Protein AF-A0A7S2NB63-F1 (afdb_monomer_lite)

Radius of gyration: 25.8 Å; chains: 1; bounding box: 69×73×72 Å

Sequence (631 aa):
PWSDVDGCAPAFGKSPQIVGVNLPQDAVVRPRALAFNPKGDRELWIADTGRNALTRAILDENRAVEDVLVTKDRAEYHYLDNISSIAFTPTGEFATCQESVNFYQGNMLANFFMGPTLYDTAARGWVSSKLEPCERGETCYLVHTDMLHESPLCMGIVHDNGASWYSESIGKTYRNAFWAFGGGHSQLVRFDFREEHGPGSMDHSIAEVRRYTGLKLSRVEGVPSSMAIDADARLMYLCDTGANRIVLIELDSGSYSRDAKLSTNEFDAYRVYSSPSEEFEYEVWDGLIHTTFASIPAPSGIAISSTTVYAASYSMGTIFAYLRSTGELISTLEVAPMNTLFGLTLETSASASTEGELFYVGGNGVHRVSLPTGTLACEAQASPSSTCSDGLANGEETGIDCGGRYCSRCKDGQACAISTDCLSNSCDNGVCVDAVPYIHQATILEGYLSSQFYYNSFLHHAIHQDSMSTASYLNPYPIMEETFCNEVGKNTSSLTPLAEQAPDCAVIDFDALLMGGCFCHPCLDKLNPCLNGGTCVNYMLKGFTCSCPDGYHGDHCQYAPDEPTPSYKSMGNFTKWPYYVYPYEMASDKCMADPLPTTCEMDESLVGKQCTCKYKWVEAGEASGVELVCV

Foldseek 3Di:
DDDDPDFAAAFQGPDWDKFFADDPPPLAFAWFAKEAQLPAQQWIWTQHQVVLWIKTFRADPVRHTFEIAIAAALLSLAQSHQWQEKEADNQRKIKTFHQAQRCSLVLADRPQQFGIFIFHCPDQHWAALLLHRDDPLGQTHGHTQAGKRLAHRWQEKYFQNVDWDADPVVGDIDRRKMWIQRQQQQWIKIKAQHDGNGALDLPSQAIAMETEAFDGAADDPSFGFYKDAPNVQQWMWTRSQRLQFTKIWRNPDWDFDFQQQDDDPQGGGSLHTSDLHPNYGHTYTYGTDMFTLAGHHRWAEWEDDPFWIWIAHQQQCKIWIAGPVPSATADMDNREHGNFWHYKYWDDRPPDPWTAWIWTGGHRGIMIIGTDTRGHNDHDPDDDPVQLPVQDQDDQRQFRSFFGHRGHADEFQTFDDALNSHRCSDQDPRTHHHNDGDDRDDGVVNQVCPDPLNCLAPSVCCNVVPPCQPQPDDPPDDLQDQCCLQQAQFHPPDPDPSNPDQHDLNHGDVVSCVSSQNQQRPSCVVVNQAPDPWHWDGSHSRRIATDEDPQQDHRRSPDGNPGPSPPDDDGGYDHSDPDDDPPDPPPPPDPPPDDQDPDADDDPVCPPHDWDWDWDWDDDDPDTDIHTHTD

Secondary structure (DSSP, 8-state):
-----TTEE-TT-SS--EEE--PPTTS-SSEEEEEE-TTSTTEEEEEETTTTEEEEEEE-TT--EEEEEEEB-TTHHHHTTTEEEEEE-TTSEEEEEE-----GGGTS-----B--EEEESSSS--B-TTSSBP-TTSPPB---SEE--B-SSEEEEEE-TT--EEETTTTEEE--EEEEEETTTTEEEEEE--S---TT-----SEEEEEESS------TTS---EEEETTTTEEEEEEGGGTEEEEEETT--EEEEETTS--SS-------S---SSEEEEEEE---EEEEEE-SSEEEEEE-SSEEEEEETTTTEEEEEETTT--EEEEEE-S-TT-EEEEEE---TT-SS--PEEEEETTEEEEEPPPSSSEE------S-TTTTSSS--TT-SBTTB-TTTSPPBPTTSB-SSGGGBTTS-EETTEE-PPPPPPP---HHHHHHTSHHHHTSHHHHHHHT---SSSS---SS-TT-TTHHHHTT--TTSSS-GGGPPP-TTS--HHHHHHTT-TT-GGGGGG----TTPEEEEETTTEEEEEPPTT-BSTTS-B-TTSPP--PPSSS----S--PPPSS---TTSS---PPPSSPPPPGGGTTS---EEEEEEEETTEEEEEEEE-

pLDDT: mean 79.15, std 17.7, range [28.2, 98.56]

Structure (mmCIF, N/CA/C/O backbone):
data_AF-A0A7S2NB63-F1
#
_entry.id   AF-A0A7S2NB63-F1
#
loop_
_atom_site.group_PDB
_atom_site.id
_atom_site.type_symbol
_atom_site.label_atom_id
_atom_site.label_alt_id
_atom_site.label_comp_id
_atom_site.label_asym_id
_atom_site.label_entity_id
_atom_site.label_seq_id
_atom_site.pdbx_PDB_ins_code
_atom_site.Cartn_x
_atom_site.Cartn_y
_atom_site.Cartn_z
_atom_site.occupancy
_atom_site.B_iso_or_equiv
_atom_site.auth_seq_id
_atom_site.auth_comp_id
_atom_site.auth_asym_id
_atom_site.auth_atom_id
_atom_site.pdbx_PDB_model_num
ATOM 1 N N . PRO A 1 1 ? -37.014 15.081 16.251 1.00 32.78 1 PRO A N 1
ATOM 2 C CA . PRO A 1 1 ? -36.791 16.520 16.520 1.00 32.78 1 PRO A CA 1
ATOM 3 C C . PRO A 1 1 ? -35.469 16.684 17.272 1.00 32.78 1 PRO A C 1
ATOM 5 O O . PRO A 1 1 ? -35.404 16.438 18.469 1.00 32.78 1 PRO A O 1
ATOM 8 N N . TRP A 1 2 ? -34.415 16.984 16.518 1.00 35.53 2 TRP A N 1
ATOM 9 C CA . TRP A 1 2 ? -33.058 17.211 17.005 1.00 35.53 2 TRP A CA 1
ATOM 10 C C . TRP A 1 2 ? -33.053 18.540 17.760 1.00 35.53 2 TRP A C 1
ATOM 12 O O . TRP A 1 2 ? -33.124 19.592 17.129 1.00 35.53 2 TRP A O 1
ATOM 22 N N . SER A 1 3 ? -33.102 18.515 19.090 1.00 38.31 3 SER A N 1
ATOM 23 C CA . SER A 1 3 ? -32.895 19.731 19.874 1.00 38.31 3 SER A CA 1
ATOM 24 C C . SER A 1 3 ? -31.415 20.080 19.810 1.00 38.31 3 SER A C 1
ATOM 26 O O . SER A 1 3 ? -30.592 19.270 20.233 1.00 38.31 3 SER A O 1
ATOM 28 N N . ASP A 1 4 ? -31.114 21.251 19.250 1.00 43.72 4 ASP A N 1
ATOM 29 C CA . ASP A 1 4 ? -29.788 21.858 19.200 1.00 43.72 4 ASP A CA 1
ATOM 30 C C . ASP A 1 4 ? -29.135 21.804 20.590 1.00 43.72 4 ASP A C 1
ATOM 32 O O . ASP A 1 4 ? -29.508 22.538 21.507 1.00 43.72 4 ASP A O 1
ATOM 36 N N . VAL A 1 5 ? -28.170 20.901 20.756 1.00 49.09 5 VAL A N 1
ATOM 37 C CA . VAL A 1 5 ? -27.133 21.070 21.770 1.00 49.09 5 VAL A CA 1
ATOM 38 C C . VAL A 1 5 ? -26.199 22.121 21.175 1.00 49.09 5 VAL A C 1
ATOM 40 O O . VAL A 1 5 ? -25.585 21.867 20.137 1.00 49.09 5 VAL A O 1
ATOM 43 N N . ASP A 1 6 ? -26.175 23.323 21.756 1.00 46.88 6 ASP A N 1
ATOM 44 C CA . ASP A 1 6 ? -25.376 24.454 21.264 1.00 46.88 6 ASP A CA 1
ATOM 45 C C . ASP A 1 6 ? -23.929 24.007 20.958 1.00 46.88 6 ASP A C 1
ATOM 47 O O . ASP A 1 6 ? -23.183 23.638 21.863 1.00 46.88 6 ASP A O 1
ATOM 51 N N . GLY A 1 7 ? -23.534 24.041 19.675 1.00 55.34 7 GLY A N 1
ATOM 52 C CA . GLY A 1 7 ? -22.154 23.801 19.218 1.00 55.34 7 GLY A CA 1
ATOM 53 C C . GLY A 1 7 ? -21.834 22.445 18.561 1.00 55.34 7 GLY A C 1
ATOM 54 O O . GLY A 1 7 ? -20.681 22.237 18.180 1.00 55.34 7 GLY A O 1
ATOM 55 N N . CYS A 1 8 ? -22.812 21.551 18.379 1.00 60.19 8 CYS A N 1
ATOM 56 C CA . CYS A 1 8 ? -22.602 20.196 17.842 1.00 60.19 8 CYS A CA 1
ATOM 57 C C . CYS A 1 8 ? -23.366 19.903 16.529 1.00 60.19 8 CYS A C 1
ATOM 59 O O . CYS A 1 8 ? -24.486 20.382 16.342 1.00 60.19 8 CYS A O 1
ATOM 61 N N . ALA A 1 9 ? -22.811 19.059 15.646 1.00 65.25 9 ALA A N 1
ATOM 62 C CA . ALA A 1 9 ? -23.457 18.580 14.411 1.00 65.25 9 ALA A CA 1
ATOM 63 C C . ALA A 1 9 ? -23.272 17.056 14.203 1.00 65.25 9 ALA A C 1
ATOM 65 O O . ALA A 1 9 ? -22.312 16.489 14.718 1.00 65.25 9 ALA A O 1
ATOM 66 N N . PRO A 1 10 ? -24.159 16.362 13.453 1.00 73.06 10 PRO A N 1
ATOM 67 C CA . PRO A 1 10 ? -23.931 14.962 13.074 1.00 73.06 10 PRO A CA 1
ATOM 68 C C . PRO A 1 10 ? -22.660 14.820 12.231 1.00 73.06 10 PRO A C 1
ATOM 70 O O . PRO A 1 10 ? -22.431 15.675 11.385 1.00 73.06 10 PRO A O 1
ATOM 73 N N . ALA A 1 11 ? -21.901 13.729 12.372 1.00 81.75 11 ALA A N 1
ATOM 74 C CA . ALA A 1 11 ? -20.618 13.537 11.674 1.00 81.75 11 ALA A CA 1
ATOM 75 C C . ALA A 1 11 ? -20.686 13.724 10.141 1.00 81.75 11 ALA A C 1
ATOM 77 O O . ALA A 1 11 ? -19.794 14.318 9.549 1.00 81.75 11 ALA A O 1
ATOM 78 N N . PHE A 1 12 ? -21.777 13.293 9.499 1.00 85.50 12 PHE A N 1
ATOM 79 C CA . PHE A 1 12 ? -22.004 13.470 8.053 1.00 85.50 12 PHE A CA 1
ATOM 80 C C . PHE A 1 12 ? -22.951 14.640 7.715 1.00 85.50 12 PHE A C 1
ATOM 82 O O . PHE A 1 12 ? -23.428 14.781 6.591 1.00 85.50 12 PHE A O 1
ATOM 89 N N . GLY A 1 13 ? -23.280 15.478 8.698 1.00 79.12 13 GLY A N 1
ATOM 90 C CA . GLY A 1 13 ? -24.281 16.534 8.579 1.00 79.12 13 GLY A CA 1
ATOM 91 C C . GLY A 1 13 ? -25.724 16.031 8.589 1.00 79.12 13 GLY A C 1
ATOM 92 O O . GLY A 1 13 ? -26.014 14.840 8.644 1.00 79.12 13 GLY A O 1
ATOM 93 N N . LYS A 1 14 ? -26.676 16.973 8.568 1.00 75.31 14 LYS A N 1
ATOM 94 C CA . LYS A 1 14 ? -28.119 16.664 8.649 1.00 75.31 14 LYS A CA 1
ATOM 95 C C . LYS A 1 14 ? -28.670 16.011 7.372 1.00 75.31 14 LYS A C 1
ATOM 97 O O . LYS A 1 14 ? -29.742 15.412 7.400 1.00 75.31 14 LYS A O 1
ATOM 102 N N . SER A 1 15 ? -27.996 16.184 6.238 1.00 80.38 15 SER A N 1
ATOM 103 C CA . SER A 1 15 ? -28.426 15.679 4.928 1.00 80.38 15 SER A CA 1
ATOM 104 C C . SER A 1 15 ? -27.200 15.433 4.043 1.00 80.38 15 SER A C 1
ATOM 106 O O . SER A 1 15 ? -26.960 16.222 3.123 1.00 80.38 15 SER A O 1
ATOM 108 N N . PRO A 1 16 ? -26.401 14.390 4.339 1.00 86.38 16 PRO A N 1
ATOM 109 C CA . PRO A 1 16 ? -25.189 14.093 3.583 1.00 86.38 16 PRO A CA 1
ATOM 110 C C . PRO A 1 16 ? -25.497 13.954 2.096 1.00 86.38 16 PRO A C 1
ATOM 112 O O . PRO A 1 16 ? -26.463 13.294 1.713 1.00 86.38 16 PRO A O 1
ATOM 115 N N . GLN A 1 17 ? -24.685 14.601 1.263 1.00 86.81 17 GLN A N 1
ATOM 116 C CA . GLN A 1 17 ? -24.767 14.484 -0.188 1.00 86.81 17 GLN A CA 1
ATOM 117 C C . GLN A 1 17 ? -23.601 13.635 -0.673 1.00 86.81 17 GLN A C 1
ATOM 119 O O . GLN A 1 17 ? -22.444 13.995 -0.466 1.00 86.81 17 GLN A O 1
ATOM 124 N N . ILE A 1 18 ? -23.922 12.515 -1.315 1.00 93.56 18 ILE A N 1
ATOM 125 C CA . ILE A 1 18 ? -22.941 11.679 -2.000 1.00 93.56 18 ILE A CA 1
ATOM 126 C C . ILE A 1 18 ? -22.803 12.204 -3.426 1.00 93.56 18 ILE A C 1
ATOM 128 O O . ILE A 1 18 ? -23.783 12.258 -4.171 1.00 93.56 18 ILE A O 1
ATOM 132 N N . VAL A 1 19 ? -21.588 12.588 -3.802 1.00 94.56 19 VAL A N 1
ATOM 133 C CA . VAL A 1 19 ? -21.285 13.150 -5.120 1.00 94.56 19 VAL A CA 1
ATOM 134 C C . VAL A 1 19 ? -20.198 12.310 -5.779 1.00 94.56 19 VAL A C 1
ATOM 136 O O . VAL A 1 19 ? -19.135 12.103 -5.202 1.00 94.56 19 VAL A O 1
ATOM 139 N N . GLY A 1 20 ? -20.452 11.830 -6.995 1.00 95.25 20 GLY A N 1
ATOM 140 C CA . GLY A 1 20 ? -19.421 11.188 -7.811 1.00 95.25 20 GLY A CA 1
ATOM 141 C C . GLY A 1 20 ? -18.386 12.208 -8.289 1.00 95.25 20 GLY A C 1
ATOM 142 O O . GLY A 1 20 ? -18.738 13.316 -8.701 1.00 95.25 20 GLY A O 1
ATOM 143 N N . VAL A 1 21 ? -17.108 11.840 -8.251 1.00 94.88 21 VAL A N 1
ATOM 144 C CA . VAL A 1 21 ? -16.036 12.616 -8.878 1.00 94.88 21 VAL A CA 1
ATOM 145 C C . VAL A 1 21 ? -15.997 12.233 -10.354 1.00 94.88 21 VAL A C 1
ATOM 147 O O . VAL A 1 21 ? -15.662 11.104 -10.708 1.00 94.88 21 VAL A O 1
ATOM 150 N N . ASN A 1 22 ? -16.374 13.174 -11.220 1.00 93.06 22 ASN A N 1
ATOM 151 C CA . ASN A 1 22 ? -16.430 12.958 -12.665 1.00 93.06 22 ASN A CA 1
ATOM 152 C C . ASN A 1 22 ? -15.020 12.924 -13.258 1.00 93.06 22 ASN A C 1
ATOM 154 O O . ASN A 1 22 ? -14.508 13.934 -13.737 1.00 93.06 22 ASN A O 1
ATOM 158 N N . LEU A 1 23 ? -14.399 11.751 -13.214 1.00 89.12 23 LEU A N 1
ATOM 159 C CA . LEU A 1 23 ? -13.150 11.484 -13.910 1.00 89.12 23 LEU A CA 1
ATOM 160 C C . LEU A 1 23 ? -13.429 11.203 -15.400 1.00 89.12 23 LEU A C 1
ATOM 162 O O . LEU A 1 23 ? -14.488 10.657 -15.731 1.00 89.12 23 LEU A O 1
ATOM 166 N N . PRO A 1 24 ? -12.502 11.551 -16.311 1.00 85.50 24 PRO A N 1
ATOM 167 C CA . PRO A 1 24 ? -12.578 11.131 -17.703 1.00 85.50 24 PRO A CA 1
ATOM 168 C C . PRO A 1 24 ? -12.762 9.618 -17.822 1.00 85.50 24 PRO A C 1
ATOM 170 O O . PRO A 1 24 ? -12.302 8.852 -16.969 1.00 85.50 24 PRO A O 1
ATOM 173 N N . GLN A 1 25 ? -13.404 9.188 -18.910 1.00 79.38 25 GLN A N 1
ATOM 174 C CA . GLN A 1 25 ? -13.485 7.769 -19.234 1.00 79.38 25 GLN A CA 1
ATOM 175 C C . GLN A 1 25 ? -12.074 7.173 -19.217 1.00 79.38 25 GLN A C 1
ATOM 177 O O . GLN A 1 25 ? -11.126 7.805 -19.679 1.00 79.38 25 GLN A O 1
ATOM 182 N N . ASP A 1 26 ? -11.943 5.983 -18.637 1.00 76.69 26 ASP A N 1
ATOM 183 C CA . ASP A 1 26 ? -10.676 5.264 -18.545 1.00 76.69 26 ASP A CA 1
ATOM 184 C C . ASP A 1 26 ? -9.590 5.938 -17.691 1.00 76.69 26 ASP A C 1
ATOM 186 O O . ASP A 1 26 ? -8.472 5.437 -17.643 1.00 76.69 26 ASP A O 1
ATOM 190 N N . ALA A 1 27 ? -9.895 6.989 -16.924 1.00 84.12 27 ALA A N 1
ATOM 191 C CA . ALA A 1 27 ? -8.963 7.490 -15.911 1.00 84.12 27 ALA A CA 1
ATOM 192 C C . ALA A 1 27 ? -8.698 6.439 -14.816 1.00 84.12 27 ALA A C 1
ATOM 194 O O . ALA A 1 27 ? -7.574 6.297 -14.363 1.00 84.12 27 ALA A O 1
ATOM 195 N N . VAL A 1 28 ? -9.705 5.641 -14.447 1.00 90.00 28 VAL A N 1
ATOM 196 C CA . VAL A 1 28 ? -9.601 4.527 -13.484 1.00 90.00 28 VAL A CA 1
ATOM 197 C C . VAL A 1 28 ? -10.369 3.299 -14.004 1.00 90.00 28 VAL A C 1
ATOM 199 O O . VAL A 1 28 ? -11.339 3.473 -14.742 1.00 90.00 28 VAL A O 1
ATOM 202 N N . VAL A 1 29 ? -9.934 2.070 -13.682 1.00 90.94 29 VAL A N 1
ATOM 203 C CA . VAL A 1 29 ? -10.672 0.810 -13.957 1.00 90.94 29 VAL A CA 1
ATOM 204 C C . VAL A 1 29 ? -11.092 0.126 -12.667 1.00 90.94 29 VAL A C 1
ATOM 206 O O . VAL A 1 29 ? -12.273 -0.141 -12.475 1.00 90.94 29 VAL A O 1
ATOM 209 N N . ARG A 1 30 ? -10.120 -0.202 -11.805 1.00 93.06 30 ARG A N 1
ATOM 210 C CA . ARG A 1 30 ? -10.316 -0.905 -10.530 1.00 93.06 30 ARG A CA 1
ATOM 211 C C . ARG A 1 30 ? -9.542 -0.167 -9.431 1.00 93.06 30 ARG A C 1
ATOM 213 O O . ARG A 1 30 ? -8.543 -0.691 -8.916 1.00 93.06 30 ARG A O 1
ATOM 220 N N . PRO A 1 31 ? -9.957 1.076 -9.116 1.00 96.19 31 PRO A N 1
ATOM 221 C CA . PRO A 1 31 ? -9.366 1.832 -8.023 1.00 96.19 31 PRO A CA 1
ATOM 222 C C . PRO A 1 31 ? -9.518 1.062 -6.704 1.00 96.19 31 PRO A C 1
ATOM 224 O O . PRO A 1 31 ? -10.517 0.378 -6.496 1.00 96.19 31 PRO A O 1
ATOM 227 N N . ARG A 1 32 ? -8.530 1.166 -5.810 1.00 94.94 32 ARG A N 1
ATOM 228 C CA . ARG A 1 32 ? -8.578 0.555 -4.464 1.00 94.94 32 ARG A CA 1
ATOM 229 C C . ARG A 1 32 ? -8.297 1.542 -3.347 1.00 94.94 32 ARG A C 1
ATOM 231 O O . ARG A 1 32 ? -8.944 1.483 -2.306 1.00 94.94 32 ARG A O 1
ATOM 238 N N . ALA A 1 33 ? -7.360 2.455 -3.561 1.00 97.44 33 ALA A N 1
ATOM 239 C CA . ALA A 1 33 ? -6.958 3.433 -2.564 1.00 97.44 33 ALA A CA 1
ATOM 240 C C . ALA A 1 33 ? -6.773 4.808 -3.187 1.00 97.44 33 ALA A C 1
ATOM 242 O O . ALA A 1 33 ? -6.623 4.947 -4.401 1.00 97.44 33 ALA A O 1
ATOM 243 N N . LEU A 1 34 ? -6.791 5.823 -2.333 1.00 97.69 34 LEU A N 1
ATOM 244 C CA . LEU A 1 34 ? -6.574 7.199 -2.722 1.00 97.69 34 LEU A CA 1
ATOM 245 C C . LEU A 1 34 ? -5.945 7.984 -1.571 1.00 97.69 34 LEU A C 1
ATOM 247 O O . LEU A 1 34 ? -6.173 7.665 -0.405 1.00 97.69 34 LEU A O 1
ATOM 251 N N . ALA A 1 35 ? -5.177 9.013 -1.902 1.00 95.81 35 ALA A N 1
ATOM 252 C CA . ALA A 1 35 ? -4.593 9.938 -0.941 1.00 95.81 35 ALA A CA 1
ATOM 253 C C . ALA A 1 35 ? -4.397 11.311 -1.587 1.00 95.81 35 ALA A C 1
ATOM 255 O O . ALA A 1 35 ? -4.139 11.408 -2.786 1.00 95.81 35 ALA A O 1
ATOM 256 N N . PHE A 1 36 ? -4.497 12.375 -0.795 1.00 93.19 36 PHE A N 1
ATOM 257 C CA . PHE A 1 36 ? -4.115 13.710 -1.247 1.00 93.19 36 PHE A CA 1
ATOM 258 C C . PHE A 1 36 ? -2.610 13.928 -1.089 1.00 93.19 36 PHE A C 1
ATOM 260 O O . PHE A 1 36 ? -2.028 13.563 -0.067 1.00 93.19 36 PHE A O 1
ATOM 267 N N . ASN A 1 37 ? -1.994 14.569 -2.083 1.00 91.06 37 ASN A N 1
ATOM 268 C CA . ASN A 1 37 ? -0.635 15.079 -1.963 1.00 91.06 37 ASN A CA 1
ATOM 269 C C . ASN A 1 37 ? -0.652 16.318 -1.046 1.00 91.06 37 ASN A C 1
ATOM 271 O O . ASN A 1 37 ? -1.270 17.321 -1.410 1.00 91.06 37 ASN A O 1
ATOM 275 N N . PRO A 1 38 ? 0.041 16.311 0.107 1.00 87.00 38 PRO A N 1
ATOM 276 C CA . PRO A 1 38 ? -0.015 17.411 1.070 1.00 87.00 38 PRO A CA 1
ATOM 277 C C . PRO A 1 38 ? 0.633 18.713 0.571 1.00 87.00 38 PRO A C 1
ATOM 279 O O . PRO A 1 38 ? 0.409 19.767 1.165 1.00 87.00 38 PRO A O 1
ATOM 282 N N . LYS A 1 39 ? 1.431 18.671 -0.507 1.00 82.31 39 LYS A N 1
ATOM 283 C CA . LYS A 1 39 ? 1.999 19.871 -1.145 1.00 82.31 39 LYS A CA 1
ATOM 284 C C . LYS A 1 39 ? 1.116 20.473 -2.238 1.00 82.31 39 LYS A C 1
ATOM 286 O O . LYS A 1 39 ? 1.283 21.652 -2.550 1.00 82.31 39 LYS A O 1
ATOM 291 N N . GLY A 1 40 ? 0.241 19.678 -2.848 1.00 70.31 40 GLY A N 1
ATOM 292 C CA . GLY A 1 40 ? -0.623 20.124 -3.938 1.00 70.31 40 GLY A CA 1
ATOM 293 C C . GLY A 1 40 ? -1.936 20.691 -3.404 1.00 70.31 40 GLY A C 1
ATOM 294 O O . GLY A 1 40 ? -2.555 20.102 -2.520 1.00 70.31 40 GLY A O 1
ATOM 295 N N . ASP A 1 41 ? -2.401 21.820 -3.945 1.00 75.25 41 ASP A N 1
ATOM 296 C CA . ASP A 1 41 ? -3.752 22.302 -3.633 1.00 75.25 41 ASP A CA 1
ATOM 297 C C . ASP A 1 41 ? -4.775 21.381 -4.309 1.00 75.25 41 ASP A C 1
ATOM 299 O O . ASP A 1 41 ? -4.953 21.428 -5.525 1.00 75.25 41 ASP A O 1
ATOM 303 N N . ARG A 1 42 ? -5.406 20.510 -3.509 1.00 85.69 42 ARG A N 1
ATOM 304 C CA . ARG A 1 42 ? -6.423 19.536 -3.948 1.00 85.69 42 ARG A CA 1
ATOM 305 C C . ARG A 1 42 ? -5.927 18.578 -5.042 1.00 85.69 42 ARG A C 1
ATOM 307 O O . ARG A 1 42 ? -6.647 18.245 -5.983 1.00 85.69 42 ARG A O 1
ATOM 314 N N . GLU A 1 43 ? -4.687 18.118 -4.904 1.00 90.56 43 GLU A N 1
ATOM 315 C CA . GLU A 1 43 ? -4.091 17.100 -5.771 1.00 90.56 43 GLU A CA 1
ATOM 316 C C . GLU A 1 43 ? -4.373 15.699 -5.215 1.00 90.56 43 GLU A C 1
ATOM 318 O O . GLU A 1 43 ? -3.749 15.259 -4.247 1.00 90.56 43 GLU A O 1
ATOM 323 N N . LEU A 1 44 ? -5.326 14.997 -5.826 1.00 94.12 44 LEU A N 1
ATOM 324 C CA . LEU A 1 44 ? -5.745 13.657 -5.439 1.00 94.12 44 LEU A CA 1
ATOM 325 C C . LEU A 1 44 ? -4.999 12.593 -6.244 1.00 94.12 44 LEU A C 1
ATOM 327 O O . LEU A 1 44 ? -4.974 12.643 -7.468 1.00 94.12 44 LEU A O 1
ATOM 331 N N . TRP A 1 45 ? -4.462 11.583 -5.572 1.00 95.81 45 TRP A N 1
ATOM 332 C CA . TRP A 1 45 ? -3.859 10.409 -6.194 1.00 95.81 45 TRP A CA 1
ATOM 333 C C . TRP A 1 45 ? -4.703 9.173 -5.925 1.00 95.81 45 TRP A C 1
ATOM 335 O O . TRP A 1 45 ? -5.171 8.972 -4.809 1.00 95.81 45 TRP A O 1
ATOM 345 N N . ILE A 1 46 ? -4.887 8.345 -6.949 1.00 97.31 46 ILE A N 1
ATOM 346 C CA . ILE A 1 46 ? -5.727 7.148 -6.921 1.00 97.31 46 ILE A CA 1
ATOM 347 C C . ILE A 1 46 ? -4.888 5.960 -7.389 1.00 97.31 46 ILE A C 1
ATOM 349 O O . ILE A 1 46 ? -4.322 5.991 -8.482 1.00 97.31 46 ILE A O 1
ATOM 353 N N . ALA A 1 47 ? -4.827 4.910 -6.577 1.00 96.81 47 ALA A N 1
ATOM 354 C CA . ALA A 1 47 ? -4.170 3.652 -6.903 1.00 96.81 47 ALA A CA 1
ATOM 355 C C . ALA A 1 47 ? -5.139 2.701 -7.616 1.00 96.81 47 ALA A C 1
ATOM 357 O O . ALA A 1 47 ? -6.217 2.405 -7.088 1.00 96.81 47 ALA A O 1
ATOM 358 N N . ASP A 1 48 ? -4.758 2.228 -8.808 1.00 92.62 48 ASP A N 1
ATOM 359 C CA . ASP A 1 48 ? -5.601 1.424 -9.698 1.00 92.62 48 ASP A CA 1
ATOM 360 C C . ASP A 1 48 ? -4.947 0.081 -10.061 1.00 92.62 48 ASP A C 1
ATOM 362 O O . ASP A 1 48 ? -3.963 -0.000 -10.802 1.00 92.62 48 ASP A O 1
ATOM 366 N N . THR A 1 49 ? -5.570 -0.998 -9.592 1.00 90.62 49 THR A N 1
ATOM 367 C CA . THR A 1 49 ? -5.130 -2.387 -9.822 1.00 90.62 49 THR A CA 1
ATOM 368 C C . THR A 1 49 ? -5.553 -2.955 -11.168 1.00 90.62 49 THR A C 1
ATOM 370 O O . THR A 1 49 ? -5.097 -4.015 -11.585 1.00 90.62 49 THR A O 1
ATOM 373 N N . GLY A 1 50 ? -6.465 -2.296 -11.883 1.00 85.44 50 GLY A N 1
ATOM 374 C CA . GLY A 1 50 ? -6.815 -2.686 -13.248 1.00 85.44 50 GLY A CA 1
ATOM 375 C C . GLY A 1 50 ? -5.685 -2.414 -14.232 1.00 85.44 50 GLY A C 1
ATOM 376 O O . GLY A 1 50 ? -5.598 -3.072 -15.267 1.00 85.44 50 GLY A O 1
ATOM 377 N N . ARG A 1 51 ? -4.812 -1.457 -13.904 1.00 82.44 51 ARG A N 1
ATOM 378 C CA . ARG A 1 51 ? -3.754 -0.980 -14.797 1.00 82.44 51 ARG A CA 1
ATOM 379 C C . ARG A 1 51 ? -2.346 -1.103 -14.237 1.00 82.44 51 ARG A C 1
ATOM 381 O O . ARG A 1 51 ? -1.425 -0.837 -15.005 1.00 82.44 51 ARG A O 1
ATOM 388 N N . ASN A 1 52 ? -2.189 -1.469 -12.962 1.00 90.19 52 ASN A N 1
ATOM 389 C CA . ASN A 1 52 ? -0.928 -1.317 -12.232 1.00 90.19 52 ASN A CA 1
ATOM 390 C C . ASN A 1 52 ? -0.409 0.123 -12.398 1.00 90.19 52 ASN A C 1
ATOM 392 O O . ASN A 1 52 ? 0.674 0.374 -12.920 1.00 90.19 52 ASN A O 1
ATOM 396 N N . ALA A 1 53 ? -1.280 1.087 -12.085 1.00 91.25 53 ALA A N 1
ATOM 397 C CA . ALA A 1 53 ? -1.082 2.497 -12.395 1.00 91.25 53 ALA A CA 1
ATOM 398 C C . ALA A 1 53 ? -1.567 3.398 -11.258 1.00 91.25 53 ALA A C 1
ATOM 400 O O . ALA A 1 53 ? -2.389 3.013 -10.421 1.00 91.25 53 ALA A O 1
ATOM 401 N N . LEU A 1 54 ? -1.093 4.637 -11.289 1.00 93.31 54 LEU A N 1
ATOM 402 C CA . LEU A 1 54 ? -1.556 5.721 -10.437 1.00 93.31 54 LEU A CA 1
ATOM 403 C C . LEU A 1 54 ? -2.285 6.757 -11.290 1.00 93.31 54 LEU A C 1
ATOM 405 O O . LEU A 1 54 ? -1.878 7.052 -12.411 1.00 93.31 54 LEU A O 1
ATOM 409 N N . THR A 1 55 ? -3.353 7.335 -10.757 1.00 92.31 55 THR A N 1
ATOM 410 C CA . THR A 1 55 ? -4.067 8.449 -11.388 1.00 92.31 55 THR A CA 1
ATOM 411 C C . THR A 1 55 ? -4.007 9.661 -10.486 1.00 92.31 55 THR A C 1
ATOM 413 O O . THR A 1 55 ? -4.586 9.653 -9.404 1.00 92.31 55 THR A O 1
ATOM 416 N N . ARG A 1 56 ? -3.330 10.713 -10.939 1.00 91.75 56 ARG A N 1
ATOM 417 C CA . ARG A 1 56 ? -3.350 12.032 -10.312 1.00 91.75 56 ARG A CA 1
ATOM 418 C C . ARG A 1 56 ? -4.500 12.846 -10.897 1.00 91.75 56 ARG A C 1
ATOM 420 O O . ARG A 1 56 ? -4.602 12.955 -12.113 1.00 91.75 56 ARG A O 1
ATOM 427 N N . ALA A 1 57 ? -5.323 13.454 -10.060 1.00 90.88 57 ALA A N 1
ATOM 428 C CA . ALA A 1 57 ? -6.368 14.393 -10.435 1.00 90.88 57 ALA A CA 1
ATOM 429 C C . ALA A 1 57 ? -6.171 15.712 -9.674 1.00 90.88 57 ALA A C 1
ATOM 431 O O . ALA A 1 57 ? -6.016 15.704 -8.455 1.00 90.88 57 ALA A O 1
ATOM 432 N N . ILE A 1 58 ? -6.178 16.839 -10.383 1.00 89.44 58 ILE A N 1
ATOM 433 C CA . ILE A 1 58 ? -6.191 18.177 -9.779 1.00 89.44 58 ILE A CA 1
ATOM 434 C C . ILE A 1 58 ? -7.634 18.654 -9.730 1.00 89.44 58 ILE A C 1
ATOM 436 O O . ILE A 1 58 ? -8.337 18.599 -10.744 1.00 89.44 58 ILE A O 1
ATOM 440 N N . LEU A 1 59 ? -8.074 19.097 -8.555 1.00 89.44 59 LEU A N 1
ATOM 441 C CA . LEU A 1 59 ? -9.445 19.532 -8.329 1.00 89.44 59 LEU A CA 1
ATOM 442 C C . LEU A 1 59 ? -9.533 21.056 -8.140 1.00 89.44 59 LEU A C 1
ATOM 444 O O . LEU A 1 59 ? -8.696 21.661 -7.465 1.00 89.44 59 LEU A O 1
ATOM 448 N N . ASP A 1 60 ? -10.581 21.676 -8.686 1.00 87.56 60 ASP A N 1
ATOM 449 C CA . ASP A 1 60 ? -10.895 23.093 -8.461 1.00 87.56 60 ASP A CA 1
ATOM 450 C C . ASP A 1 60 ? -11.507 23.332 -7.066 1.00 87.56 60 ASP A C 1
ATOM 452 O O . ASP A 1 60 ? -11.754 22.409 -6.286 1.00 87.56 60 ASP A O 1
ATOM 456 N N . GLU A 1 61 ? -11.813 24.589 -6.741 1.00 83.31 61 GLU A N 1
ATOM 457 C CA . GLU A 1 61 ? -12.482 24.964 -5.485 1.00 83.31 61 GLU A CA 1
ATOM 458 C C . GLU A 1 61 ? -13.870 24.313 -5.302 1.00 83.31 61 GLU A C 1
ATOM 460 O O . GLU A 1 61 ? -14.353 24.177 -4.177 1.00 83.31 61 GLU A O 1
ATOM 465 N N . ASN A 1 62 ? -14.519 23.869 -6.381 1.00 83.81 62 ASN A N 1
ATOM 466 C CA . ASN A 1 62 ? -15.794 23.144 -6.367 1.00 83.81 62 ASN A CA 1
ATOM 467 C C . ASN A 1 62 ? -15.608 21.615 -6.375 1.00 83.81 62 ASN A C 1
ATOM 469 O O . ASN A 1 62 ? -16.594 20.864 -6.366 1.00 83.81 62 ASN A O 1
ATOM 473 N N . ARG A 1 63 ? -14.350 21.160 -6.361 1.00 86.94 63 ARG A N 1
ATOM 474 C CA . ARG A 1 63 ? -13.885 19.780 -6.490 1.00 86.94 63 ARG A CA 1
ATOM 475 C C . ARG A 1 63 ? -14.334 19.122 -7.794 1.00 86.94 63 ARG A C 1
ATOM 477 O O . ARG A 1 63 ? -14.595 17.919 -7.856 1.00 86.94 63 ARG A O 1
ATOM 484 N N . ALA A 1 64 ? -14.472 19.932 -8.835 1.00 88.81 64 ALA A N 1
ATOM 485 C CA . ALA A 1 64 ? -14.502 19.478 -10.209 1.00 88.81 64 ALA A CA 1
ATOM 486 C C . ALA A 1 64 ? -13.071 19.177 -10.667 1.00 88.81 64 ALA A C 1
ATOM 488 O O . ALA A 1 64 ? -12.116 19.815 -10.236 1.00 88.81 64 ALA A O 1
ATOM 489 N N . VAL A 1 65 ? -12.930 18.184 -11.537 1.00 90.25 65 VAL A N 1
ATOM 490 C CA . VAL A 1 65 ? -11.635 17.759 -12.068 1.00 90.25 65 VAL A CA 1
ATOM 491 C C . VAL A 1 65 ? -11.159 18.774 -13.115 1.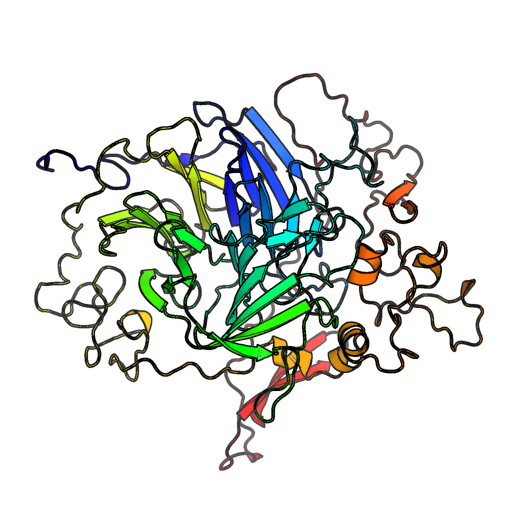00 90.25 65 VAL A C 1
ATOM 493 O O . VAL A 1 65 ? -11.829 18.957 -14.131 1.00 90.25 65 VAL A O 1
ATOM 496 N N . GLU A 1 66 ? -10.022 19.429 -12.867 1.00 89.69 66 GLU A N 1
ATOM 497 C CA . GLU A 1 66 ? -9.375 20.381 -13.791 1.00 89.69 66 GLU A CA 1
ATOM 498 C C . GLU A 1 66 ? -8.276 19.735 -14.636 1.00 89.69 66 GLU A C 1
ATOM 500 O O . GLU A 1 66 ? -8.053 20.123 -15.783 1.00 89.69 66 GLU A O 1
ATOM 505 N N . ASP A 1 67 ? -7.560 18.776 -14.051 1.00 85.50 67 ASP A N 1
ATOM 506 C CA . ASP A 1 67 ? -6.484 18.042 -14.704 1.00 85.50 67 ASP A CA 1
ATOM 507 C C . ASP A 1 67 ? -6.476 16.588 -14.244 1.00 85.50 67 ASP A C 1
ATOM 509 O O . ASP A 1 67 ? -6.794 16.292 -13.092 1.00 85.50 67 ASP A O 1
ATOM 513 N N . VAL A 1 68 ? -6.073 15.685 -15.136 1.00 85.19 68 VAL A N 1
ATOM 514 C CA . VAL A 1 68 ? -5.880 14.268 -14.831 1.00 85.19 68 VAL A CA 1
ATOM 515 C C . VAL A 1 68 ? -4.555 13.796 -15.412 1.00 85.19 68 VAL A C 1
ATOM 517 O O . VAL A 1 68 ? -4.053 14.277 -16.421 1.00 85.19 68 VAL A O 1
ATOM 520 N N . LEU A 1 69 ? -3.935 12.830 -14.759 1.00 83.31 69 LEU A N 1
ATOM 521 C CA . LEU A 1 69 ? -2.744 12.178 -15.251 1.00 83.31 69 LEU A CA 1
ATOM 522 C C . LEU A 1 69 ? -2.724 10.740 -14.762 1.00 83.31 69 LEU A C 1
ATOM 524 O O . LEU A 1 69 ? -2.448 10.479 -13.597 1.00 83.31 69 LEU A O 1
ATOM 528 N N . VAL A 1 70 ? -3.001 9.812 -15.673 1.00 85.94 70 VAL A N 1
ATOM 529 C CA . VAL A 1 70 ? -2.724 8.390 -15.460 1.00 85.94 70 VAL A CA 1
ATOM 530 C C . VAL A 1 70 ? -1.248 8.163 -15.733 1.00 85.94 70 VAL A C 1
ATOM 532 O O . VAL A 1 70 ? -0.748 8.608 -16.761 1.00 85.94 70 VAL A O 1
ATOM 535 N N . THR A 1 71 ? -0.555 7.486 -14.833 1.00 84.44 71 THR A N 1
ATOM 536 C CA . THR A 1 71 ? 0.873 7.218 -14.949 1.00 84.44 71 THR A CA 1
ATOM 537 C C . THR A 1 71 ? 1.243 5.850 -14.401 1.00 84.44 71 THR A C 1
ATOM 539 O O . THR A 1 71 ? 0.495 5.242 -13.634 1.00 84.44 71 THR A O 1
ATOM 542 N N . LYS A 1 72 ? 2.421 5.380 -14.798 1.00 87.69 72 LYS A N 1
ATOM 543 C CA . LYS A 1 72 ? 2.992 4.103 -14.407 1.00 87.69 72 LYS A CA 1
ATOM 544 C C . LYS A 1 72 ? 4.480 4.231 -14.130 1.00 87.69 72 LYS A C 1
ATOM 546 O O . LYS A 1 72 ? 5.124 5.175 -14.590 1.00 87.69 72 LYS A O 1
ATOM 551 N N . ASP A 1 73 ? 5.007 3.221 -13.457 1.00 90.00 73 ASP A N 1
ATOM 552 C CA . ASP A 1 73 ? 6.420 2.881 -13.506 1.00 90.00 73 ASP A CA 1
ATOM 553 C C . ASP A 1 73 ? 6.743 2.190 -14.843 1.00 90.00 73 ASP A C 1
ATOM 555 O O . ASP A 1 73 ? 5.847 1.709 -15.534 1.00 90.00 73 ASP A O 1
ATOM 559 N N . ARG A 1 74 ? 8.016 2.165 -15.238 1.00 86.19 74 ARG A N 1
ATOM 560 C CA . ARG A 1 74 ? 8.480 1.434 -16.431 1.00 86.19 74 ARG A CA 1
ATOM 561 C C . ARG A 1 74 ? 8.530 -0.076 -16.208 1.00 86.19 74 ARG A C 1
ATOM 563 O O . ARG A 1 74 ? 8.627 -0.829 -17.172 1.00 86.19 74 ARG A O 1
ATOM 570 N N . ALA A 1 75 ? 8.526 -0.487 -14.946 1.00 86.50 75 ALA A N 1
ATOM 571 C CA . ALA A 1 75 ? 8.423 -1.864 -14.501 1.00 86.50 75 ALA A CA 1
ATOM 572 C C . ALA A 1 75 ? 7.200 -2.015 -13.581 1.00 86.50 75 ALA A C 1
ATOM 574 O O . ALA A 1 75 ? 7.292 -2.467 -12.438 1.00 86.50 75 ALA A O 1
ATOM 575 N N . GLU A 1 76 ? 6.023 -1.601 -14.066 1.00 89.25 76 GLU A N 1
ATOM 576 C CA . GLU A 1 76 ? 4.800 -1.566 -13.256 1.00 89.25 76 GLU A CA 1
ATOM 577 C C . GLU A 1 76 ? 4.374 -2.936 -12.712 1.00 89.25 76 GLU A C 1
ATOM 579 O O . GLU A 1 76 ? 3.680 -3.013 -11.707 1.00 89.25 76 GLU A O 1
ATOM 584 N N . TYR A 1 77 ? 4.793 -4.017 -13.362 1.00 87.75 77 TYR A N 1
ATOM 585 C CA . TYR A 1 77 ? 4.537 -5.407 -12.976 1.00 87.75 77 TYR A CA 1
ATOM 586 C C . TYR A 1 77 ? 5.294 -5.858 -11.722 1.00 87.75 77 TYR A C 1
ATOM 588 O O . TYR A 1 77 ? 5.039 -6.960 -11.244 1.00 87.75 77 TYR A O 1
ATOM 596 N N . HIS A 1 78 ? 6.200 -5.027 -11.212 1.00 90.19 78 HIS A N 1
ATOM 597 C CA . HIS A 1 78 ? 6.887 -5.229 -9.941 1.00 90.19 78 HIS A CA 1
ATOM 598 C C . HIS A 1 78 ? 6.584 -4.065 -8.983 1.00 90.19 78 HIS A C 1
ATOM 600 O O . HIS A 1 78 ? 6.002 -4.256 -7.918 1.00 90.19 78 HIS A O 1
ATOM 606 N N . TYR A 1 79 ? 6.842 -2.827 -9.416 1.00 92.62 79 TYR A N 1
ATOM 607 C CA . TYR A 1 79 ? 6.755 -1.640 -8.555 1.00 92.62 79 TYR A CA 1
ATOM 608 C C . TYR A 1 79 ? 5.331 -1.110 -8.333 1.00 92.62 79 TYR A C 1
ATOM 610 O O . TYR A 1 79 ? 5.060 -0.446 -7.338 1.00 92.62 79 TYR A O 1
ATOM 618 N N . LEU A 1 80 ? 4.388 -1.395 -9.233 1.00 93.69 80 LEU A N 1
ATOM 619 C CA . LEU A 1 80 ? 2.990 -0.954 -9.126 1.00 93.69 80 LEU A CA 1
ATOM 620 C C . LEU A 1 80 ? 2.011 -2.130 -9.242 1.00 93.69 80 LEU A C 1
ATOM 622 O O . LEU A 1 80 ? 0.836 -1.936 -9.564 1.00 93.69 80 LEU A O 1
ATOM 626 N N . ASP A 1 81 ? 2.476 -3.355 -8.997 1.00 93.38 81 ASP A N 1
ATOM 627 C CA . ASP A 1 81 ? 1.651 -4.540 -9.187 1.00 93.38 81 ASP A CA 1
ATOM 628 C C . ASP A 1 81 ? 0.578 -4.636 -8.104 1.00 93.38 81 ASP A C 1
ATOM 630 O O . ASP A 1 81 ? 0.879 -4.613 -6.913 1.00 93.38 81 ASP A O 1
ATOM 634 N N . ASN A 1 82 ? -0.688 -4.721 -8.515 1.00 93.62 82 ASN A N 1
ATOM 635 C CA . ASN A 1 82 ? -1.833 -4.881 -7.616 1.00 93.62 82 ASN A CA 1
ATOM 636 C C . ASN A 1 82 ? -1.797 -3.958 -6.372 1.00 93.62 82 ASN A C 1
ATOM 638 O O . ASN A 1 82 ? -1.959 -4.405 -5.232 1.00 93.62 82 ASN A O 1
ATOM 642 N N . ILE A 1 83 ? -1.566 -2.659 -6.593 1.00 95.94 83 ILE A N 1
ATOM 643 C CA . ILE A 1 83 ? -1.465 -1.644 -5.532 1.00 95.94 83 ILE A CA 1
ATOM 644 C C . ILE A 1 83 ? -2.694 -1.684 -4.613 1.00 95.94 83 ILE A C 1
ATOM 646 O O . ILE A 1 83 ? -3.822 -1.418 -5.036 1.00 95.94 83 ILE A O 1
ATOM 650 N N . SER A 1 84 ? -2.475 -1.972 -3.337 1.00 96.38 84 SER A N 1
ATOM 651 C CA . SER A 1 84 ? -3.511 -1.977 -2.308 1.00 96.38 84 SER A CA 1
ATOM 652 C C . SER A 1 84 ? -3.665 -0.608 -1.651 1.00 96.38 84 SER A C 1
ATOM 654 O O . SER A 1 84 ? -4.785 -0.200 -1.359 1.00 96.38 84 SER A O 1
ATOM 656 N N . SER A 1 85 ? -2.568 0.123 -1.432 1.00 97.12 85 SER A N 1
ATOM 657 C CA . SER A 1 85 ? -2.577 1.373 -0.664 1.00 97.12 85 SER A CA 1
ATOM 658 C C . SER A 1 85 ? -1.464 2.337 -1.083 1.00 97.12 85 SER A C 1
ATOM 660 O O . SER A 1 85 ? -0.458 1.931 -1.663 1.00 97.12 85 SER A O 1
ATOM 662 N N . ILE A 1 86 ? -1.648 3.620 -0.765 1.00 97.69 86 ILE A N 1
ATOM 663 C CA . ILE A 1 86 ? -0.715 4.724 -1.033 1.00 97.69 86 ILE A CA 1
ATOM 664 C C . ILE A 1 86 ? -0.679 5.672 0.173 1.00 97.69 86 ILE A C 1
ATOM 666 O O . ILE A 1 86 ? -1.720 5.920 0.781 1.00 97.69 86 ILE A O 1
ATOM 670 N N . ALA A 1 87 ? 0.495 6.207 0.516 1.00 96.81 87 ALA A N 1
ATOM 671 C CA . ALA A 1 87 ? 0.651 7.186 1.591 1.00 96.81 87 ALA A CA 1
ATOM 672 C C . ALA A 1 87 ? 1.731 8.223 1.272 1.00 96.81 87 ALA A C 1
ATOM 674 O O . ALA A 1 87 ? 2.835 7.864 0.871 1.00 96.81 87 ALA A O 1
ATOM 675 N N . PHE A 1 88 ? 1.423 9.499 1.505 1.00 94.44 88 PHE A N 1
ATOM 676 C CA . PHE A 1 88 ? 2.346 10.614 1.293 1.00 94.44 88 PHE A CA 1
ATOM 677 C C . PHE A 1 88 ? 3.127 10.973 2.557 1.00 94.44 88 PHE A C 1
ATOM 679 O O . PHE A 1 88 ? 2.587 10.967 3.664 1.00 94.44 88 PHE A O 1
ATOM 686 N N . THR A 1 89 ? 4.377 11.382 2.363 1.00 91.38 89 THR A N 1
ATOM 687 C CA . THR A 1 89 ? 5.139 12.170 3.329 1.00 91.38 89 THR A CA 1
ATOM 688 C C . THR A 1 89 ? 4.663 13.632 3.292 1.00 91.38 89 THR A C 1
ATOM 690 O O . THR A 1 89 ? 4.153 14.101 2.268 1.00 91.38 89 THR A O 1
ATOM 693 N N . PRO A 1 90 ? 4.895 14.430 4.351 1.00 86.38 90 PRO A N 1
ATOM 694 C CA . PRO A 1 90 ? 4.631 15.872 4.337 1.00 86.38 90 PRO A CA 1
ATOM 695 C C . PRO A 1 90 ? 5.408 16.637 3.253 1.00 86.38 90 PRO A C 1
ATOM 697 O O . PRO A 1 90 ? 5.055 17.764 2.901 1.00 86.38 90 PRO A O 1
ATOM 700 N N . THR A 1 91 ? 6.490 16.052 2.733 1.00 84.44 91 THR A N 1
ATOM 701 C CA . THR A 1 91 ? 7.330 16.624 1.679 1.00 84.44 91 THR A CA 1
ATOM 702 C C . THR A 1 91 ? 6.856 16.275 0.268 1.00 84.44 91 THR A C 1
ATOM 704 O O . THR A 1 91 ? 7.442 16.793 -0.683 1.00 84.44 91 THR A O 1
ATOM 707 N N . GLY A 1 92 ? 5.772 15.513 0.108 1.00 87.06 92 GLY A N 1
ATOM 708 C CA . GLY A 1 92 ? 5.193 15.169 -1.196 1.00 87.06 92 GLY A CA 1
ATOM 709 C C . GLY A 1 92 ? 5.838 13.954 -1.873 1.00 87.06 92 GLY A C 1
ATOM 710 O O . GLY A 1 92 ? 5.410 13.577 -2.964 1.00 87.06 92 GLY A O 1
ATOM 711 N N . GLU A 1 93 ? 6.831 13.326 -1.242 1.00 90.19 93 GLU A N 1
ATOM 712 C CA . GLU A 1 93 ? 7.202 11.942 -1.558 1.00 90.19 93 GLU A CA 1
ATOM 713 C C . GLU A 1 93 ? 6.062 11.023 -1.113 1.00 90.19 93 GLU A C 1
ATOM 715 O O . GLU A 1 93 ? 5.240 11.394 -0.270 1.00 90.19 93 GLU A O 1
ATOM 720 N N . PHE A 1 94 ? 5.980 9.823 -1.664 1.00 94.50 94 PHE A N 1
ATOM 721 C CA . PHE A 1 94 ? 4.977 8.858 -1.242 1.00 94.50 94 PHE A CA 1
ATOM 722 C C . PHE A 1 94 ? 5.458 7.437 -1.445 1.00 94.50 94 PHE A C 1
ATOM 724 O O . PHE A 1 94 ? 6.302 7.177 -2.295 1.00 94.50 94 PHE A O 1
ATOM 731 N N . ALA A 1 95 ? 4.878 6.518 -0.686 1.00 97.00 95 ALA A N 1
ATOM 732 C CA . ALA A 1 95 ? 5.084 5.099 -0.882 1.00 97.00 95 ALA A CA 1
ATOM 733 C C . ALA A 1 95 ? 3.781 4.410 -1.289 1.00 97.00 95 ALA A C 1
ATOM 735 O O . ALA A 1 95 ? 2.693 4.757 -0.811 1.00 97.00 95 ALA A O 1
ATOM 736 N N . THR A 1 96 ? 3.894 3.423 -2.171 1.00 97.50 96 THR A N 1
ATOM 737 C CA . THR A 1 96 ? 2.817 2.486 -2.499 1.00 97.50 96 THR A CA 1
ATOM 738 C C . THR A 1 96 ? 3.057 1.149 -1.821 1.00 97.50 96 THR A C 1
ATOM 740 O O . THR A 1 96 ? 4.169 0.827 -1.422 1.00 97.50 96 THR A O 1
ATOM 743 N N . CYS A 1 97 ? 1.985 0.382 -1.679 1.00 95.94 97 CYS A N 1
ATOM 744 C CA . CYS A 1 97 ? 1.958 -0.930 -1.053 1.00 95.94 97 CYS A CA 1
ATOM 745 C C . CYS A 1 97 ? 1.210 -1.880 -1.987 1.00 95.94 97 CYS A C 1
ATOM 747 O O . CYS A 1 97 ? 0.118 -1.558 -2.457 1.00 95.94 97 CYS A O 1
ATOM 749 N N . GLN A 1 98 ? 1.831 -3.009 -2.304 1.00 95.94 98 GLN A N 1
ATOM 750 C CA . GLN A 1 98 ? 1.448 -3.914 -3.381 1.00 95.94 98 GLN A CA 1
ATOM 751 C C . GLN A 1 98 ? 0.963 -5.238 -2.796 1.00 95.94 98 GLN A C 1
ATOM 753 O O . GLN A 1 98 ? 1.712 -5.945 -2.114 1.00 95.94 98 GLN A O 1
ATOM 758 N N . GLU A 1 99 ? -0.279 -5.621 -3.097 1.00 95.69 99 GLU A N 1
ATOM 759 C CA . GLU A 1 99 ? -0.790 -6.948 -2.752 1.00 95.69 99 GLU A CA 1
ATOM 760 C C . GLU A 1 99 ? -0.315 -7.964 -3.799 1.00 95.69 99 GLU A C 1
ATOM 762 O O . GLU A 1 99 ? -1.092 -8.507 -4.583 1.00 95.69 99 GLU A O 1
ATOM 767 N N . SER A 1 100 ? 0.996 -8.190 -3.839 1.00 93.06 100 SER A N 1
ATOM 768 C CA . SER A 1 100 ? 1.635 -9.077 -4.806 1.00 93.06 100 SER A CA 1
ATOM 769 C C . SER A 1 100 ? 2.607 -10.038 -4.127 1.00 93.06 100 SER A C 1
ATOM 771 O O . SER A 1 100 ? 3.129 -9.783 -3.038 1.00 93.06 100 SER A O 1
ATOM 773 N N . VAL A 1 101 ? 2.820 -11.171 -4.789 1.00 88.19 101 VAL A N 1
ATOM 774 C CA . VAL A 1 101 ? 3.835 -12.184 -4.459 1.00 88.19 101 VAL A CA 1
ATOM 775 C C . VAL A 1 101 ? 5.003 -12.163 -5.452 1.00 88.19 101 VAL A C 1
ATOM 777 O O . VAL A 1 101 ? 5.841 -13.059 -5.417 1.00 88.19 101 VAL A O 1
ATOM 780 N N . ASN A 1 102 ? 5.045 -11.159 -6.335 1.00 86.69 102 ASN A N 1
ATOM 781 C CA . ASN A 1 102 ? 6.048 -10.980 -7.385 1.00 86.69 102 ASN A CA 1
ATOM 782 C C . ASN A 1 102 ? 6.173 -12.173 -8.343 1.00 86.69 102 ASN A C 1
ATOM 784 O O . ASN A 1 102 ? 7.156 -12.908 -8.364 1.00 86.69 102 ASN A O 1
ATOM 788 N N . PHE A 1 103 ? 5.130 -12.398 -9.131 1.00 82.56 103 PHE A N 1
ATOM 789 C CA . PHE A 1 103 ? 5.108 -13.427 -10.178 1.00 82.56 103 PHE A CA 1
ATOM 790 C C . PHE A 1 103 ? 5.127 -12.798 -11.583 1.00 82.56 103 PHE A C 1
ATOM 792 O O . PHE A 1 103 ? 4.884 -13.471 -12.587 1.00 82.56 103 PHE A O 1
ATOM 799 N N . TYR A 1 104 ? 5.407 -11.487 -11.648 1.00 81.19 104 TYR A N 1
ATOM 800 C CA . TYR A 1 104 ? 5.604 -10.694 -12.862 1.00 81.19 104 TYR A CA 1
ATOM 801 C C . TYR A 1 104 ? 4.499 -10.906 -13.891 1.00 81.19 104 TYR A C 1
ATOM 803 O O . TYR A 1 104 ? 4.761 -11.291 -15.028 1.00 81.19 104 TYR A O 1
ATOM 811 N N . GLN A 1 105 ? 3.242 -10.724 -13.478 1.00 82.62 105 GLN A N 1
ATOM 812 C CA . GLN A 1 105 ? 2.065 -10.939 -14.330 1.00 82.62 105 GLN A CA 1
ATOM 813 C C . GLN A 1 105 ? 1.973 -12.359 -14.931 1.00 82.62 105 GLN A C 1
ATOM 815 O O . GLN A 1 105 ? 1.467 -12.546 -16.037 1.00 82.62 105 GLN A O 1
ATOM 820 N N . GLY A 1 106 ? 2.451 -13.377 -14.210 1.00 81.25 106 GLY A N 1
ATOM 821 C CA . GLY A 1 106 ? 2.408 -14.778 -14.651 1.00 81.25 106 GLY A CA 1
ATOM 822 C C . GLY A 1 106 ? 3.618 -15.218 -15.467 1.00 81.25 106 GLY A C 1
ATOM 823 O O . GLY A 1 106 ? 3.611 -16.323 -16.009 1.00 81.25 106 GLY A O 1
ATOM 824 N N . ASN A 1 107 ? 4.647 -14.377 -15.572 1.00 76.38 107 ASN A N 1
ATOM 825 C CA . ASN A 1 107 ? 5.845 -14.688 -16.345 1.00 76.38 107 ASN A CA 1
ATOM 826 C C . ASN A 1 107 ? 6.879 -15.493 -15.563 1.00 76.38 107 ASN A C 1
ATOM 828 O O . ASN A 1 107 ? 7.716 -16.145 -16.183 1.00 76.38 107 ASN A O 1
ATOM 832 N N . MET A 1 108 ? 6.783 -15.509 -14.232 1.00 74.69 108 MET A N 1
ATOM 833 C CA . MET A 1 108 ? 7.620 -16.340 -13.373 1.00 74.69 108 MET A CA 1
ATOM 834 C C . MET A 1 108 ? 6.830 -16.935 -12.213 1.00 74.69 108 MET A C 1
ATOM 836 O O . MET A 1 108 ? 5.716 -16.513 -11.901 1.00 74.69 108 MET A O 1
ATOM 840 N N . LEU A 1 109 ? 7.437 -17.923 -11.558 1.00 74.12 109 LEU A N 1
ATOM 841 C CA . LEU A 1 109 ? 6.997 -18.350 -10.237 1.00 74.12 109 LEU A CA 1
ATOM 842 C C . LEU A 1 109 ? 7.185 -17.202 -9.238 1.00 74.12 109 LEU A C 1
ATOM 844 O O . LEU A 1 109 ? 8.107 -16.401 -9.366 1.00 74.12 109 LEU A O 1
ATOM 848 N N . ALA A 1 110 ? 6.302 -17.140 -8.244 1.00 80.81 110 ALA A N 1
ATOM 849 C CA . ALA A 1 110 ? 6.377 -16.145 -7.183 1.00 80.81 110 ALA A CA 1
ATOM 850 C C . ALA A 1 110 ? 7.707 -16.255 -6.419 1.00 80.81 110 ALA A C 1
ATOM 852 O O . ALA A 1 110 ? 8.024 -17.331 -5.907 1.00 80.81 110 ALA A O 1
ATOM 853 N N . ASN A 1 111 ? 8.450 -15.149 -6.313 1.00 76.50 111 ASN A N 1
ATOM 854 C CA . ASN A 1 111 ? 9.674 -15.078 -5.502 1.00 76.50 111 ASN A CA 1
ATOM 855 C C . ASN A 1 111 ? 9.458 -14.377 -4.142 1.00 76.50 111 ASN A C 1
ATOM 857 O O . ASN A 1 111 ? 10.344 -14.414 -3.290 1.00 76.50 111 ASN A O 1
ATOM 861 N N . PHE A 1 112 ? 8.271 -13.787 -3.921 1.00 84.06 112 PHE A N 1
ATOM 862 C CA . PHE A 1 112 ? 7.868 -13.063 -2.707 1.00 84.06 112 PHE A CA 1
ATOM 863 C C . PHE A 1 112 ? 8.739 -11.849 -2.347 1.00 84.06 112 PHE A C 1
ATOM 865 O O . PHE A 1 112 ? 8.612 -11.311 -1.246 1.00 84.06 112 PHE A O 1
ATOM 872 N N . PHE A 1 113 ? 9.575 -11.389 -3.273 1.00 85.56 113 PHE A N 1
ATOM 873 C CA . PHE A 1 113 ? 10.415 -10.212 -3.123 1.00 85.56 113 PHE A CA 1
ATOM 874 C C . PHE A 1 113 ? 9.574 -8.967 -3.426 1.00 85.56 113 PHE A C 1
ATOM 876 O O . PHE A 1 113 ? 9.504 -8.499 -4.553 1.00 85.56 113 PHE A O 1
ATOM 883 N N . MET A 1 114 ? 8.826 -8.492 -2.430 1.00 90.56 114 MET A N 1
ATOM 884 C CA . MET A 1 114 ? 7.919 -7.346 -2.552 1.00 90.56 114 MET A CA 1
ATOM 885 C C . MET A 1 114 ? 7.880 -6.560 -1.251 1.00 90.56 114 MET A C 1
ATOM 887 O O . MET A 1 114 ? 7.976 -7.117 -0.158 1.00 90.56 114 MET A O 1
ATOM 891 N N . GLY A 1 115 ? 7.585 -5.278 -1.357 1.00 93.81 115 GLY A N 1
ATOM 892 C CA . GLY A 1 115 ? 7.214 -4.433 -0.236 1.00 93.81 115 GLY A CA 1
ATOM 893 C C . GLY A 1 115 ? 7.046 -2.999 -0.717 1.00 93.81 115 GLY A C 1
ATOM 894 O O . GLY A 1 115 ? 6.828 -2.802 -1.912 1.00 93.81 115 GLY A O 1
ATOM 895 N N . PRO A 1 116 ? 7.060 -2.003 0.179 1.00 96.94 116 PRO A N 1
ATOM 896 C CA . PRO A 1 116 ? 6.722 -0.648 -0.195 1.00 96.94 116 PRO A CA 1
ATOM 897 C C . PRO A 1 116 ? 7.669 -0.085 -1.248 1.00 96.94 116 PRO A C 1
ATOM 899 O O . PRO A 1 116 ? 8.884 -0.244 -1.146 1.00 96.94 116 PRO A O 1
ATOM 902 N N . THR A 1 117 ? 7.112 0.637 -2.213 1.00 95.50 117 THR A N 1
ATOM 903 C CA . THR A 1 117 ? 7.888 1.328 -3.249 1.00 95.50 117 THR A CA 1
ATOM 904 C C . THR A 1 117 ? 7.793 2.828 -3.037 1.00 95.50 117 THR A C 1
ATOM 906 O O . THR A 1 117 ? 6.687 3.367 -3.000 1.00 95.50 117 THR A O 1
ATOM 909 N N . LEU A 1 118 ? 8.936 3.494 -2.892 1.00 94.44 118 LEU A N 1
ATOM 910 C CA . LEU A 1 118 ? 9.050 4.931 -2.678 1.00 94.44 118 LEU A CA 1
ATOM 911 C C . LEU A 1 118 ? 9.098 5.674 -4.017 1.00 94.44 118 LEU A C 1
ATOM 913 O O . LEU A 1 118 ? 9.775 5.264 -4.959 1.00 94.44 118 LEU A O 1
ATOM 917 N N . TYR A 1 119 ? 8.403 6.802 -4.076 1.00 92.38 119 TYR A N 1
ATOM 918 C CA . TYR A 1 119 ? 8.349 7.718 -5.204 1.00 92.38 119 TYR A CA 1
ATOM 919 C C . TYR A 1 119 ? 8.535 9.154 -4.719 1.00 92.38 119 TYR A C 1
ATOM 921 O O . TYR A 1 119 ? 8.079 9.529 -3.638 1.00 92.38 119 TYR A O 1
ATOM 929 N N . ASP A 1 120 ? 9.126 9.992 -5.567 1.00 85.94 120 ASP A N 1
ATOM 930 C CA . ASP A 1 120 ? 9.262 11.425 -5.315 1.00 85.94 120 ASP A CA 1
ATOM 931 C C . ASP A 1 120 ? 8.582 12.237 -6.427 1.00 85.94 120 ASP A C 1
ATOM 933 O O . ASP A 1 120 ? 8.927 12.134 -7.607 1.00 85.94 120 ASP A O 1
ATOM 937 N N . THR A 1 121 ? 7.618 13.078 -6.043 1.00 75.44 121 THR A N 1
ATOM 938 C CA . THR A 1 121 ? 6.909 13.977 -6.966 1.00 75.44 121 THR A CA 1
ATOM 939 C C . THR A 1 121 ? 7.702 15.245 -7.314 1.00 75.44 121 THR A C 1
ATOM 941 O O . THR A 1 121 ? 7.372 15.921 -8.292 1.00 75.44 121 THR A O 1
ATOM 944 N N . ALA A 1 122 ? 8.749 15.581 -6.551 1.00 63.19 122 ALA A N 1
ATOM 945 C CA . ALA A 1 122 ? 9.461 16.856 -6.601 1.00 63.19 122 ALA A CA 1
ATOM 946 C C . ALA A 1 122 ? 10.841 16.803 -7.290 1.00 63.19 122 ALA A C 1
ATOM 948 O O . ALA A 1 122 ? 11.228 17.800 -7.905 1.00 63.19 122 ALA A O 1
ATOM 949 N N . ALA A 1 123 ? 11.599 15.699 -7.213 1.00 52.22 123 ALA A N 1
ATOM 950 C CA . ALA A 1 123 ? 13.016 15.719 -7.616 1.00 52.22 123 ALA A CA 1
ATOM 951 C C . ALA A 1 123 ? 13.318 15.571 -9.117 1.00 52.22 123 ALA A C 1
ATOM 953 O O . ALA A 1 123 ? 14.361 16.062 -9.554 1.00 52.22 123 ALA A O 1
ATOM 954 N N . ARG A 1 124 ? 12.494 14.881 -9.924 1.00 52.69 124 ARG A N 1
ATOM 955 C CA . ARG A 1 124 ? 12.882 14.532 -11.317 1.00 52.69 124 ARG A CA 1
ATOM 956 C C . ARG A 1 124 ? 11.816 14.750 -12.389 1.00 52.69 124 ARG A C 1
ATOM 958 O O . ARG A 1 124 ? 12.114 14.602 -13.572 1.00 52.69 124 ARG A O 1
ATOM 965 N N . GLY A 1 125 ? 10.614 15.178 -12.003 1.00 65.31 125 GLY A N 1
ATOM 966 C CA . GLY A 1 125 ? 9.488 15.242 -12.929 1.00 65.31 125 GLY A CA 1
ATOM 967 C C . GLY A 1 125 ? 9.202 13.875 -13.557 1.00 65.31 125 GLY A C 1
ATOM 968 O O . GLY A 1 125 ? 9.653 12.836 -13.082 1.00 65.31 125 GLY A O 1
ATOM 969 N N . TRP A 1 126 ? 8.439 13.881 -14.637 1.00 80.94 126 TRP A N 1
ATOM 970 C CA . TRP A 1 126 ? 8.146 12.671 -15.392 1.00 80.94 126 TRP A CA 1
ATOM 971 C C . TRP A 1 126 ? 9.283 12.353 -16.352 1.00 80.94 126 TRP A C 1
ATOM 973 O O . TRP A 1 126 ? 9.877 13.272 -16.919 1.00 80.94 126 TRP A O 1
ATOM 983 N N . VAL A 1 127 ? 9.533 11.070 -16.594 1.00 82.06 127 VAL A N 1
ATOM 984 C CA . VAL A 1 127 ? 10.605 10.617 -17.491 1.00 82.06 127 VAL A CA 1
ATOM 985 C C . VAL A 1 127 ? 10.074 9.817 -18.673 1.00 82.06 127 VAL A C 1
ATOM 987 O O . VAL A 1 127 ? 9.003 9.219 -18.590 1.00 82.06 127 VAL A O 1
ATOM 990 N N . SER A 1 128 ? 10.813 9.813 -19.776 1.00 84.38 128 SER A N 1
ATOM 991 C CA . SER A 1 128 ? 10.521 8.975 -20.941 1.00 84.38 128 SER A CA 1
ATOM 992 C C . SER A 1 128 ? 10.990 7.529 -20.727 1.00 84.38 128 SER A C 1
ATOM 994 O O . SER A 1 128 ? 11.614 7.190 -19.713 1.00 84.38 128 SER A O 1
ATOM 996 N N . SER A 1 129 ? 10.750 6.657 -21.710 1.00 85.19 129 SER A N 1
ATOM 997 C CA . SER A 1 129 ? 11.273 5.280 -21.715 1.00 85.19 129 SER A CA 1
ATOM 998 C C . SER A 1 129 ? 12.801 5.214 -21.558 1.00 85.19 129 SER A C 1
ATOM 1000 O O . SER A 1 129 ? 13.321 4.245 -21.003 1.00 85.19 129 SER A O 1
ATOM 1002 N N . LYS A 1 130 ? 13.516 6.287 -21.925 1.00 84.44 130 LYS A N 1
ATOM 1003 C CA . LYS A 1 130 ? 14.975 6.442 -21.827 1.00 84.44 130 LYS A CA 1
ATOM 1004 C C . LYS A 1 130 ? 15.478 7.006 -20.489 1.00 84.44 130 LYS A C 1
ATOM 1006 O O . LYS A 1 130 ? 16.675 7.253 -20.377 1.00 84.44 130 LYS A O 1
ATOM 1011 N N . LEU A 1 131 ? 14.605 7.228 -19.496 1.00 82.31 131 LEU A N 1
ATOM 1012 C CA . LEU A 1 131 ? 14.927 7.935 -18.235 1.00 82.31 131 LEU A CA 1
ATOM 1013 C C . LEU A 1 131 ? 15.484 9.349 -18.469 1.00 82.31 131 LEU A C 1
ATOM 1015 O O . LEU A 1 131 ? 16.301 9.865 -17.709 1.00 82.31 131 LEU A O 1
ATOM 1019 N N . GLU A 1 132 ? 15.041 9.979 -19.550 1.00 83.69 132 GLU A N 1
ATOM 1020 C CA . GLU A 1 132 ? 15.299 11.385 -19.849 1.00 83.69 132 GLU A CA 1
ATOM 1021 C C . GLU A 1 132 ? 14.075 12.210 -19.429 1.00 83.69 132 GLU A C 1
ATOM 1023 O O . GLU A 1 132 ? 12.988 11.638 -19.299 1.00 83.69 132 GLU A O 1
ATOM 1028 N N . PRO A 1 133 ? 14.213 13.527 -19.183 1.00 84.31 133 PRO A N 1
ATOM 1029 C CA . PRO A 1 133 ? 13.060 14.377 -18.903 1.00 84.31 133 PRO A CA 1
ATOM 1030 C C . PRO A 1 133 ? 11.981 14.188 -19.973 1.00 84.31 133 PRO A C 1
ATOM 1032 O O . PRO A 1 133 ? 12.270 14.321 -21.158 1.00 84.31 133 PRO A O 1
ATOM 1035 N N . CYS A 1 134 ? 10.756 13.862 -19.559 1.00 78.94 134 CYS A N 1
ATOM 1036 C CA . CYS A 1 134 ? 9.691 13.529 -20.496 1.00 78.94 134 CYS A CA 1
ATOM 1037 C C . CYS A 1 134 ? 9.269 14.756 -21.310 1.00 78.94 134 CYS A C 1
ATOM 1039 O O . CYS A 1 134 ? 8.890 15.796 -20.755 1.00 78.94 134 CYS A O 1
ATOM 1041 N N . GLU A 1 135 ? 9.250 14.614 -22.629 1.00 75.75 135 GLU A N 1
ATOM 1042 C CA . GLU A 1 135 ? 8.842 15.660 -23.551 1.00 75.75 135 GLU A CA 1
ATOM 1043 C C . GLU A 1 135 ? 7.361 15.538 -23.965 1.00 75.75 135 GLU A C 1
ATOM 1045 O O . GLU A 1 135 ? 6.561 14.694 -23.532 1.00 75.75 135 GLU A O 1
ATOM 1050 N N . ARG A 1 136 ? 6.911 16.487 -24.786 1.00 67.56 136 ARG A N 1
ATOM 1051 C CA . ARG A 1 136 ? 5.546 16.496 -25.307 1.00 67.56 136 ARG A CA 1
ATOM 1052 C C . ARG A 1 136 ? 5.416 15.488 -26.451 1.00 67.56 136 ARG A C 1
ATOM 1054 O O . ARG A 1 136 ? 6.086 15.634 -27.460 1.00 67.56 136 ARG A O 1
ATOM 1061 N N . GLY A 1 137 ? 4.465 14.563 -26.334 1.00 67.69 137 GLY A N 1
ATOM 1062 C CA . GLY A 1 137 ? 4.234 13.505 -27.328 1.00 67.69 137 GLY A CA 1
ATOM 1063 C C . GLY A 1 137 ? 4.795 12.148 -26.903 1.00 67.69 137 GLY A C 1
ATOM 1064 O O . GLY A 1 137 ? 4.395 11.141 -27.477 1.00 67.69 137 GLY A O 1
ATOM 1065 N N . GLU A 1 138 ? 5.630 12.131 -25.862 1.00 73.88 138 GLU A N 1
ATOM 1066 C CA . GLU A 1 138 ? 6.164 10.916 -25.249 1.00 73.88 138 GLU A CA 1
ATOM 1067 C C . GLU A 1 138 ? 5.214 10.316 -24.202 1.00 73.88 138 GLU A C 1
ATOM 1069 O O . GLU A 1 138 ? 4.396 11.023 -23.584 1.00 73.88 138 GLU A O 1
ATOM 1074 N N . THR A 1 139 ? 5.367 9.010 -23.975 1.00 78.12 139 THR A N 1
ATOM 1075 C CA . THR A 1 139 ? 4.817 8.310 -22.812 1.00 78.12 139 THR A CA 1
ATOM 1076 C C . THR A 1 139 ? 5.649 8.670 -21.583 1.00 78.12 139 THR A C 1
ATOM 1078 O O . THR A 1 139 ? 6.855 8.437 -21.541 1.00 78.12 139 THR A O 1
ATOM 1081 N N . CYS A 1 140 ? 4.990 9.235 -20.572 1.00 80.25 140 CYS A N 1
ATOM 1082 C CA . CYS A 1 140 ? 5.637 9.696 -19.351 1.00 80.25 140 CYS A CA 1
ATOM 1083 C C . CYS A 1 140 ? 5.452 8.702 -18.201 1.00 80.25 140 CYS A C 1
ATOM 1085 O O . CYS A 1 140 ? 4.328 8.302 -17.891 1.00 80.25 140 CYS A O 1
ATOM 1087 N N . TYR A 1 141 ? 6.552 8.394 -17.524 1.00 85.31 141 TYR A N 1
ATOM 1088 C CA . TYR A 1 141 ? 6.623 7.478 -16.394 1.00 85.31 141 TYR A CA 1
ATOM 1089 C C . TYR A 1 141 ? 6.928 8.209 -15.093 1.00 85.31 141 TYR A C 1
ATOM 1091 O O . TYR A 1 141 ? 7.678 9.193 -15.084 1.00 85.31 141 TYR A O 1
ATOM 1099 N N . LEU A 1 142 ? 6.374 7.690 -14.000 1.00 86.81 142 LEU A N 1
ATOM 1100 C CA . LEU A 1 142 ? 6.845 7.954 -12.649 1.00 86.81 142 LEU A CA 1
ATOM 1101 C C . LEU A 1 142 ? 7.776 6.822 -12.249 1.00 86.81 142 LEU A C 1
ATOM 1103 O O . LEU A 1 142 ? 7.330 5.689 -12.108 1.00 86.81 142 LEU A O 1
ATOM 1107 N N . VAL A 1 143 ? 9.057 7.120 -12.084 1.00 85.56 143 VAL A N 1
ATOM 1108 C CA . VAL A 1 143 ? 10.032 6.097 -11.705 1.00 85.56 143 VAL A CA 1
ATOM 1109 C C . VAL A 1 143 ? 10.214 6.119 -10.199 1.00 85.56 143 VAL A C 1
ATOM 1111 O O . VAL A 1 143 ? 10.419 7.186 -9.615 1.00 85.56 143 VAL A O 1
ATOM 1114 N N . HIS A 1 144 ? 10.126 4.941 -9.594 1.00 89.56 144 HIS A N 1
ATOM 1115 C CA . HIS A 1 144 ? 10.424 4.739 -8.184 1.00 89.56 144 HIS A CA 1
ATOM 1116 C C . HIS A 1 144 ? 11.833 5.225 -7.830 1.00 89.56 144 HIS A C 1
ATOM 1118 O O . HIS A 1 144 ? 12.771 5.183 -8.632 1.00 89.56 144 HIS A O 1
ATOM 1124 N N . THR A 1 145 ? 11.979 5.709 -6.606 1.00 87.69 145 THR A N 1
ATOM 1125 C CA . THR A 1 145 ? 13.262 6.108 -6.035 1.00 87.69 145 THR A CA 1
ATOM 1126 C C . THR A 1 145 ? 13.903 4.987 -5.237 1.00 87.69 145 THR A C 1
ATOM 1128 O O . THR A 1 145 ? 15.125 4.946 -5.192 1.00 87.69 145 THR A O 1
ATOM 1131 N N . ASP A 1 146 ? 13.098 4.118 -4.620 1.00 88.81 146 ASP A N 1
ATOM 1132 C CA . ASP A 1 146 ? 13.554 3.008 -3.778 1.00 88.81 146 ASP A CA 1
ATOM 1133 C C . ASP A 1 146 ? 12.438 1.964 -3.600 1.00 88.81 146 ASP A C 1
ATOM 1135 O O . ASP A 1 146 ? 11.263 2.265 -3.835 1.00 88.81 146 ASP A O 1
ATOM 1139 N N . MET A 1 147 ? 12.781 0.755 -3.163 1.00 90.81 147 MET A N 1
ATOM 1140 C CA . MET A 1 147 ? 11.838 -0.291 -2.769 1.00 90.81 147 MET A CA 1
ATOM 1141 C C . MET A 1 147 ? 12.469 -1.227 -1.739 1.00 90.81 147 MET A C 1
ATOM 1143 O O . MET A 1 147 ? 13.564 -1.736 -1.944 1.00 90.81 147 MET A O 1
ATOM 1147 N N . LEU A 1 148 ? 11.746 -1.503 -0.655 1.00 91.19 148 LEU A N 1
ATOM 1148 C CA . LEU A 1 148 ? 12.159 -2.464 0.371 1.00 91.19 148 LEU A CA 1
ATOM 1149 C C . LEU A 1 148 ? 11.244 -3.695 0.322 1.00 91.19 148 LEU A C 1
ATOM 1151 O O . LEU A 1 148 ? 10.039 -3.554 0.132 1.00 91.19 148 LEU A O 1
ATOM 1155 N N . HIS A 1 149 ? 11.800 -4.901 0.461 1.00 90.25 149 HIS A N 1
ATOM 1156 C CA . HIS A 1 149 ? 11.185 -6.164 0.021 1.00 90.25 149 HIS A CA 1
ATOM 1157 C C . HIS A 1 149 ? 10.718 -7.092 1.157 1.00 90.25 149 HIS A C 1
ATOM 1159 O O . HIS A 1 149 ? 10.449 -8.276 0.954 1.00 90.25 149 HIS A O 1
ATOM 1165 N N . GLU A 1 150 ? 10.601 -6.582 2.381 1.00 91.06 150 GLU A N 1
ATOM 1166 C CA . GLU A 1 150 ? 10.307 -7.380 3.577 1.00 91.06 150 GLU A CA 1
ATOM 1167 C C . GLU A 1 150 ? 8.795 -7.594 3.811 1.00 91.06 150 GLU A C 1
ATOM 1169 O O . GLU A 1 150 ? 8.386 -8.109 4.859 1.00 91.06 150 GLU A O 1
ATOM 1174 N N . SER A 1 151 ? 7.913 -7.206 2.886 1.00 93.19 151 SER A N 1
ATOM 1175 C CA . SER A 1 151 ? 6.461 -7.334 3.077 1.00 93.19 151 SER A CA 1
ATOM 1176 C C . SER A 1 151 ? 5.698 -7.700 1.801 1.00 93.19 151 SER A C 1
ATOM 1178 O O . SER A 1 151 ? 4.904 -6.891 1.310 1.00 93.19 151 SER A O 1
ATOM 1180 N N . PRO A 1 152 ? 5.836 -8.941 1.299 1.00 92.25 152 PRO A N 1
ATOM 1181 C CA . PRO A 1 152 ? 4.937 -9.440 0.270 1.00 92.25 152 PRO A CA 1
ATOM 1182 C C . PRO A 1 152 ? 3.489 -9.442 0.739 1.00 92.25 152 PRO A C 1
ATOM 1184 O O . PRO A 1 152 ? 3.204 -9.547 1.940 1.00 92.25 152 PRO A O 1
ATOM 1187 N N . LEU A 1 153 ? 2.573 -9.344 -0.228 1.00 94.19 153 LEU A N 1
ATOM 1188 C CA . LEU A 1 153 ? 1.142 -9.159 0.011 1.00 94.19 153 LEU A CA 1
ATOM 1189 C C . LEU A 1 153 ? 0.882 -7.959 0.932 1.00 94.19 153 LEU A C 1
ATOM 1191 O O . LEU A 1 153 ? 0.186 -8.072 1.941 1.00 94.19 153 LEU A O 1
ATOM 1195 N N . CYS A 1 154 ? 1.499 -6.823 0.625 1.00 96.94 154 CYS A N 1
ATOM 1196 C CA . CYS A 1 154 ? 1.320 -5.604 1.393 1.00 96.94 154 CYS A CA 1
ATOM 1197 C C . CYS A 1 154 ? -0.135 -5.122 1.254 1.00 96.94 154 CYS A C 1
ATOM 1199 O O . CYS A 1 154 ? -0.631 -4.920 0.143 1.00 96.94 154 CYS A O 1
ATOM 1201 N N . MET A 1 155 ? -0.837 -4.944 2.377 1.00 97.12 155 MET A N 1
ATOM 1202 C CA . MET A 1 155 ? -2.283 -4.667 2.385 1.00 97.12 155 MET A CA 1
ATOM 1203 C C . MET A 1 155 ? -2.647 -3.212 2.674 1.00 97.12 155 MET A C 1
ATOM 1205 O O . MET A 1 155 ? -3.740 -2.770 2.326 1.00 97.12 155 MET A O 1
ATOM 1209 N N . GLY A 1 156 ? -1.769 -2.478 3.346 1.00 97.62 156 GLY A N 1
ATOM 1210 C CA . GLY A 1 156 ? -1.993 -1.100 3.760 1.00 97.62 156 GLY A CA 1
ATOM 1211 C C . GLY A 1 156 ? -0.686 -0.424 4.123 1.00 97.62 156 GLY A C 1
ATOM 1212 O O . GLY A 1 156 ? 0.233 -1.103 4.580 1.00 97.62 156 GLY A O 1
ATOM 1213 N N . ILE A 1 157 ? -0.621 0.892 3.927 1.00 98.56 157 ILE A N 1
ATOM 1214 C CA . ILE A 1 157 ? 0.553 1.707 4.244 1.00 98.56 157 ILE A CA 1
ATOM 1215 C C . ILE A 1 157 ? 0.144 3.081 4.770 1.00 98.56 157 ILE A C 1
ATOM 1217 O O . ILE A 1 157 ? -0.847 3.646 4.307 1.00 98.56 157 ILE A O 1
ATOM 1221 N N . VAL A 1 158 ? 0.910 3.619 5.719 1.00 97.88 158 VAL A N 1
ATOM 1222 C CA . VAL A 1 158 ? 0.768 4.986 6.240 1.00 97.88 158 VAL A CA 1
ATOM 1223 C C . VAL A 1 158 ? 2.131 5.561 6.615 1.00 97.88 158 VAL A C 1
ATOM 1225 O O . VAL A 1 158 ? 3.013 4.843 7.076 1.00 97.88 158 VAL A O 1
ATOM 1228 N N . HIS A 1 159 ? 2.311 6.862 6.413 1.00 96.94 159 HIS A N 1
ATOM 1229 C CA . HIS A 1 159 ? 3.554 7.559 6.730 1.00 96.94 159 HIS A CA 1
ATOM 1230 C C . HIS A 1 159 ? 3.703 7.841 8.236 1.00 96.94 159 HIS A C 1
ATOM 1232 O O . HIS A 1 159 ? 2.788 8.362 8.878 1.00 96.94 159 HIS A O 1
ATOM 1238 N N . ASP A 1 160 ? 4.882 7.552 8.788 1.00 95.38 160 ASP A N 1
ATOM 1239 C CA . ASP A 1 160 ? 5.252 7.848 10.169 1.00 95.38 160 ASP A CA 1
ATOM 1240 C C . ASP A 1 160 ? 5.748 9.296 10.316 1.00 95.38 160 ASP A C 1
ATOM 1242 O O . ASP A 1 160 ? 6.928 9.608 10.165 1.00 95.38 160 ASP A O 1
ATOM 1246 N N . ASN A 1 161 ? 4.835 10.195 10.686 1.00 85.62 161 ASN A N 1
ATOM 1247 C CA . ASN A 1 161 ? 5.117 11.629 10.821 1.00 85.62 161 ASN A CA 1
ATOM 1248 C C . ASN A 1 161 ? 6.156 11.994 11.904 1.00 85.62 161 ASN A C 1
ATOM 1250 O O . ASN A 1 161 ? 6.652 13.122 11.903 1.00 85.62 161 ASN A O 1
ATOM 1254 N N . GLY A 1 162 ? 6.466 11.087 12.836 1.00 83.31 162 GLY A N 1
ATOM 1255 C CA . GLY A 1 162 ? 7.392 11.355 13.943 1.00 83.31 162 GLY A CA 1
ATOM 1256 C C . GLY A 1 162 ? 8.852 11.053 13.618 1.00 83.31 162 GLY A C 1
ATOM 1257 O O . GLY A 1 162 ? 9.748 11.556 14.295 1.00 83.31 162 GLY A O 1
ATOM 1258 N N . ALA A 1 163 ? 9.103 10.252 12.586 1.00 83.31 163 ALA A N 1
ATOM 1259 C CA . ALA A 1 163 ? 10.434 9.775 12.271 1.00 83.31 163 ALA A CA 1
ATOM 1260 C C . ALA A 1 163 ? 11.194 10.723 11.339 1.00 83.31 163 ALA A C 1
ATOM 1262 O O . ALA A 1 163 ? 10.640 11.341 10.425 1.00 83.31 163 ALA A O 1
ATOM 1263 N N . SER A 1 164 ? 12.494 10.840 11.585 1.00 87.62 164 SER A N 1
ATOM 1264 C CA . SER A 1 164 ? 13.416 11.493 10.668 1.00 87.62 164 SER A CA 1
ATOM 1265 C C . SER A 1 164 ? 14.826 10.990 10.888 1.00 87.62 164 SER A C 1
ATOM 1267 O O . SER A 1 164 ? 15.232 10.790 12.033 1.00 87.62 164 SER A O 1
ATOM 1269 N N . TRP A 1 165 ? 15.588 10.904 9.809 1.00 87.94 165 TRP A N 1
ATOM 1270 C CA . TRP A 1 165 ? 16.995 10.540 9.841 1.00 87.94 165 TRP A CA 1
ATOM 1271 C C . TRP A 1 165 ? 17.828 11.613 9.132 1.00 87.94 165 TRP A C 1
ATOM 1273 O O . TRP A 1 165 ? 17.377 12.199 8.150 1.00 87.94 165 TRP A O 1
ATOM 1283 N N . TYR A 1 166 ? 19.017 11.931 9.643 1.00 87.38 166 TYR A N 1
ATOM 1284 C CA . TYR A 1 166 ? 19.894 12.953 9.064 1.00 87.38 166 TYR A CA 1
ATOM 1285 C C . TYR A 1 166 ? 21.178 12.313 8.548 1.00 87.38 166 TYR A C 1
ATOM 1287 O O . TYR A 1 166 ? 21.945 11.759 9.334 1.00 87.38 166 TYR A O 1
ATOM 1295 N N . SER A 1 167 ? 21.428 12.452 7.247 1.00 85.06 167 SER A N 1
ATOM 1296 C CA . SER A 1 167 ? 22.695 12.050 6.644 1.00 85.06 167 SER A CA 1
ATOM 1297 C C . SER A 1 167 ? 23.721 13.161 6.826 1.00 85.06 167 SER A C 1
ATOM 1299 O O . SER A 1 167 ? 23.615 14.229 6.213 1.00 85.06 167 SER A O 1
ATOM 1301 N N . GLU A 1 168 ? 24.735 12.927 7.660 1.00 84.50 168 GLU A N 1
ATOM 1302 C CA . GLU A 1 168 ? 25.834 13.882 7.841 1.00 84.50 168 GLU A CA 1
ATOM 1303 C C . GLU A 1 168 ? 26.683 14.041 6.571 1.00 84.50 168 GLU A C 1
ATOM 1305 O O . GLU A 1 168 ? 27.206 15.128 6.319 1.00 84.50 168 GLU A O 1
ATOM 1310 N N . SER A 1 169 ? 26.803 12.983 5.761 1.00 82.00 169 SER A N 1
ATOM 1311 C CA . SER A 1 169 ? 27.655 12.939 4.565 1.00 82.00 169 SER A CA 1
ATOM 1312 C C . SER A 1 169 ? 27.161 13.873 3.453 1.00 82.00 169 SER A C 1
ATOM 1314 O O . SER A 1 169 ? 27.970 14.525 2.791 1.00 82.00 169 SER A O 1
ATOM 1316 N N . ILE A 1 170 ? 25.841 13.976 3.279 1.00 84.12 170 ILE A N 1
ATOM 1317 C CA . ILE A 1 170 ? 25.190 14.784 2.231 1.00 84.12 170 ILE A CA 1
ATOM 1318 C C . ILE A 1 170 ? 24.367 15.955 2.786 1.00 84.12 170 ILE A C 1
ATOM 1320 O O . ILE A 1 170 ? 23.854 16.768 2.018 1.00 84.12 170 ILE A O 1
ATOM 1324 N N . GLY A 1 171 ? 24.243 16.075 4.110 1.00 87.31 171 GLY A N 1
ATOM 1325 C CA . GLY A 1 171 ? 23.534 17.172 4.770 1.00 87.31 171 GLY A CA 1
ATOM 1326 C C . GLY A 1 171 ? 22.021 17.190 4.519 1.00 87.31 171 GLY A C 1
ATOM 1327 O O . GLY A 1 171 ? 21.422 18.268 4.494 1.00 87.31 171 GLY A O 1
ATOM 1328 N N . LYS A 1 172 ? 21.398 16.021 4.311 1.00 86.00 172 LYS A N 1
ATOM 1329 C CA . LYS A 1 172 ? 19.961 15.870 4.014 1.00 86.00 172 LYS A CA 1
ATOM 1330 C C . LYS A 1 172 ? 19.232 15.206 5.186 1.00 86.00 172 LYS A C 1
ATOM 1332 O O . LYS A 1 172 ? 19.729 14.255 5.778 1.00 86.00 172 LYS A O 1
ATOM 1337 N N . THR A 1 173 ? 18.044 15.720 5.519 1.00 88.00 173 THR A N 1
ATOM 1338 C CA . THR A 1 173 ? 17.107 15.054 6.440 1.00 88.00 173 THR A CA 1
ATOM 1339 C C . THR A 1 173 ? 16.073 14.288 5.634 1.00 88.00 173 THR A C 1
ATOM 1341 O O . THR A 1 173 ? 15.418 14.869 4.769 1.00 88.00 173 THR A O 1
ATOM 1344 N N . TYR A 1 174 ? 15.899 13.023 5.970 1.00 87.31 174 TYR A N 1
ATOM 1345 C CA . TYR A 1 174 ? 14.946 12.106 5.379 1.00 87.31 174 TYR A CA 1
ATOM 1346 C C . TYR A 1 174 ? 13.752 11.913 6.309 1.00 87.31 174 TYR A C 1
ATOM 1348 O O . TYR A 1 174 ? 13.890 11.923 7.535 1.00 87.31 174 TYR A O 1
ATOM 1356 N N . ARG A 1 175 ? 12.567 11.808 5.707 1.00 90.12 175 ARG A N 1
ATOM 1357 C CA . ARG A 1 175 ? 11.269 11.591 6.370 1.00 90.12 175 ARG A CA 1
ATOM 1358 C C . ARG A 1 175 ? 10.466 10.565 5.576 1.00 90.12 175 ARG A C 1
ATOM 1360 O O . ARG A 1 175 ? 9.312 10.777 5.247 1.00 90.12 175 ARG A O 1
ATOM 1367 N N . ASN A 1 176 ? 11.135 9.501 5.176 1.00 92.12 176 ASN A N 1
ATOM 1368 C CA . ASN A 1 176 ? 10.641 8.442 4.308 1.00 92.12 176 ASN A CA 1
ATOM 1369 C C . ASN A 1 176 ? 10.397 7.180 5.149 1.00 92.12 176 ASN A C 1
ATOM 1371 O O . ASN A 1 176 ? 10.839 6.092 4.801 1.00 92.12 176 ASN A O 1
ATOM 1375 N N . ALA A 1 177 ? 9.701 7.335 6.278 1.00 95.69 177 ALA A N 1
ATOM 1376 C CA . ALA A 1 177 ? 9.360 6.231 7.164 1.00 95.69 177 ALA A CA 1
ATOM 1377 C C . ALA A 1 177 ? 7.873 5.880 7.063 1.00 95.69 177 ALA A C 1
ATOM 1379 O O . ALA A 1 177 ? 7.011 6.756 7.127 1.00 95.69 177 ALA A O 1
ATOM 1380 N N . PHE A 1 178 ? 7.557 4.596 6.935 1.00 98.12 178 PHE A N 1
ATOM 1381 C CA . PHE A 1 178 ? 6.209 4.104 6.686 1.00 98.12 178 PHE A CA 1
ATOM 1382 C C . PHE A 1 178 ? 5.909 2.854 7.503 1.00 98.12 178 PHE A C 1
ATOM 1384 O O . PHE A 1 178 ? 6.733 1.955 7.634 1.00 98.12 178 PHE A O 1
ATOM 1391 N N . TRP A 1 179 ? 4.689 2.765 8.011 1.00 98.25 179 TRP A N 1
ATOM 1392 C CA . TRP A 1 179 ? 4.131 1.537 8.561 1.00 98.25 179 TRP A CA 1
ATOM 1393 C C . TRP A 1 179 ? 3.364 0.809 7.471 1.00 98.25 179 TRP A C 1
ATOM 1395 O O . TRP A 1 179 ? 2.595 1.439 6.748 1.00 98.25 179 TRP A O 1
ATOM 1405 N N . ALA A 1 180 ? 3.543 -0.504 7.371 1.00 98.31 180 ALA A N 1
ATOM 1406 C CA . ALA A 1 180 ? 2.854 -1.338 6.406 1.00 98.31 180 ALA A CA 1
ATOM 1407 C C . ALA A 1 180 ? 2.371 -2.656 7.020 1.00 98.31 180 ALA A C 1
ATOM 1409 O O . ALA A 1 180 ? 3.028 -3.263 7.869 1.00 98.31 180 ALA A O 1
ATOM 1410 N N . PHE A 1 181 ? 1.220 -3.135 6.555 1.00 97.62 181 PHE A N 1
ATOM 1411 C CA . PHE A 1 181 ? 0.742 -4.473 6.890 1.00 97.62 181 PHE A CA 1
ATOM 1412 C C . PHE A 1 181 ? 1.275 -5.460 5.847 1.00 97.62 181 PHE A C 1
ATOM 1414 O O . PHE A 1 181 ? 0.742 -5.551 4.742 1.00 97.62 181 PHE A O 1
ATOM 1421 N N . GLY A 1 182 ? 2.304 -6.224 6.226 1.00 94.69 182 GLY A N 1
ATOM 1422 C CA . GLY A 1 182 ? 2.862 -7.308 5.421 1.00 94.69 182 GLY A CA 1
ATOM 1423 C C . GLY A 1 182 ? 2.044 -8.592 5.536 1.00 94.69 182 GLY A C 1
ATOM 1424 O O . GLY A 1 182 ? 2.235 -9.388 6.463 1.00 94.69 182 GLY A O 1
ATOM 1425 N N . GLY A 1 183 ? 1.154 -8.816 4.569 1.00 91.94 183 GLY A N 1
ATOM 1426 C CA . GLY A 1 183 ? 0.246 -9.961 4.533 1.00 91.94 183 GLY A CA 1
ATOM 1427 C C . GLY A 1 183 ? 0.945 -11.317 4.419 1.00 91.94 183 GLY A C 1
ATOM 1428 O O . GLY A 1 183 ? 0.405 -12.304 4.908 1.00 91.94 183 GLY A O 1
ATOM 1429 N N . GLY A 1 184 ? 2.158 -11.383 3.858 1.00 87.62 184 GLY A N 1
ATOM 1430 C CA . GLY A 1 184 ? 2.918 -12.631 3.724 1.00 87.62 184 GLY A CA 1
ATOM 1431 C C . GLY A 1 184 ? 3.273 -13.292 5.060 1.00 87.62 184 GLY A C 1
ATOM 1432 O O . GLY A 1 184 ? 3.296 -14.518 5.151 1.00 87.62 184 GLY A O 1
ATOM 1433 N N . HIS A 1 185 ? 3.468 -12.492 6.111 1.00 86.75 185 HIS A N 1
ATOM 1434 C CA . HIS A 1 185 ? 3.714 -12.977 7.475 1.00 86.75 185 HIS A CA 1
ATOM 1435 C C . HIS A 1 185 ? 2.575 -12.650 8.452 1.00 86.75 185 HIS A C 1
ATOM 1437 O O . HIS A 1 185 ? 2.686 -12.954 9.640 1.00 86.75 185 HIS A O 1
ATOM 1443 N N . SER A 1 186 ? 1.481 -12.030 7.988 1.00 91.12 186 SER A N 1
ATOM 1444 C CA . SER A 1 186 ? 0.377 -11.583 8.851 1.00 91.12 186 SER A CA 1
ATOM 1445 C C . SER A 1 186 ? 0.817 -10.619 9.970 1.00 91.12 186 SER A C 1
ATOM 1447 O O . SER A 1 186 ? 0.350 -10.715 11.107 1.00 91.12 186 SER A O 1
ATOM 1449 N N . GLN A 1 187 ? 1.741 -9.703 9.663 1.00 92.00 187 GLN A N 1
ATOM 1450 C CA . GLN A 1 187 ? 2.418 -8.859 10.654 1.00 92.00 187 GLN A CA 1
ATOM 1451 C C . GLN A 1 187 ? 2.507 -7.400 10.223 1.00 92.00 187 GLN A C 1
ATOM 1453 O O . GLN A 1 187 ? 2.548 -7.074 9.036 1.00 92.00 187 GLN A O 1
ATOM 1458 N N . LEU A 1 188 ? 2.598 -6.533 11.226 1.00 96.81 188 LEU A N 1
ATOM 1459 C CA . LEU A 1 188 ? 2.917 -5.130 11.043 1.00 96.81 188 LEU A CA 1
ATOM 1460 C C . LEU A 1 188 ? 4.433 -4.950 10.892 1.00 96.81 188 LEU A C 1
ATOM 1462 O O . LEU A 1 188 ? 5.217 -5.538 11.642 1.00 96.81 188 LEU A O 1
ATOM 1466 N N . VAL A 1 189 ? 4.832 -4.134 9.924 1.00 97.56 189 VAL A N 1
ATOM 1467 C CA . VAL A 1 189 ? 6.230 -3.836 9.616 1.00 97.56 189 VAL A CA 1
ATOM 1468 C C . VAL A 1 189 ? 6.385 -2.324 9.489 1.00 97.56 189 VAL A C 1
ATOM 1470 O O . VAL A 1 189 ? 5.535 -1.666 8.896 1.00 97.56 189 VAL A O 1
ATOM 1473 N N . ARG A 1 190 ? 7.448 -1.758 10.051 1.00 97.62 190 ARG A N 1
ATOM 1474 C CA . ARG A 1 190 ? 7.836 -0.362 9.855 1.00 97.62 190 ARG A CA 1
ATOM 1475 C C . ARG A 1 190 ? 9.085 -0.324 8.985 1.00 97.62 190 ARG A C 1
ATOM 1477 O O . ARG A 1 190 ? 10.057 -1.000 9.299 1.00 97.62 190 ARG A O 1
ATOM 1484 N N . PHE A 1 191 ? 9.044 0.478 7.937 1.00 97.31 191 PHE A N 1
ATOM 1485 C CA . PHE A 1 191 ? 10.116 0.716 6.984 1.00 97.31 191 PHE A CA 1
ATOM 1486 C C . PHE A 1 191 ? 10.631 2.134 7.172 1.00 97.31 191 PHE A C 1
ATOM 1488 O O . PHE A 1 191 ? 9.843 3.073 7.170 1.00 97.31 191 PHE A O 1
AT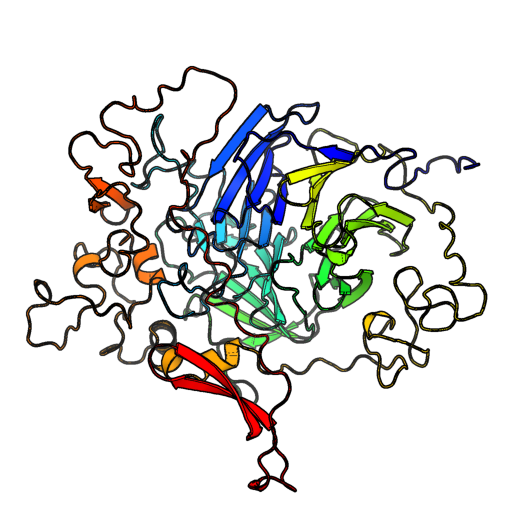OM 1495 N N . ASP A 1 192 ? 11.931 2.296 7.333 1.00 95.50 192 ASP A N 1
ATOM 1496 C CA . ASP A 1 192 ? 12.631 3.571 7.309 1.00 95.50 192 ASP A CA 1
ATOM 1497 C C . ASP A 1 192 ? 13.638 3.503 6.167 1.00 95.50 192 ASP A C 1
ATOM 1499 O O . ASP A 1 192 ? 14.650 2.807 6.262 1.00 95.50 192 ASP A O 1
ATOM 1503 N N . PHE A 1 193 ? 13.331 4.176 5.062 1.00 92.75 193 PHE A N 1
ATOM 1504 C CA . PHE A 1 193 ? 14.179 4.126 3.873 1.00 92.75 193 PHE A CA 1
ATOM 1505 C C . PHE A 1 193 ? 15.511 4.862 4.072 1.00 92.75 193 PHE A C 1
ATOM 1507 O O . PHE A 1 193 ? 16.400 4.696 3.250 1.00 92.75 193 PHE A O 1
ATOM 1514 N N . ARG A 1 194 ? 15.665 5.660 5.145 1.00 89.44 194 ARG A N 1
ATOM 1515 C CA . ARG A 1 194 ? 16.872 6.453 5.437 1.00 89.44 194 ARG A CA 1
ATOM 1516 C C . ARG A 1 194 ? 17.391 7.143 4.168 1.00 89.44 194 ARG A C 1
ATOM 1518 O O . ARG A 1 194 ? 16.693 8.005 3.645 1.00 89.44 194 ARG A O 1
ATOM 1525 N N . GLU A 1 195 ? 18.584 6.803 3.685 1.00 85.31 195 GLU A N 1
ATOM 1526 C CA . GLU A 1 195 ? 19.166 7.371 2.469 1.00 85.31 195 GLU A CA 1
ATOM 1527 C C . GLU A 1 195 ? 18.673 6.615 1.230 1.00 85.31 195 GLU A C 1
ATOM 1529 O O . GLU A 1 195 ? 19.265 5.608 0.855 1.00 85.31 195 GLU A O 1
ATOM 1534 N N . GLU A 1 196 ? 17.613 7.112 0.572 1.00 78.25 196 GLU A N 1
ATOM 1535 C CA . GLU A 1 196 ? 17.133 6.446 -0.645 1.00 78.25 196 GLU A CA 1
ATOM 1536 C C . GLU A 1 196 ? 18.178 6.449 -1.771 1.00 78.25 196 GLU A C 1
ATOM 1538 O O . GLU A 1 196 ? 18.843 7.460 -2.029 1.00 78.25 196 GLU A O 1
ATOM 1543 N N . HIS A 1 197 ? 18.275 5.339 -2.504 1.00 70.00 197 HIS A N 1
ATOM 1544 C CA . HIS A 1 197 ? 19.306 5.169 -3.536 1.00 70.00 197 HIS A CA 1
ATOM 1545 C C . HIS A 1 197 ? 18.995 5.889 -4.858 1.00 70.00 197 HIS A C 1
ATOM 1547 O O . HIS A 1 197 ? 19.858 6.048 -5.729 1.00 70.00 197 HIS A O 1
ATOM 1553 N N . GLY A 1 198 ? 17.751 6.339 -5.020 1.00 74.31 198 GLY A N 1
ATOM 1554 C CA . GLY A 1 198 ? 17.249 7.004 -6.213 1.00 74.31 198 GLY A CA 1
ATOM 1555 C C . GLY A 1 198 ? 17.115 6.071 -7.432 1.00 74.31 198 GLY A C 1
ATOM 1556 O O . GLY A 1 198 ? 17.620 4.953 -7.451 1.00 74.31 198 GLY A O 1
ATOM 1557 N N . PRO A 1 199 ? 16.457 6.529 -8.510 1.00 68.25 199 PRO A N 1
ATOM 1558 C CA . PRO A 1 199 ? 16.199 5.706 -9.691 1.00 68.25 199 PRO A CA 1
ATOM 1559 C C . PRO A 1 199 ? 17.444 5.042 -10.292 1.00 68.25 199 PRO A C 1
ATOM 1561 O O . PRO A 1 199 ? 18.434 5.732 -10.557 1.00 68.25 199 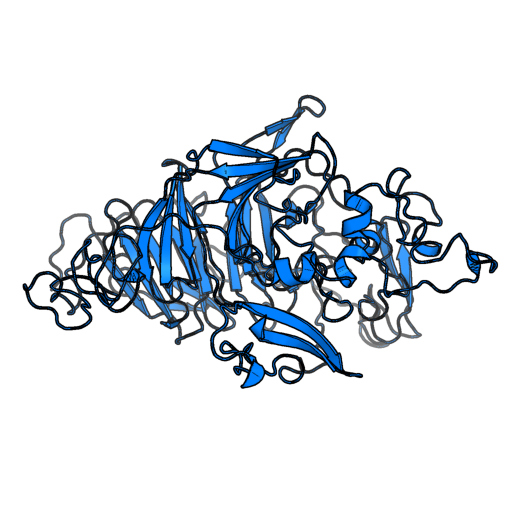PRO A O 1
ATOM 1564 N N . GLY A 1 200 ? 17.337 3.746 -10.610 1.00 61.75 200 GLY A N 1
ATOM 1565 C CA . GLY A 1 200 ? 18.369 2.985 -11.328 1.00 61.75 200 GLY A CA 1
ATOM 1566 C C . GLY A 1 200 ? 19.558 2.540 -10.471 1.00 61.75 200 GLY A C 1
ATOM 1567 O O . GLY A 1 200 ? 20.618 2.248 -11.020 1.00 61.75 200 GLY A O 1
ATOM 1568 N N . SER A 1 201 ? 19.399 2.519 -9.147 1.00 69.75 201 SER A N 1
ATOM 1569 C CA . SER A 1 201 ? 20.347 1.919 -8.205 1.00 69.75 201 SER A CA 1
ATOM 1570 C C . SER A 1 201 ? 19.713 0.697 -7.528 1.00 69.75 201 SER A C 1
ATOM 1572 O O . SER A 1 201 ? 18.494 0.608 -7.455 1.00 69.75 201 SER A O 1
ATOM 1574 N N . MET A 1 202 ? 20.549 -0.245 -7.077 1.00 66.50 202 MET A N 1
ATOM 1575 C CA . MET A 1 202 ? 20.164 -1.439 -6.292 1.00 66.50 202 MET A CA 1
ATOM 1576 C C . MET A 1 202 ? 20.644 -1.347 -4.842 1.00 66.50 202 MET A C 1
ATOM 1578 O O . MET A 1 202 ? 20.670 -2.342 -4.116 1.00 66.50 202 MET A O 1
ATOM 1582 N N . ASP A 1 203 ? 21.169 -0.188 -4.452 1.00 72.00 203 ASP A N 1
ATOM 1583 C CA . ASP A 1 203 ? 21.835 -0.039 -3.171 1.00 72.00 203 ASP A CA 1
ATOM 1584 C C . ASP A 1 203 ? 20.830 0.224 -2.051 1.00 72.00 203 ASP A C 1
ATOM 1586 O O . ASP A 1 203 ? 20.604 1.357 -1.652 1.00 72.00 203 ASP A O 1
ATOM 1590 N N . HIS A 1 204 ? 20.250 -0.846 -1.518 1.00 74.38 204 HIS A N 1
ATOM 1591 C CA . HIS A 1 204 ? 19.405 -0.782 -0.324 1.00 74.38 204 HIS A CA 1
ATOM 1592 C C . HIS A 1 204 ? 20.217 -0.938 0.972 1.00 74.38 204 HIS A C 1
ATOM 1594 O O . HIS A 1 204 ? 19.681 -1.386 1.981 1.00 74.38 204 HIS A O 1
ATOM 1600 N N . SER A 1 205 ? 21.534 -0.690 0.964 1.00 77.19 205 SER A N 1
ATOM 1601 C CA . SER A 1 205 ? 22.386 -0.981 2.126 1.00 77.19 205 SER A CA 1
ATOM 1602 C C . SER A 1 205 ? 22.111 -0.098 3.340 1.00 77.19 205 SER A C 1
ATOM 1604 O O . SER A 1 205 ? 22.430 -0.528 4.443 1.00 77.19 205 SER A O 1
ATOM 1606 N N . ILE A 1 206 ? 21.492 1.072 3.163 1.00 84.94 206 ILE A N 1
ATOM 1607 C CA . ILE A 1 206 ? 21.200 2.028 4.236 1.00 84.94 206 ILE A CA 1
ATOM 1608 C C . ILE A 1 206 ? 19.686 2.137 4.412 1.00 84.94 206 ILE A C 1
ATOM 1610 O O . ILE A 1 206 ? 19.043 3.015 3.851 1.00 84.94 206 ILE A O 1
ATOM 1614 N N . ALA A 1 207 ? 19.115 1.262 5.231 1.00 90.56 207 ALA A N 1
ATOM 1615 C CA . ALA A 1 207 ? 17.707 1.320 5.613 1.00 90.56 207 ALA A CA 1
ATOM 1616 C C . ALA A 1 207 ? 17.489 0.608 6.950 1.00 90.56 207 ALA A C 1
ATOM 1618 O O . ALA A 1 207 ? 18.356 -0.117 7.441 1.00 90.56 207 ALA A O 1
ATOM 1619 N N . GLU A 1 208 ? 16.320 0.823 7.544 1.00 94.31 208 GLU A N 1
ATOM 1620 C CA . GLU A 1 208 ? 15.906 0.135 8.759 1.00 94.31 208 GLU A CA 1
ATOM 1621 C C . GLU A 1 208 ? 14.499 -0.425 8.618 1.00 94.31 208 GLU A C 1
ATOM 1623 O O . GLU A 1 208 ? 13.551 0.279 8.269 1.00 94.31 208 GLU A O 1
ATOM 1628 N N . VAL A 1 209 ? 14.343 -1.699 8.946 1.00 95.81 209 VAL A N 1
ATOM 1629 C CA . VAL A 1 209 ? 13.068 -2.398 8.921 1.00 95.81 209 VAL A CA 1
ATOM 1630 C C . VAL A 1 209 ? 12.817 -3.020 10.286 1.00 95.81 209 VAL A C 1
ATOM 1632 O O . VAL A 1 209 ? 13.628 -3.778 10.812 1.00 95.81 209 VAL A O 1
ATOM 1635 N N . ARG A 1 210 ? 11.650 -2.734 10.864 1.00 96.56 210 ARG A N 1
ATOM 1636 C CA . ARG A 1 210 ? 11.204 -3.309 12.137 1.00 96.56 210 ARG A CA 1
ATOM 1637 C C . ARG A 1 210 ? 9.964 -4.143 11.915 1.00 96.56 210 ARG A C 1
ATOM 1639 O O . ARG A 1 210 ? 8.929 -3.632 11.492 1.00 96.56 210 ARG A O 1
ATOM 1646 N N . ARG A 1 211 ? 10.039 -5.426 12.234 1.00 94.25 211 ARG A N 1
ATOM 1647 C CA . ARG A 1 211 ? 8.906 -6.346 12.169 1.00 94.25 211 ARG A CA 1
ATOM 1648 C C . ARG A 1 211 ? 8.366 -6.606 13.564 1.00 94.25 211 ARG A C 1
ATOM 1650 O O . ARG A 1 211 ? 9.098 -7.077 14.428 1.00 94.25 211 ARG A O 1
ATOM 1657 N N . TYR A 1 212 ? 7.072 -6.383 13.756 1.00 93.94 212 TYR A N 1
ATOM 1658 C CA . TYR A 1 212 ? 6.440 -6.544 15.058 1.00 93.94 212 TYR A CA 1
ATOM 1659 C C . TYR A 1 212 ? 5.812 -7.930 15.207 1.00 93.94 212 TYR A C 1
ATOM 1661 O O . TYR A 1 212 ? 4.875 -8.299 14.492 1.00 93.94 212 TYR A O 1
ATOM 1669 N N . THR A 1 213 ? 6.330 -8.703 16.157 1.00 85.25 213 THR A N 1
ATOM 1670 C CA . THR A 1 213 ? 5.794 -9.999 16.570 1.00 85.25 213 THR A CA 1
ATOM 1671 C C . THR A 1 213 ? 4.908 -9.801 17.803 1.00 85.25 213 THR A C 1
ATOM 1673 O O . THR A 1 213 ? 5.262 -9.109 18.749 1.00 85.25 213 THR A O 1
ATOM 1676 N N . GLY A 1 214 ? 3.684 -10.331 17.771 1.00 81.75 214 GLY A N 1
ATOM 1677 C CA . GLY A 1 214 ? 2.721 -10.218 18.879 1.00 81.75 214 GLY A CA 1
ATOM 1678 C C . GLY A 1 214 ? 1.359 -9.647 18.481 1.00 81.75 214 GLY A C 1
ATOM 1679 O O . GLY A 1 214 ? 0.360 -10.002 19.099 1.00 81.75 214 GLY A O 1
ATOM 1680 N N . LEU A 1 215 ? 1.287 -8.865 17.400 1.00 87.88 215 LEU A N 1
ATOM 1681 C CA . LEU A 1 215 ? 0.027 -8.492 16.750 1.00 87.88 215 LEU A CA 1
ATOM 1682 C C . LEU A 1 215 ? -0.160 -9.331 15.480 1.00 87.88 215 LEU A C 1
ATOM 1684 O O . LEU A 1 215 ? 0.518 -9.105 14.479 1.00 87.88 215 LEU A O 1
ATOM 1688 N N . LYS A 1 216 ? -1.082 -10.302 15.517 1.00 86.19 216 LYS A N 1
ATOM 1689 C CA . LYS A 1 216 ? -1.514 -11.022 14.310 1.00 86.19 216 LYS A CA 1
ATOM 1690 C C . LYS A 1 216 ? -2.537 -10.184 13.558 1.00 86.19 216 LYS A C 1
ATOM 1692 O O . LYS A 1 216 ? -3.563 -9.818 14.132 1.00 86.19 216 LYS A O 1
ATOM 1697 N N . LEU A 1 217 ? -2.273 -9.961 12.279 1.00 91.38 217 LEU A N 1
ATOM 1698 C CA . LEU A 1 217 ? -3.197 -9.328 11.349 1.00 91.38 217 LEU A CA 1
ATOM 1699 C C . LEU A 1 217 ? -3.728 -10.358 10.346 1.00 91.38 217 LEU A C 1
ATOM 1701 O O . LEU A 1 217 ? -3.030 -11.298 9.954 1.00 91.38 217 LEU A O 1
ATOM 1705 N N . SER A 1 218 ? -4.971 -10.184 9.925 1.00 90.62 218 SER A N 1
ATOM 1706 C CA . SER A 1 218 ? -5.658 -11.025 8.954 1.00 90.62 218 SER A CA 1
ATOM 1707 C C . SER A 1 218 ? -6.107 -10.170 7.777 1.00 90.62 218 SER A C 1
ATOM 1709 O O . SER A 1 218 ? -6.618 -9.066 7.954 1.00 90.62 218 SER A O 1
ATOM 1711 N N . ARG A 1 219 ? -5.922 -10.674 6.556 1.00 92.56 219 ARG A N 1
ATOM 1712 C CA . ARG A 1 219 ? -6.280 -9.947 5.335 1.00 92.56 219 ARG A CA 1
ATOM 1713 C C . ARG A 1 219 ? -7.503 -10.546 4.654 1.00 92.56 219 ARG A C 1
ATOM 1715 O O . ARG A 1 219 ? -7.685 -11.761 4.681 1.00 92.56 219 ARG A O 1
ATOM 1722 N N . VAL A 1 220 ? -8.287 -9.703 3.990 1.00 94.56 220 VAL A N 1
ATOM 1723 C CA . VAL A 1 220 ? -9.203 -10.132 2.925 1.00 94.56 220 VAL A CA 1
ATOM 1724 C C . VAL A 1 220 ? -8.555 -9.783 1.593 1.00 94.56 220 VAL A C 1
ATOM 1726 O O . VAL A 1 220 ? -8.174 -8.636 1.373 1.00 94.56 220 VAL A O 1
ATOM 1729 N N . GLU A 1 221 ? -8.412 -10.772 0.715 1.00 93.75 221 GLU A N 1
ATOM 1730 C CA . GLU A 1 221 ? -7.801 -10.569 -0.596 1.00 93.75 221 GLU A CA 1
ATOM 1731 C C . GLU A 1 221 ? -8.549 -9.514 -1.416 1.00 93.75 221 GLU A C 1
ATOM 1733 O O . GLU A 1 221 ? -9.780 -9.498 -1.450 1.00 93.75 221 GLU A O 1
ATOM 1738 N N . GLY A 1 222 ? -7.807 -8.600 -2.045 1.00 94.62 222 GLY A N 1
ATOM 1739 C CA . GLY A 1 222 ? -8.381 -7.521 -2.851 1.00 94.62 222 GLY A CA 1
ATOM 1740 C C . GLY A 1 222 ? -9.015 -6.382 -2.040 1.00 94.62 222 GLY A C 1
ATOM 1741 O O . GLY A 1 222 ? -9.368 -5.350 -2.613 1.00 94.62 222 GLY A O 1
ATOM 1742 N N . VAL A 1 223 ? -9.093 -6.488 -0.709 1.00 97.12 223 VAL A N 1
ATOM 1743 C CA . VAL A 1 223 ? -9.623 -5.435 0.169 1.00 97.12 223 VAL A CA 1
ATOM 1744 C C . VAL A 1 223 ? -8.463 -4.779 0.922 1.00 97.12 223 VAL A C 1
ATOM 1746 O O . VAL A 1 223 ? -7.749 -5.461 1.653 1.00 97.12 223 VAL A O 1
ATOM 1749 N N . PRO A 1 224 ? -8.212 -3.473 0.732 1.00 97.38 224 PRO A N 1
ATOM 1750 C CA . PRO A 1 224 ? -7.094 -2.808 1.379 1.00 97.38 224 PRO A CA 1
ATOM 1751 C C . PRO A 1 224 ? -7.300 -2.706 2.890 1.00 97.38 224 PRO A C 1
ATOM 1753 O O . PRO A 1 224 ? -8.406 -2.503 3.374 1.00 97.38 224 PRO A O 1
ATOM 1756 N N . SER A 1 225 ? -6.209 -2.821 3.633 1.00 97.94 225 SER A N 1
ATOM 1757 C CA . SER A 1 225 ? -6.140 -2.625 5.079 1.00 97.94 225 SER A CA 1
ATOM 1758 C C . SER A 1 225 ? -5.613 -1.228 5.386 1.00 97.94 225 SER A C 1
ATOM 1760 O O . SER A 1 225 ? -4.519 -1.077 5.930 1.00 97.94 225 SER A O 1
ATOM 1762 N N . SER A 1 226 ? -6.361 -0.194 4.991 1.00 97.44 226 SER A N 1
ATOM 1763 C CA . SER A 1 226 ? -5.938 1.199 5.175 1.00 97.44 226 SER A CA 1
ATOM 1764 C C . SER A 1 226 ? -5.582 1.531 6.627 1.00 97.44 226 SER A C 1
ATOM 1766 O O . SER A 1 226 ? -6.078 0.926 7.582 1.00 97.44 226 SER A O 1
ATOM 1768 N N . MET A 1 227 ? -4.717 2.530 6.782 1.00 98.00 227 MET A N 1
ATOM 1769 C CA . MET A 1 227 ? -4.235 2.997 8.075 1.00 98.00 227 MET A CA 1
ATOM 1770 C C . MET A 1 227 ? -4.248 4.523 8.128 1.00 98.00 227 MET A C 1
ATOM 1772 O O . MET A 1 227 ? -4.095 5.187 7.104 1.00 98.00 227 MET A O 1
ATOM 1776 N N . ALA A 1 228 ? -4.401 5.077 9.327 1.00 96.12 228 ALA A N 1
ATOM 1777 C CA . ALA A 1 228 ? -4.303 6.511 9.572 1.00 96.12 228 ALA A CA 1
ATOM 1778 C C . ALA A 1 228 ? -3.548 6.773 10.877 1.00 96.12 228 ALA A C 1
ATOM 1780 O O . ALA A 1 228 ? -3.772 6.087 11.875 1.00 96.12 228 ALA A O 1
ATOM 1781 N N . ILE A 1 229 ? -2.668 7.776 10.868 1.00 94.12 229 ILE A N 1
ATOM 1782 C CA . ILE A 1 229 ? -1.857 8.158 12.027 1.00 94.12 229 ILE A CA 1
ATOM 1783 C C . ILE A 1 229 ? -2.320 9.496 12.585 1.00 94.12 229 ILE A C 1
ATOM 1785 O O . ILE A 1 229 ? -2.349 10.511 11.891 1.00 94.12 229 ILE A O 1
ATOM 1789 N N . ASP A 1 230 ? -2.599 9.481 13.880 1.00 91.00 230 ASP A N 1
ATOM 1790 C CA . ASP A 1 230 ? -2.670 10.649 14.735 1.00 91.00 230 ASP A CA 1
ATOM 1791 C C . ASP A 1 230 ? -1.248 11.020 15.169 1.00 91.00 230 ASP A C 1
ATOM 1793 O O . ASP A 1 230 ? -0.673 10.421 16.083 1.00 91.00 230 ASP A O 1
ATOM 1797 N N . ALA A 1 231 ? -0.655 11.974 14.452 1.00 86.88 231 ALA A N 1
ATOM 1798 C CA . ALA A 1 231 ? 0.743 12.346 14.641 1.00 86.88 231 ALA A CA 1
ATOM 1799 C C . ALA A 1 231 ? 1.017 12.924 16.037 1.00 86.88 231 ALA A C 1
ATOM 1801 O O . ALA A 1 231 ? 2.069 12.639 16.607 1.00 86.88 231 ALA A O 1
ATOM 1802 N N . ASP A 1 232 ? 0.068 13.691 16.582 1.00 86.88 232 ASP A N 1
ATOM 1803 C CA . ASP A 1 232 ? 0.216 14.371 17.870 1.00 86.88 232 ASP A CA 1
ATOM 1804 C C . ASP A 1 232 ? 0.122 13.382 19.034 1.00 86.88 232 ASP A C 1
ATOM 1806 O O . ASP A 1 232 ? 0.905 13.457 19.980 1.00 86.88 232 ASP A O 1
ATOM 1810 N N . ALA A 1 233 ? -0.818 12.433 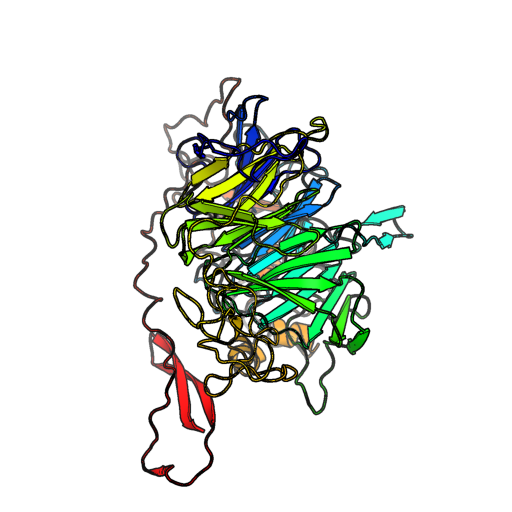18.962 1.00 90.44 233 ALA A N 1
ATOM 1811 C CA . ALA A 1 233 ? -0.974 11.410 19.994 1.00 90.44 233 ALA A CA 1
ATOM 1812 C C . ALA A 1 233 ? -0.022 10.216 19.822 1.00 90.44 233 ALA A C 1
ATOM 1814 O O . ALA A 1 233 ? 0.037 9.370 20.711 1.00 90.44 233 ALA A O 1
ATOM 1815 N N . ARG A 1 234 ? 0.695 10.127 18.690 1.00 94.38 234 ARG A N 1
ATOM 1816 C CA . ARG A 1 234 ? 1.514 8.962 18.303 1.00 94.38 234 ARG A CA 1
ATOM 1817 C C . ARG A 1 234 ? 0.704 7.660 18.309 1.00 94.38 234 ARG A C 1
ATOM 1819 O O . ARG A 1 234 ? 1.172 6.611 18.749 1.00 94.38 234 ARG A O 1
ATOM 1826 N N . LEU A 1 235 ? -0.519 7.739 17.780 1.00 95.06 235 LEU A N 1
ATOM 1827 C CA . LEU A 1 235 ? -1.447 6.614 17.661 1.00 95.06 235 LEU A CA 1
ATOM 1828 C C . LEU A 1 235 ? -1.735 6.291 16.195 1.00 95.06 235 LEU A C 1
ATOM 1830 O O . LEU A 1 235 ? -1.900 7.188 15.371 1.00 95.06 235 LEU A O 1
ATOM 1834 N N . MET A 1 236 ? -1.856 5.005 15.878 1.00 97.31 236 MET A N 1
ATOM 1835 C CA . MET A 1 236 ? -2.252 4.527 14.555 1.00 97.31 236 MET A CA 1
ATOM 1836 C C . MET A 1 236 ? -3.533 3.714 14.623 1.00 97.31 236 MET A C 1
ATOM 1838 O O . MET A 1 236 ? -3.648 2.790 15.424 1.00 97.31 236 MET A O 1
ATOM 1842 N N . TYR A 1 237 ? -4.458 4.022 13.723 1.00 98.00 237 TYR A N 1
ATOM 1843 C CA . TYR A 1 237 ? -5.641 3.221 13.459 1.00 98.00 237 TYR A CA 1
ATOM 1844 C C . TYR A 1 237 ? -5.372 2.345 12.237 1.00 98.00 237 TYR A C 1
ATOM 1846 O O . TYR A 1 237 ? -5.004 2.863 11.183 1.00 98.00 237 TYR A O 1
ATOM 1854 N N . LEU A 1 238 ? -5.559 1.033 12.366 1.00 98.31 238 LEU A N 1
ATOM 1855 C CA . LEU A 1 238 ? -5.284 0.047 11.320 1.00 98.31 238 LEU A CA 1
ATOM 1856 C C . LEU A 1 238 ? -6.523 -0.802 11.042 1.00 98.31 238 LEU A C 1
ATOM 1858 O O . LEU A 1 238 ? -7.076 -1.412 11.957 1.00 98.31 238 LEU A O 1
ATOM 1862 N N . CYS A 1 239 ? -6.933 -0.887 9.777 1.00 98.25 239 CYS A N 1
ATOM 1863 C CA . CYS A 1 239 ? -7.996 -1.784 9.331 1.00 98.25 239 CYS A CA 1
ATOM 1864 C C . CYS A 1 239 ? -7.494 -3.236 9.218 1.00 98.25 239 CYS A C 1
ATOM 1866 O O . CYS A 1 239 ? -6.834 -3.610 8.249 1.00 98.25 239 CYS A O 1
ATOM 1868 N N . ASP A 1 240 ? -7.824 -4.085 10.190 1.00 97.06 240 ASP A N 1
ATOM 1869 C CA . ASP A 1 240 ? -7.514 -5.520 10.184 1.00 97.06 240 ASP A CA 1
ATOM 1870 C C . ASP A 1 240 ? -8.649 -6.256 9.451 1.00 97.06 240 ASP A C 1
ATOM 1872 O O . ASP A 1 240 ? -9.608 -6.752 10.055 1.00 97.06 240 ASP A O 1
ATOM 1876 N N . THR A 1 241 ? -8.580 -6.202 8.114 1.00 95.81 241 THR A N 1
ATOM 1877 C CA . THR A 1 241 ? -9.661 -6.548 7.173 1.00 95.81 241 THR A CA 1
ATOM 1878 C C . THR A 1 241 ? -10.257 -7.922 7.462 1.00 95.81 241 THR A C 1
ATOM 1880 O O . THR A 1 241 ? -11.465 -8.057 7.643 1.00 95.81 241 THR A O 1
ATOM 1883 N N . GLY A 1 242 ? -9.412 -8.948 7.543 1.00 91.00 242 GLY A N 1
ATOM 1884 C CA . GLY A 1 242 ? -9.826 -10.338 7.737 1.00 91.00 242 GLY A CA 1
ATOM 1885 C C . GLY A 1 242 ? -10.206 -10.680 9.173 1.00 91.00 242 GLY A C 1
ATOM 1886 O O . GLY A 1 242 ? -10.739 -11.761 9.415 1.00 91.00 242 GLY A O 1
ATOM 1887 N N . ALA A 1 243 ? -9.936 -9.789 10.128 1.00 88.69 243 ALA A N 1
ATOM 1888 C CA . ALA A 1 243 ? -10.326 -9.956 11.522 1.00 88.69 243 ALA A CA 1
ATOM 1889 C C . ALA A 1 243 ? -11.482 -9.035 11.922 1.00 88.69 243 ALA A C 1
ATOM 1891 O O . ALA A 1 243 ? -11.752 -8.928 13.109 1.00 88.69 243 ALA A O 1
ATOM 1892 N N . ASN A 1 244 ? -12.156 -8.376 10.969 1.00 90.81 244 ASN A N 1
ATOM 1893 C CA . ASN A 1 244 ? -13.346 -7.550 11.199 1.00 90.81 244 ASN A CA 1
ATOM 1894 C C . ASN A 1 244 ? -13.180 -6.488 12.305 1.00 90.81 244 ASN A C 1
ATOM 1896 O O . ASN A 1 244 ? -14.069 -6.285 13.142 1.00 90.81 244 ASN A O 1
ATOM 1900 N N . ARG A 1 245 ? -12.030 -5.804 12.338 1.00 91.38 245 ARG A N 1
ATOM 1901 C CA . ARG A 1 245 ? -11.747 -4.815 13.385 1.00 91.38 245 ARG A CA 1
ATOM 1902 C C . ARG A 1 245 ? -10.819 -3.690 12.950 1.00 91.38 245 ARG A C 1
ATOM 1904 O O . ARG A 1 245 ? -10.001 -3.850 12.050 1.00 91.38 245 ARG A O 1
ATOM 1911 N N . ILE A 1 246 ? -10.901 -2.573 13.664 1.00 95.19 246 ILE A N 1
ATOM 1912 C CA . ILE A 1 246 ? -9.878 -1.528 13.658 1.00 95.19 246 ILE A CA 1
ATOM 1913 C C . ILE A 1 246 ? -9.018 -1.696 14.901 1.00 95.19 246 ILE A C 1
ATOM 1915 O O . ILE A 1 246 ? -9.541 -1.729 16.015 1.00 95.19 246 ILE A O 1
ATOM 1919 N N . VAL A 1 247 ? -7.708 -1.781 14.716 1.00 94.94 247 VAL A N 1
ATOM 1920 C CA . VAL A 1 247 ? -6.721 -1.847 15.796 1.00 94.94 247 VAL A CA 1
ATOM 1921 C C . VAL A 1 247 ? -6.188 -0.438 16.054 1.00 94.94 247 VAL A C 1
ATOM 1923 O O . VAL A 1 247 ? -5.840 0.260 15.105 1.00 94.94 247 VAL A O 1
ATOM 1926 N N . LEU A 1 248 ? -6.131 -0.026 17.320 1.00 95.75 248 LEU A N 1
ATOM 1927 C CA . LEU A 1 248 ? -5.443 1.184 17.767 1.00 95.75 248 LEU A CA 1
ATOM 1928 C C . LEU A 1 248 ? -4.076 0.794 18.325 1.00 95.75 248 LEU A C 1
ATOM 1930 O O . LEU A 1 248 ? -4.000 -0.051 19.215 1.00 95.75 248 LEU A O 1
ATOM 1934 N N . ILE A 1 249 ? -3.012 1.391 17.800 1.00 97.00 249 ILE A N 1
ATOM 1935 C CA . ILE A 1 249 ? -1.620 1.028 18.087 1.00 97.00 249 ILE A CA 1
ATOM 1936 C C . ILE A 1 249 ? -0.869 2.254 18.605 1.00 97.00 249 ILE A C 1
ATOM 1938 O O . ILE A 1 249 ? -0.974 3.330 18.017 1.00 97.00 249 ILE A O 1
ATOM 1942 N N . GLU A 1 250 ? -0.081 2.081 19.666 1.00 96.38 250 GLU A N 1
ATOM 1943 C CA . GLU A 1 250 ? 0.862 3.096 20.147 1.00 96.38 250 GLU A CA 1
ATOM 1944 C C . GLU A 1 250 ? 2.176 2.996 19.363 1.00 96.38 250 GLU A C 1
ATOM 1946 O O . GLU A 1 250 ? 2.906 2.010 19.482 1.00 96.38 250 GLU A O 1
ATOM 1951 N N . LEU A 1 251 ? 2.477 4.012 18.549 1.00 95.12 251 LEU A N 1
ATOM 1952 C CA . LEU A 1 251 ? 3.558 3.969 17.554 1.00 95.12 251 LEU A CA 1
ATOM 1953 C C . LEU A 1 251 ? 4.956 3.841 18.163 1.00 95.12 251 LEU A C 1
ATOM 1955 O O . LEU A 1 251 ? 5.826 3.204 17.577 1.00 95.12 251 LEU A O 1
ATOM 1959 N N . ASP A 1 252 ? 5.163 4.444 19.332 1.00 93.94 252 ASP A N 1
ATOM 1960 C CA . ASP A 1 252 ? 6.466 4.486 20.005 1.00 93.94 252 ASP A CA 1
ATOM 1961 C C . ASP A 1 252 ? 6.643 3.346 21.023 1.00 93.94 252 ASP A C 1
ATOM 1963 O O . ASP A 1 252 ? 7.567 3.362 21.837 1.00 93.94 252 ASP A O 1
ATOM 1967 N N . SER A 1 253 ? 5.739 2.363 21.000 1.00 95.06 253 SER A N 1
ATOM 1968 C CA . SER A 1 253 ? 5.780 1.193 21.874 1.00 95.06 253 SER A CA 1
ATOM 1969 C C . SER A 1 253 ? 6.531 0.010 21.246 1.00 95.06 253 SER A C 1
ATOM 1971 O O . SER A 1 253 ? 6.930 0.018 20.079 1.00 95.06 253 SER A O 1
ATOM 1973 N N . GLY A 1 254 ? 6.708 -1.042 22.043 1.00 93.44 254 GLY A N 1
ATOM 1974 C CA . GLY A 1 254 ? 7.509 -2.204 21.686 1.00 93.44 254 GLY A CA 1
ATOM 1975 C C . GLY A 1 254 ? 8.998 -2.016 21.961 1.00 93.44 254 GLY A C 1
ATOM 1976 O O . GLY A 1 254 ? 9.480 -0.938 22.306 1.00 93.44 254 GLY A O 1
ATOM 1977 N N . SER A 1 255 ? 9.736 -3.111 21.847 1.00 95.00 255 SER A N 1
ATOM 1978 C CA . SER A 1 255 ? 11.171 -3.148 22.100 1.00 95.00 255 SER A CA 1
ATOM 1979 C C . SER A 1 255 ? 11.860 -4.125 21.165 1.00 95.00 255 SER A C 1
ATOM 1981 O O . SER A 1 255 ? 11.316 -5.199 20.891 1.00 95.00 255 SER A O 1
ATOM 1983 N N . TYR A 1 256 ? 13.080 -3.777 20.756 1.00 95.69 256 TYR A N 1
ATOM 1984 C CA . TYR A 1 256 ? 13.988 -4.691 20.075 1.00 95.69 256 TYR A CA 1
ATOM 1985 C C . TYR A 1 256 ? 14.065 -6.031 20.815 1.00 95.69 256 TYR A C 1
ATOM 1987 O O . TYR A 1 256 ? 14.283 -6.085 22.029 1.00 95.69 256 TYR A O 1
ATOM 1995 N N . SER A 1 257 ? 13.890 -7.106 20.057 1.00 91.81 257 SER A N 1
ATOM 1996 C CA . SER A 1 257 ? 13.956 -8.487 20.527 1.00 91.81 257 SER A CA 1
ATOM 1997 C C . SER A 1 257 ? 15.227 -9.156 20.009 1.00 91.81 257 SER A C 1
ATOM 1999 O O . SER A 1 257 ? 16.020 -9.690 20.787 1.00 91.81 257 SER A O 1
ATOM 2001 N N . ARG A 1 258 ? 15.443 -9.100 18.689 1.00 92.12 258 ARG A N 1
ATOM 2002 C CA . ARG A 1 258 ? 16.581 -9.722 17.995 1.00 92.12 258 ARG A CA 1
ATOM 2003 C C . ARG A 1 258 ? 16.735 -9.188 16.571 1.00 92.12 258 ARG A C 1
ATOM 2005 O O . ARG A 1 258 ? 15.784 -8.648 16.010 1.00 92.12 258 ARG A O 1
ATOM 2012 N N . ASP A 1 259 ? 17.884 -9.464 15.968 1.00 90.81 259 ASP A N 1
ATOM 2013 C CA . ASP A 1 259 ? 18.098 -9.338 14.526 1.00 90.81 259 ASP A CA 1
ATOM 2014 C C . ASP A 1 259 ? 17.194 -10.337 13.781 1.00 90.81 259 ASP A C 1
ATOM 2016 O O . ASP A 1 259 ? 17.131 -11.525 14.121 1.00 90.81 259 ASP A O 1
ATOM 2020 N N . ALA A 1 260 ? 16.461 -9.844 12.786 1.00 87.69 260 ALA A N 1
ATOM 2021 C CA . ALA A 1 260 ? 15.554 -10.632 11.966 1.00 87.69 260 ALA A CA 1
ATOM 2022 C C . ALA A 1 260 ? 16.298 -11.567 11.001 1.00 87.69 260 ALA A C 1
ATOM 2024 O O . ALA A 1 260 ? 15.765 -12.625 10.669 1.00 87.69 260 ALA A O 1
ATOM 2025 N N . LYS A 1 261 ? 17.524 -11.223 10.595 1.00 84.44 261 LYS A N 1
ATOM 2026 C CA . LYS A 1 261 ? 18.366 -11.992 9.663 1.00 84.44 261 LYS A CA 1
ATOM 2027 C C . LYS A 1 261 ? 19.006 -13.219 10.321 1.00 84.44 261 LYS A C 1
ATOM 2029 O O . LYS A 1 261 ? 19.493 -14.109 9.626 1.00 84.44 261 LYS A O 1
ATOM 2034 N N . LEU A 1 262 ? 19.013 -13.293 11.654 1.00 81.75 262 LEU A N 1
ATOM 2035 C CA . LEU A 1 262 ? 19.640 -14.383 12.400 1.00 81.75 262 LEU A CA 1
ATOM 2036 C C . LEU A 1 262 ? 18.650 -15.515 12.705 1.00 81.75 262 LEU A C 1
ATOM 2038 O O . LEU A 1 262 ? 17.596 -15.315 13.314 1.00 81.75 262 LEU A O 1
ATOM 2042 N N . SER A 1 263 ? 19.033 -16.736 12.329 1.00 75.81 263 SER A N 1
ATOM 2043 C CA . SER A 1 263 ? 18.325 -17.952 12.731 1.00 75.81 263 SER A CA 1
ATOM 2044 C C . SER A 1 263 ? 18.551 -18.216 14.221 1.00 75.81 263 SER A C 1
ATOM 2046 O O . SER A 1 263 ? 19.639 -17.995 14.762 1.00 75.81 263 SER A O 1
ATOM 2048 N N . THR A 1 264 ? 17.515 -18.702 14.896 1.00 73.69 264 THR A N 1
ATOM 2049 C CA . THR A 1 264 ? 17.568 -19.157 16.284 1.00 73.69 264 THR A CA 1
ATOM 2050 C C . THR A 1 264 ? 17.124 -20.616 16.348 1.00 73.69 264 THR A C 1
ATOM 2052 O O . THR A 1 264 ? 16.592 -21.170 15.389 1.00 73.69 264 THR A O 1
ATOM 2055 N N . ASN A 1 265 ? 17.272 -21.254 17.511 1.00 71.38 265 ASN A N 1
ATOM 2056 C CA . ASN A 1 265 ? 16.723 -22.600 17.716 1.00 71.38 265 ASN A CA 1
ATOM 2057 C C . ASN A 1 265 ? 15.187 -22.656 17.587 1.00 71.38 265 ASN A C 1
ATOM 2059 O O . ASN A 1 265 ? 14.626 -23.744 17.480 1.00 71.38 265 ASN A O 1
ATOM 2063 N N . GLU A 1 266 ? 14.514 -21.506 17.648 1.00 58.88 266 GLU A N 1
ATOM 2064 C CA . GLU A 1 266 ? 13.055 -21.386 17.645 1.00 58.88 266 GLU A CA 1
ATOM 2065 C C . GLU A 1 266 ? 12.504 -20.881 16.302 1.00 58.88 266 GLU A C 1
ATOM 2067 O O . GLU A 1 266 ? 11.327 -21.099 16.018 1.00 58.88 266 GLU A O 1
ATOM 2072 N N . PHE A 1 267 ? 13.321 -20.211 15.476 1.00 64.38 267 PHE A N 1
ATOM 2073 C CA . PHE A 1 267 ? 12.875 -19.538 14.255 1.00 64.38 267 PHE A CA 1
ATOM 2074 C C . PHE A 1 267 ? 13.950 -19.522 13.161 1.00 64.38 267 PHE A C 1
ATOM 2076 O O . PHE A 1 267 ? 15.123 -19.263 13.422 1.00 64.38 267 PHE A O 1
ATOM 2083 N N . ASP A 1 268 ? 13.544 -19.729 11.913 1.00 63.47 268 ASP A N 1
ATOM 2084 C CA . ASP A 1 268 ? 14.448 -19.991 10.788 1.00 63.47 268 ASP A CA 1
ATOM 2085 C C . ASP A 1 268 ? 14.876 -18.730 10.005 1.00 63.47 268 ASP A C 1
ATOM 2087 O O . ASP A 1 268 ? 14.964 -18.750 8.777 1.00 63.47 268 ASP A O 1
ATOM 2091 N N . ALA A 1 269 ? 15.151 -17.644 10.744 1.00 74.50 269 ALA A N 1
ATOM 2092 C CA . ALA A 1 269 ? 15.385 -16.274 10.257 1.00 74.50 269 ALA A CA 1
ATOM 2093 C C . ALA A 1 269 ? 14.264 -15.717 9.349 1.00 74.50 269 ALA A C 1
ATOM 2095 O O . ALA A 1 269 ? 13.512 -16.443 8.708 1.00 74.50 269 ALA A O 1
ATOM 2096 N N . TYR A 1 270 ? 14.140 -14.395 9.257 1.00 82.94 270 TYR A N 1
ATOM 2097 C CA . TYR A 1 270 ? 13.355 -13.777 8.189 1.00 82.94 270 TYR A CA 1
ATOM 2098 C C . TYR A 1 270 ? 14.229 -13.705 6.941 1.00 82.94 270 TYR A C 1
ATOM 2100 O O . TYR A 1 270 ? 15.168 -12.920 6.863 1.00 82.94 270 TYR A O 1
ATOM 2108 N N . ARG A 1 271 ? 13.927 -14.584 5.987 1.00 80.06 271 ARG A N 1
ATOM 2109 C CA . ARG A 1 271 ? 14.776 -14.885 4.826 1.00 80.06 271 ARG A CA 1
ATOM 2110 C C . ARG A 1 271 ? 14.545 -13.998 3.603 1.00 80.06 271 ARG A C 1
ATOM 2112 O O . ARG A 1 271 ? 15.270 -14.126 2.630 1.00 80.06 271 ARG A O 1
ATOM 2119 N N . VAL A 1 272 ? 13.533 -13.137 3.624 1.00 81.81 272 VAL A N 1
ATOM 2120 C CA . VAL A 1 272 ? 13.272 -12.174 2.546 1.00 81.81 272 VAL A CA 1
ATOM 2121 C C . VAL A 1 272 ? 13.658 -10.797 3.061 1.00 81.81 272 VAL A C 1
ATOM 2123 O O . VAL A 1 272 ? 13.004 -10.292 3.976 1.00 81.81 272 VAL A O 1
ATOM 2126 N N . TYR A 1 273 ? 14.733 -10.234 2.513 1.00 83.19 273 TYR A N 1
ATOM 2127 C CA . TYR A 1 273 ? 15.222 -8.905 2.865 1.00 83.19 273 TYR A CA 1
ATOM 2128 C C . TYR A 1 273 ? 16.069 -8.289 1.746 1.00 83.19 273 TYR A C 1
ATOM 2130 O O . TYR A 1 273 ? 16.643 -9.000 0.923 1.00 83.19 273 TYR A O 1
ATOM 2138 N N . SER A 1 274 ? 16.144 -6.961 1.736 1.00 83.94 274 SER A N 1
ATOM 2139 C CA . SER A 1 274 ? 16.637 -6.154 0.614 1.00 83.94 274 SER A CA 1
ATOM 2140 C C . SER A 1 274 ? 18.160 -6.091 0.529 1.00 83.94 274 SER A C 1
ATOM 2142 O O . SER A 1 274 ? 18.708 -5.921 -0.557 1.00 83.94 274 SER A O 1
ATOM 2144 N N . SER A 1 275 ? 18.863 -6.231 1.658 1.00 80.19 275 SER A N 1
ATOM 2145 C CA . SER A 1 275 ? 20.325 -6.176 1.678 1.00 80.19 275 SER A CA 1
ATOM 2146 C C . SER A 1 275 ? 20.947 -7.015 2.802 1.00 80.19 275 SER A C 1
ATOM 2148 O O . SER A 1 275 ? 20.495 -6.945 3.947 1.00 80.19 275 SER A O 1
ATOM 2150 N N . PRO A 1 276 ? 22.020 -7.785 2.525 1.00 75.25 276 PRO A N 1
ATOM 2151 C CA . PRO A 1 276 ? 22.798 -8.472 3.555 1.00 75.25 276 PRO A CA 1
ATOM 2152 C C . PRO A 1 276 ? 23.772 -7.543 4.297 1.00 75.25 276 PRO A C 1
ATOM 2154 O O . PRO A 1 276 ? 24.478 -8.014 5.187 1.00 75.25 276 PRO A O 1
ATOM 2157 N N . SER A 1 277 ? 23.841 -6.253 3.939 1.00 79.69 277 SER A N 1
ATOM 2158 C CA . SER A 1 277 ? 24.712 -5.271 4.598 1.00 79.69 277 SER A CA 1
ATOM 2159 C C . SER A 1 277 ? 24.464 -5.205 6.112 1.00 79.69 277 SER A C 1
ATOM 2161 O O . SER A 1 277 ? 23.341 -5.391 6.589 1.00 79.69 277 SER A O 1
ATOM 2163 N N . GLU A 1 278 ? 25.514 -4.903 6.879 1.00 79.44 278 GLU A N 1
ATOM 2164 C CA . GLU A 1 278 ? 25.384 -4.586 8.308 1.00 79.44 278 GLU A CA 1
ATOM 2165 C C . GLU A 1 278 ? 24.669 -3.244 8.532 1.00 79.44 278 GLU A C 1
ATOM 2167 O O . GLU A 1 278 ? 23.987 -3.087 9.538 1.00 79.44 278 GLU A O 1
ATOM 2172 N N . GLU A 1 279 ? 24.771 -2.310 7.579 1.00 84.06 279 GLU A N 1
ATOM 2173 C CA . GLU A 1 279 ? 24.083 -1.007 7.608 1.00 84.06 279 GLU A CA 1
ATOM 2174 C C . GLU A 1 279 ? 22.572 -1.127 7.325 1.00 84.06 279 GLU A C 1
ATOM 2176 O O . GLU A 1 279 ? 21.807 -0.207 7.627 1.00 84.06 279 GLU A O 1
ATOM 2181 N N . PHE A 1 280 ? 22.142 -2.282 6.798 1.00 85.56 280 PHE A N 1
ATOM 2182 C CA . PHE A 1 280 ? 20.741 -2.632 6.612 1.00 85.56 280 PHE A CA 1
ATOM 2183 C C . PHE A 1 280 ? 20.219 -3.292 7.889 1.00 85.56 280 PHE A C 1
ATOM 2185 O O . PHE A 1 280 ? 20.382 -4.499 8.120 1.00 85.56 280 PHE A O 1
ATOM 2192 N N . GLU A 1 281 ? 19.612 -2.485 8.749 1.00 92.69 281 GLU A N 1
ATOM 2193 C CA . GLU A 1 281 ? 19.098 -2.923 10.041 1.00 92.69 281 GLU A CA 1
ATOM 2194 C C . GLU A 1 281 ? 17.741 -3.599 9.850 1.00 92.69 281 GLU A C 1
ATOM 2196 O O . GLU A 1 281 ? 16.744 -2.938 9.575 1.00 92.69 281 GLU A O 1
ATOM 2201 N N . TYR A 1 282 ? 17.680 -4.924 10.005 1.00 92.19 282 TYR A N 1
ATOM 2202 C CA . TYR A 1 282 ? 16.415 -5.652 9.978 1.00 92.19 282 TYR A CA 1
ATOM 2203 C C . TYR A 1 282 ? 16.172 -6.345 11.310 1.00 92.19 282 TYR A C 1
ATOM 2205 O O . TYR A 1 282 ? 16.889 -7.264 11.694 1.00 92.19 282 TYR A O 1
ATOM 2213 N N . GLU A 1 283 ? 15.141 -5.906 12.021 1.00 94.62 283 GLU A N 1
ATOM 2214 C CA . GLU A 1 283 ? 14.940 -6.245 13.422 1.00 94.62 283 GLU A CA 1
ATOM 2215 C C . GLU A 1 283 ? 13.550 -6.810 13.694 1.00 94.62 283 GLU A C 1
ATOM 2217 O O . GLU A 1 283 ? 12.548 -6.435 13.077 1.00 94.62 283 GLU A O 1
ATOM 2222 N N . VAL A 1 284 ? 13.476 -7.680 14.698 1.00 93.06 284 VAL A N 1
ATOM 2223 C CA . VAL A 1 284 ? 12.222 -8.134 15.291 1.00 93.06 284 VAL A CA 1
ATOM 2224 C C . VAL A 1 284 ? 11.967 -7.364 16.574 1.00 93.06 284 VAL A C 1
ATOM 2226 O O . VAL A 1 284 ? 12.842 -7.263 17.435 1.00 93.06 284 VAL A O 1
ATOM 2229 N N . TRP A 1 285 ? 10.747 -6.861 16.707 1.00 94.62 285 TRP A N 1
ATOM 2230 C CA . TRP A 1 285 ? 10.275 -6.083 17.840 1.00 94.62 285 TRP A CA 1
ATOM 2231 C C . TRP A 1 285 ? 9.082 -6.778 18.497 1.00 94.62 285 TRP A C 1
ATOM 2233 O O . TRP A 1 285 ? 8.142 -7.195 17.823 1.00 94.62 285 TRP A O 1
ATOM 2243 N N . ASP A 1 286 ? 9.114 -6.880 19.822 1.00 91.75 286 ASP A N 1
ATOM 2244 C CA . ASP A 1 286 ? 8.047 -7.464 20.641 1.00 91.75 286 ASP A CA 1
ATOM 2245 C C . ASP A 1 286 ? 7.399 -6.392 21.527 1.00 91.75 286 ASP A C 1
ATOM 2247 O O . ASP A 1 286 ? 7.931 -5.296 21.694 1.00 91.75 286 ASP A O 1
ATOM 2251 N N . GLY A 1 287 ? 6.247 -6.703 22.128 1.00 89.81 287 GLY A N 1
ATOM 2252 C CA . GLY A 1 287 ? 5.622 -5.834 23.135 1.00 89.81 287 GLY A CA 1
ATOM 2253 C C . GLY A 1 287 ? 4.942 -4.579 22.578 1.00 89.81 287 GLY A C 1
ATOM 2254 O O . GLY A 1 287 ? 4.766 -3.613 23.317 1.00 89.81 287 GLY A O 1
ATOM 2255 N N . LEU A 1 288 ? 4.563 -4.583 21.294 1.00 93.62 288 LEU A N 1
ATOM 2256 C CA . LEU A 1 288 ? 3.772 -3.509 20.687 1.00 93.62 288 LEU A CA 1
ATOM 2257 C C . LEU A 1 288 ? 2.431 -3.360 21.420 1.00 93.62 288 LEU A C 1
ATOM 2259 O O . LEU A 1 288 ? 1.604 -4.281 21.416 1.00 93.62 288 LEU A O 1
ATOM 2263 N N . ILE A 1 289 ? 2.203 -2.193 22.017 1.00 93.88 289 ILE A N 1
ATOM 2264 C CA . ILE A 1 289 ? 0.968 -1.877 22.727 1.00 93.88 289 ILE A CA 1
ATOM 2265 C C . ILE A 1 289 ? -0.114 -1.574 21.695 1.00 93.88 289 ILE A C 1
ATOM 2267 O O . ILE A 1 289 ? 0.019 -0.692 20.844 1.00 93.88 289 ILE A O 1
ATOM 2271 N N . HIS A 1 290 ? -1.198 -2.336 21.774 1.00 92.69 290 HIS A N 1
ATOM 2272 C CA . HIS A 1 290 ? -2.342 -2.180 20.899 1.00 92.69 290 HIS A CA 1
ATOM 2273 C C . HIS A 1 290 ? -3.628 -2.590 21.611 1.00 92.69 290 HIS A C 1
ATOM 2275 O O . HIS A 1 290 ? -3.637 -3.430 22.511 1.00 92.69 290 HIS A O 1
ATOM 2281 N N . THR A 1 291 ? -4.735 -2.009 21.173 1.00 88.56 291 THR A N 1
ATOM 2282 C CA . THR A 1 291 ? -6.088 -2.372 21.595 1.00 88.56 291 THR A CA 1
ATOM 2283 C C . THR A 1 291 ? -6.984 -2.440 20.373 1.00 88.56 291 THR A C 1
ATOM 2285 O O . THR A 1 291 ? -6.603 -2.018 19.279 1.00 88.56 291 THR A O 1
ATOM 2288 N N . THR A 1 292 ? -8.184 -2.988 20.527 1.00 87.31 292 THR A N 1
ATOM 2289 C CA . THR A 1 292 ? -9.145 -2.921 19.433 1.00 87.31 292 THR A CA 1
ATOM 2290 C C . THR A 1 292 ? -10.050 -1.709 19.600 1.00 87.31 292 THR A C 1
ATOM 2292 O O . THR A 1 292 ? -10.737 -1.593 20.609 1.00 87.31 292 THR A O 1
ATOM 2295 N N . PHE A 1 293 ? -10.046 -0.828 18.601 1.00 89.81 293 PHE A N 1
ATOM 2296 C CA . PHE A 1 293 ? -10.812 0.416 18.582 1.00 89.81 293 PHE A CA 1
ATOM 2297 C C . PHE A 1 293 ? -12.289 0.177 18.268 1.00 89.81 293 PHE A C 1
ATOM 2299 O O . PHE A 1 293 ? -13.162 0.649 18.985 1.00 89.81 293 PHE A O 1
ATOM 2306 N N . ALA A 1 294 ? -12.571 -0.577 17.201 1.00 86.25 294 ALA A N 1
ATOM 2307 C CA . ALA A 1 294 ? -13.931 -0.828 16.729 1.00 86.25 294 ALA A CA 1
ATOM 2308 C C . ALA A 1 294 ? -14.054 -2.200 16.052 1.00 86.25 294 ALA A C 1
ATOM 2310 O O . ALA A 1 294 ? -13.092 -2.699 15.467 1.00 86.25 294 ALA A O 1
ATOM 2311 N N . SER A 1 295 ? -15.245 -2.804 16.113 1.00 84.44 295 SER A N 1
ATOM 2312 C CA . SER A 1 295 ? -15.616 -3.992 15.328 1.00 84.44 295 SER A CA 1
ATOM 2313 C C . SER A 1 295 ? -16.362 -3.546 14.084 1.00 84.44 295 SER A C 1
ATOM 2315 O O . SER A 1 295 ? -17.451 -2.990 14.178 1.00 84.44 295 SER A O 1
ATOM 2317 N N . ILE A 1 296 ? -15.775 -3.776 12.919 1.00 88.00 296 ILE A N 1
ATOM 2318 C CA . ILE A 1 296 ? -16.368 -3.404 11.636 1.00 88.00 296 ILE A CA 1
ATOM 2319 C C . ILE A 1 296 ? -16.178 -4.600 10.719 1.00 88.00 296 ILE A C 1
ATOM 2321 O O . ILE A 1 296 ? -15.057 -5.078 10.616 1.00 88.00 296 ILE A O 1
ATOM 2325 N N . PRO A 1 297 ? -17.211 -5.116 10.047 1.00 88.12 297 PRO A N 1
ATOM 2326 C CA . PRO A 1 297 ? -17.032 -6.183 9.069 1.00 88.12 297 PRO A CA 1
ATOM 2327 C C . PRO A 1 297 ? -16.160 -5.733 7.887 1.00 88.12 297 PRO A C 1
ATOM 2329 O O . PRO A 1 297 ? -16.498 -4.756 7.218 1.00 88.12 297 PRO A O 1
ATOM 2332 N N . ALA A 1 298 ? -15.063 -6.445 7.609 1.00 94.25 298 ALA A N 1
ATOM 2333 C CA . ALA A 1 298 ? -14.103 -6.156 6.537 1.00 94.25 298 ALA A CA 1
ATOM 2334 C C . ALA A 1 298 ? -13.785 -4.648 6.380 1.00 94.25 298 ALA A C 1
ATOM 2336 O O . ALA A 1 298 ? -14.154 -4.052 5.360 1.00 94.25 298 ALA A O 1
ATOM 2337 N N . PRO A 1 299 ? -13.172 -3.998 7.391 1.00 97.81 299 PRO A N 1
ATOM 2338 C CA . PRO A 1 299 ? -12.884 -2.572 7.331 1.00 97.81 299 PRO A CA 1
ATOM 2339 C C . PRO A 1 299 ? -11.852 -2.318 6.236 1.00 97.81 299 PRO A C 1
ATOM 2341 O O . PRO A 1 299 ? -10.841 -3.006 6.216 1.00 97.81 299 PRO A O 1
ATOM 2344 N N . SER A 1 300 ? -12.092 -1.368 5.337 1.00 98.06 300 SER A N 1
ATOM 2345 C CA . SER A 1 300 ? -11.319 -1.235 4.093 1.00 98.06 300 SER A CA 1
ATOM 2346 C C . SER A 1 300 ? -10.671 0.127 3.871 1.00 98.06 300 SER A C 1
ATOM 2348 O O . SER A 1 300 ? -9.741 0.255 3.083 1.00 98.06 300 SER A O 1
ATOM 2350 N N . GLY A 1 301 ? -11.150 1.155 4.560 1.00 97.38 301 GLY A N 1
ATOM 2351 C CA . GLY A 1 301 ? -10.695 2.530 4.404 1.00 97.38 301 GLY A CA 1
ATOM 2352 C C . GLY A 1 301 ? -10.792 3.252 5.734 1.00 97.38 301 GLY A C 1
ATOM 2353 O O . GLY A 1 301 ? -11.730 3.013 6.495 1.00 97.38 301 GLY A O 1
ATOM 2354 N N . ILE A 1 302 ? -9.843 4.137 6.024 1.00 97.56 302 ILE A N 1
ATOM 2355 C CA . ILE A 1 302 ? -9.864 4.922 7.253 1.00 97.56 302 ILE A CA 1
ATOM 2356 C C . ILE A 1 302 ? -9.325 6.326 7.014 1.00 97.56 302 ILE A C 1
ATOM 2358 O O . ILE A 1 302 ? -8.330 6.512 6.323 1.00 97.56 302 ILE A O 1
ATOM 2362 N N . ALA A 1 303 ? -9.995 7.312 7.595 1.00 95.06 303 ALA A N 1
ATOM 2363 C CA . ALA A 1 303 ? -9.573 8.701 7.596 1.00 95.06 303 ALA A CA 1
ATOM 2364 C C . ALA A 1 303 ? -9.899 9.308 8.958 1.00 95.06 303 ALA A C 1
ATOM 2366 O O . ALA A 1 303 ? -10.931 8.999 9.554 1.00 95.06 303 ALA A O 1
ATOM 2367 N N . ILE A 1 304 ? -9.024 10.175 9.456 1.00 91.06 304 ILE A N 1
ATOM 2368 C CA . ILE A 1 304 ? -9.200 10.804 10.763 1.00 91.06 304 ILE A CA 1
ATOM 2369 C C . ILE A 1 304 ? -9.269 12.316 10.613 1.00 91.06 304 ILE A C 1
ATOM 2371 O O . ILE A 1 304 ? -8.548 12.913 9.815 1.00 91.06 304 ILE A O 1
ATOM 2375 N N . SER A 1 305 ? -10.142 12.924 11.401 1.00 86.44 305 SER A N 1
ATOM 2376 C CA . SER A 1 305 ? -10.227 14.364 11.580 1.00 86.44 305 SER A CA 1
ATOM 2377 C C . SER A 1 305 ? -9.803 14.745 13.001 1.00 86.44 305 SER A C 1
ATOM 2379 O O . SER A 1 305 ? -9.316 13.913 13.778 1.00 86.44 305 SER A O 1
ATOM 2381 N N . SER A 1 306 ? -9.968 16.015 13.371 1.00 81.31 306 SER A N 1
ATOM 2382 C CA . SER A 1 306 ? -9.643 16.474 14.726 1.00 81.31 306 SER A CA 1
ATOM 2383 C C . SER A 1 306 ? -10.517 15.809 15.797 1.00 81.31 306 SER A C 1
ATOM 2385 O O . SER A 1 306 ? -10.079 15.628 16.930 1.00 81.31 306 SER A O 1
ATOM 2387 N N . THR A 1 307 ? -11.733 15.399 15.427 1.00 82.19 307 THR A N 1
ATOM 2388 C CA . THR A 1 307 ? -12.740 14.867 16.357 1.00 82.19 307 THR A CA 1
ATOM 2389 C C . THR A 1 307 ? -13.242 13.479 15.998 1.00 82.19 307 THR A C 1
ATOM 2391 O O . THR A 1 307 ? -13.746 12.790 16.880 1.00 82.19 307 THR A O 1
ATOM 2394 N N . THR A 1 308 ? -13.117 13.050 14.740 1.00 87.56 308 THR A N 1
ATOM 2395 C CA . THR A 1 308 ? -13.823 11.864 14.239 1.00 87.56 308 THR A CA 1
ATOM 2396 C C . THR A 1 308 ? -12.877 10.894 13.541 1.00 87.56 308 THR A C 1
ATOM 2398 O O . THR A 1 308 ? -11.990 11.304 12.796 1.00 87.56 308 THR A O 1
ATOM 2401 N N . VAL A 1 309 ? -13.089 9.597 13.758 1.00 93.44 309 VAL A N 1
ATOM 2402 C CA . VAL A 1 309 ? -12.496 8.511 12.970 1.00 93.44 309 VAL A CA 1
ATOM 2403 C C . VAL A 1 309 ? -13.567 7.994 12.017 1.00 93.44 309 VAL A C 1
ATOM 2405 O O . VAL A 1 309 ? -14.582 7.452 12.455 1.00 93.44 309 VAL A O 1
ATOM 2408 N N . TYR A 1 310 ? -13.351 8.170 10.717 1.00 96.00 310 TYR A N 1
ATOM 2409 C CA . TYR A 1 310 ? -14.209 7.640 9.664 1.00 96.00 310 TYR A CA 1
ATOM 2410 C C . TYR A 1 310 ? -13.634 6.323 9.163 1.00 96.00 310 TYR A C 1
ATOM 2412 O O . TYR A 1 310 ? -12.468 6.264 8.781 1.00 96.00 310 TYR A O 1
ATOM 2420 N N . ALA A 1 311 ? -14.455 5.282 9.137 1.00 97.62 311 ALA A N 1
ATOM 2421 C CA . ALA A 1 311 ? -14.052 3.939 8.767 1.00 97.62 311 ALA A CA 1
ATOM 2422 C C . ALA A 1 311 ? -15.026 3.319 7.766 1.00 97.62 311 ALA A C 1
ATOM 2424 O O . ALA A 1 311 ? -16.211 3.165 8.047 1.00 97.62 311 ALA A O 1
ATOM 2425 N N . ALA A 1 312 ? -14.522 2.933 6.604 1.00 98.19 312 ALA A N 1
ATOM 2426 C CA . ALA A 1 312 ? -15.270 2.219 5.586 1.00 98.19 312 ALA A CA 1
ATOM 2427 C C . ALA A 1 312 ? -15.351 0.718 5.897 1.00 98.19 312 ALA A C 1
ATOM 2429 O O . ALA A 1 312 ? -14.358 0.101 6.276 1.00 98.19 312 ALA A O 1
ATOM 2430 N N . SER A 1 313 ? -16.523 0.123 5.677 1.00 97.81 313 SER A N 1
ATOM 2431 C CA . SER A 1 313 ? -16.741 -1.323 5.631 1.00 97.81 313 SER A CA 1
ATOM 2432 C C . SER A 1 313 ? -16.954 -1.762 4.188 1.00 97.81 313 SER A C 1
ATOM 2434 O O . SER A 1 313 ? -17.972 -1.421 3.579 1.00 97.81 313 SER A O 1
ATOM 2436 N N . TYR A 1 314 ? -16.033 -2.568 3.660 1.00 98.19 314 TYR A N 1
ATOM 2437 C CA . TYR A 1 314 ? -16.160 -3.144 2.323 1.00 98.19 314 TYR A CA 1
ATOM 2438 C C . TYR A 1 314 ? -17.417 -3.993 2.204 1.00 98.19 314 TYR A C 1
ATOM 2440 O O . TYR A 1 314 ? -18.241 -3.769 1.319 1.00 98.19 314 TYR A O 1
ATOM 2448 N N . SER A 1 315 ? -17.596 -4.928 3.136 1.00 95.75 315 SER A N 1
ATOM 2449 C CA . SER A 1 315 ? -18.693 -5.895 3.076 1.00 95.75 315 SER A CA 1
ATOM 2450 C C . SER A 1 315 ? -20.075 -5.254 3.202 1.00 95.75 315 SER A C 1
ATOM 2452 O O . SER A 1 315 ? -21.031 -5.771 2.633 1.00 95.75 315 SER A O 1
ATOM 2454 N N . MET A 1 316 ? -20.184 -4.110 3.883 1.00 94.56 316 MET A N 1
ATOM 2455 C CA . MET A 1 316 ? -21.456 -3.412 4.085 1.00 94.56 316 MET A CA 1
ATOM 2456 C C . MET A 1 316 ? -21.666 -2.211 3.159 1.00 94.56 316 MET A C 1
ATOM 2458 O O . MET A 1 316 ? -22.768 -1.676 3.132 1.00 94.56 316 MET A O 1
ATOM 2462 N N . GLY A 1 317 ? -20.634 -1.727 2.461 1.00 97.06 317 GLY A N 1
ATOM 2463 C CA . GLY A 1 317 ? -20.744 -0.498 1.668 1.00 97.06 317 GLY A CA 1
ATOM 2464 C C . GLY A 1 317 ? -21.050 0.756 2.507 1.00 97.06 317 GLY A C 1
ATOM 2465 O O . GLY A 1 317 ? -21.638 1.724 2.025 1.00 97.06 317 GLY A O 1
ATOM 2466 N N . THR A 1 318 ? -20.674 0.733 3.788 1.00 96.75 318 THR A N 1
ATOM 2467 C CA . THR A 1 318 ? -21.058 1.728 4.802 1.00 96.75 318 THR A CA 1
ATOM 2468 C C . THR A 1 318 ? -19.828 2.389 5.415 1.00 96.75 318 THR A C 1
ATOM 2470 O O . THR A 1 318 ? -18.855 1.704 5.725 1.00 96.75 318 THR A O 1
ATOM 2473 N N . ILE A 1 319 ? -19.881 3.704 5.639 1.00 97.62 319 ILE A N 1
ATOM 2474 C CA . ILE A 1 319 ? -18.900 4.445 6.440 1.00 97.62 319 ILE A CA 1
ATOM 2475 C C . ILE A 1 319 ? -19.448 4.620 7.857 1.00 97.62 319 ILE A C 1
ATOM 2477 O O . ILE A 1 319 ? -20.546 5.137 8.058 1.00 97.62 319 ILE A O 1
ATOM 2481 N N . PHE A 1 320 ? -18.660 4.210 8.839 1.00 94.25 320 PHE A N 1
ATOM 2482 C CA . PHE A 1 320 ? -18.896 4.391 10.263 1.00 94.25 320 PHE A CA 1
ATOM 2483 C C . PHE A 1 320 ? -18.094 5.599 10.748 1.00 94.25 320 PHE A C 1
ATOM 2485 O O . PHE A 1 320 ? -16.923 5.744 10.402 1.00 94.25 320 PHE A O 1
ATOM 2492 N N . ALA A 1 321 ? -18.713 6.466 11.539 1.00 92.94 321 ALA A N 1
ATOM 2493 C CA . ALA A 1 321 ? -18.058 7.601 12.174 1.00 92.94 321 ALA A CA 1
ATOM 2494 C C . ALA A 1 321 ? -18.009 7.368 13.682 1.00 92.94 321 ALA A C 1
ATOM 2496 O O . ALA A 1 321 ? -19.055 7.199 14.312 1.00 92.94 321 ALA A O 1
ATOM 2497 N N . TYR A 1 322 ? -16.805 7.388 14.248 1.00 89.56 322 TYR A N 1
ATOM 2498 C CA . TYR A 1 322 ? -16.560 7.226 15.677 1.00 89.56 322 TYR A CA 1
ATOM 2499 C C . TYR A 1 322 ? -15.993 8.508 16.275 1.00 89.56 322 TYR A C 1
ATOM 2501 O O . TYR A 1 322 ? -15.150 9.161 15.658 1.00 89.56 322 TYR A O 1
ATOM 2509 N N . LEU A 1 323 ? -16.402 8.847 17.494 1.00 85.31 323 LEU A N 1
ATOM 2510 C CA . LEU A 1 323 ? -15.794 9.937 18.242 1.00 85.31 323 LEU A CA 1
ATOM 2511 C C . LEU A 1 323 ? -14.362 9.545 18.624 1.00 85.31 323 LEU A C 1
ATOM 2513 O O . LEU A 1 323 ? -14.140 8.552 19.312 1.00 85.31 323 LEU A O 1
ATOM 2517 N N . ARG A 1 324 ? -13.372 10.331 18.201 1.00 85.25 324 ARG A N 1
ATOM 2518 C CA . ARG A 1 324 ? -11.945 10.018 18.379 1.00 85.25 324 ARG A CA 1
ATOM 2519 C C . ARG A 1 324 ? -11.527 9.944 19.851 1.00 85.25 324 ARG A C 1
ATOM 2521 O O . ARG A 1 324 ? -10.646 9.165 20.188 1.00 85.25 324 ARG A O 1
ATOM 2528 N N . SER A 1 325 ? -12.148 10.735 20.728 1.00 81.94 325 SER A N 1
ATOM 2529 C CA . SER A 1 325 ? -11.795 10.785 22.154 1.00 81.94 325 SER A CA 1
ATOM 2530 C C . SER A 1 325 ? -12.310 9.596 22.968 1.00 81.94 325 SER A C 1
ATOM 2532 O O . SER A 1 325 ? -11.708 9.273 23.990 1.00 81.94 325 SER A O 1
ATOM 2534 N N . THR A 1 326 ? -13.412 8.966 22.553 1.00 80.38 326 THR A N 1
ATOM 2535 C CA . THR A 1 326 ? -14.070 7.888 23.315 1.00 80.38 326 THR A CA 1
ATOM 2536 C C . THR A 1 326 ? -14.119 6.555 22.572 1.00 80.38 326 THR A C 1
ATOM 2538 O O . THR A 1 326 ? -14.311 5.523 23.208 1.00 80.38 326 THR A O 1
ATOM 2541 N N . GLY A 1 327 ? -13.955 6.555 21.245 1.00 80.12 327 GLY A N 1
ATOM 2542 C CA . GLY A 1 327 ? -14.187 5.392 20.386 1.00 80.12 327 GLY A CA 1
ATOM 2543 C C . GLY A 1 327 ? -15.667 5.058 20.179 1.00 80.12 327 GLY A C 1
ATOM 2544 O O . GLY A 1 327 ? -15.987 4.010 19.628 1.00 80.12 327 GLY A O 1
ATOM 2545 N N . GLU A 1 328 ? -16.583 5.924 20.613 1.00 80.81 328 GLU A N 1
ATOM 2546 C CA . GLU A 1 328 ? -18.021 5.693 20.494 1.00 80.81 328 GLU A CA 1
ATOM 2547 C C . GLU A 1 328 ? -18.505 5.858 19.052 1.00 80.81 328 GLU A C 1
ATOM 2549 O O . GLU A 1 328 ? -18.146 6.822 18.376 1.00 80.81 328 GLU A O 1
ATOM 2554 N N . LEU A 1 329 ? -19.354 4.940 18.585 1.00 82.94 329 LEU A N 1
ATOM 2555 C CA . LEU A 1 329 ? -20.019 5.061 17.290 1.00 82.94 329 LEU A CA 1
ATOM 2556 C C . LEU A 1 329 ? -21.056 6.191 17.336 1.00 82.94 329 LEU A C 1
ATOM 2558 O O . LEU A 1 329 ? -22.080 6.066 18.000 1.00 82.94 329 LEU A O 1
ATOM 2562 N N . ILE A 1 330 ? -20.833 7.260 16.572 1.00 82.62 330 ILE A N 1
ATOM 2563 C CA . ILE A 1 330 ? -21.712 8.441 16.559 1.00 82.62 330 ILE A CA 1
ATOM 2564 C C . ILE A 1 330 ? -22.615 8.514 15.325 1.00 82.62 330 ILE A C 1
ATOM 2566 O O . ILE A 1 330 ? -23.665 9.158 15.362 1.00 82.62 330 ILE A O 1
ATOM 2570 N N . SER A 1 331 ? -22.233 7.892 14.205 1.00 85.69 331 SER A N 1
ATOM 2571 C CA . SER A 1 331 ? -23.055 7.875 12.991 1.00 85.69 331 SER A CA 1
ATOM 2572 C C . SER A 1 331 ? -22.637 6.777 12.017 1.00 85.69 331 SER A C 1
ATOM 2574 O O . SER A 1 331 ? -21.504 6.303 12.042 1.00 85.69 331 SER A O 1
ATOM 2576 N N . THR A 1 332 ? -23.543 6.406 11.115 1.00 89.62 332 THR A N 1
ATOM 2577 C CA . THR A 1 332 ? -23.252 5.537 9.968 1.00 89.62 332 THR A CA 1
ATOM 2578 C C . THR A 1 332 ? -23.884 6.120 8.711 1.00 89.62 332 THR A C 1
ATOM 2580 O O . THR A 1 332 ? -24.915 6.794 8.785 1.00 89.62 332 THR A O 1
ATOM 2583 N N . LEU A 1 333 ? -23.263 5.875 7.562 1.00 93.31 333 LEU A N 1
ATOM 2584 C CA . LEU A 1 333 ? -23.758 6.297 6.259 1.00 93.31 333 LEU A CA 1
ATOM 2585 C C . LEU A 1 333 ? -23.482 5.202 5.229 1.00 93.31 333 LEU A C 1
ATOM 2587 O O . LEU A 1 333 ? -22.327 4.909 4.926 1.00 93.31 333 LEU A O 1
ATOM 2591 N N . GLU A 1 334 ? -24.535 4.598 4.686 1.00 95.44 334 GLU A N 1
ATOM 2592 C CA . GLU A 1 334 ? -24.420 3.711 3.526 1.00 95.44 334 GLU A CA 1
ATOM 2593 C C . GLU A 1 334 ? -24.104 4.560 2.290 1.00 95.44 334 GLU A C 1
ATOM 2595 O O . GLU A 1 334 ? -24.835 5.500 1.969 1.00 95.44 334 GLU A O 1
ATOM 2600 N N . VAL A 1 335 ? -22.983 4.268 1.632 1.00 96.62 335 VAL A N 1
ATOM 2601 C CA . VAL A 1 335 ? -22.447 5.091 0.536 1.00 96.62 335 VAL A CA 1
ATOM 2602 C C . VAL A 1 335 ? -22.224 4.318 -0.757 1.00 96.62 335 VAL A C 1
ATOM 2604 O O . VAL A 1 335 ? -22.103 4.919 -1.821 1.00 96.62 335 VAL A O 1
ATOM 2607 N N . ALA A 1 336 ? -22.161 2.992 -0.678 1.00 96.88 336 ALA A N 1
ATOM 2608 C CA . ALA A 1 336 ? -21.893 2.126 -1.810 1.00 96.88 336 ALA A CA 1
ATOM 2609 C C . ALA A 1 336 ? -22.625 0.787 -1.636 1.00 96.88 336 ALA A C 1
ATOM 2611 O O . ALA A 1 336 ? -22.985 0.426 -0.518 1.00 96.88 336 ALA A O 1
ATOM 2612 N N . PRO A 1 337 ? -22.825 0.014 -2.714 1.00 96.75 337 PRO A N 1
ATOM 2613 C CA . PRO A 1 337 ? -23.249 -1.375 -2.595 1.00 96.75 337 PRO A CA 1
ATOM 2614 C C . PRO A 1 337 ? -22.292 -2.208 -1.726 1.00 96.75 337 PRO A C 1
ATOM 2616 O O . PRO A 1 337 ? -21.090 -1.933 -1.643 1.00 96.75 337 PRO A O 1
ATOM 2619 N N . MET A 1 338 ? -22.808 -3.286 -1.137 1.00 95.94 338 MET A N 1
ATOM 2620 C CA . MET A 1 338 ? -21.988 -4.287 -0.447 1.00 95.94 338 MET A CA 1
ATOM 2621 C C . MET A 1 338 ? -20.838 -4.777 -1.334 1.00 95.94 338 MET A C 1
ATOM 2623 O O . MET A 1 338 ? -21.027 -4.998 -2.530 1.00 95.94 338 MET A O 1
ATOM 2627 N N . ASN A 1 339 ? -19.671 -5.004 -0.732 1.00 96.69 339 ASN A N 1
ATOM 2628 C CA . ASN A 1 339 ? -18.452 -5.477 -1.392 1.00 96.69 339 ASN A CA 1
ATOM 2629 C C . ASN A 1 339 ? -17.914 -4.523 -2.470 1.00 96.69 339 ASN A C 1
ATOM 2631 O O . ASN A 1 339 ? -17.342 -4.963 -3.466 1.00 96.69 339 ASN A O 1
ATOM 2635 N N . THR A 1 340 ? -18.113 -3.212 -2.301 1.00 96.94 340 THR A N 1
ATOM 2636 C CA . THR A 1 340 ? -17.609 -2.222 -3.268 1.00 96.94 340 THR A CA 1
ATOM 2637 C C . THR A 1 340 ? -16.991 -0.970 -2.645 1.00 96.94 340 THR A C 1
ATOM 2639 O O . THR A 1 340 ? -16.545 -0.097 -3.380 1.00 96.94 340 THR A O 1
ATOM 2642 N N . LEU A 1 341 ? -16.933 -0.858 -1.315 1.00 98.50 341 LEU A N 1
ATOM 2643 C CA . LEU A 1 341 ? -16.344 0.299 -0.636 1.00 98.50 341 LEU A CA 1
ATOM 2644 C C . LEU A 1 341 ? -14.898 0.001 -0.219 1.00 98.50 341 LEU A C 1
ATOM 2646 O O . LEU A 1 341 ? -14.664 -0.918 0.566 1.00 98.50 341 LEU A O 1
ATOM 2650 N N . PHE A 1 342 ? -13.933 0.770 -0.718 1.00 98.19 342 PHE A N 1
ATOM 2651 C CA . PHE A 1 342 ? -12.505 0.564 -0.439 1.00 98.19 342 PHE A CA 1
ATOM 2652 C C . PHE A 1 342 ? -11.887 1.768 0.292 1.00 98.19 342 PHE A C 1
ATOM 2654 O O . PHE A 1 342 ? -12.474 2.263 1.254 1.00 98.19 342 PHE A O 1
ATOM 2661 N N . GLY A 1 343 ? -10.698 2.214 -0.128 1.00 96.56 343 GLY A N 1
ATOM 2662 C CA . GLY A 1 343 ? -9.936 3.261 0.540 1.00 96.56 343 GLY A CA 1
ATOM 2663 C C . GLY A 1 343 ? -10.714 4.565 0.724 1.00 96.56 343 GLY A C 1
ATOM 2664 O O . GLY A 1 343 ? -11.616 4.903 -0.046 1.00 96.56 343 GLY A O 1
ATOM 2665 N N . LEU A 1 344 ? -10.318 5.295 1.763 1.00 95.88 344 LEU A N 1
ATOM 2666 C CA . LEU A 1 344 ? -10.947 6.508 2.267 1.00 95.88 344 LEU A CA 1
ATOM 2667 C C . LEU A 1 344 ? -9.850 7.535 2.559 1.00 95.88 344 LEU A C 1
ATOM 2669 O O . LEU A 1 344 ? -8.816 7.173 3.114 1.00 95.88 344 LEU A O 1
ATOM 2673 N N . THR A 1 345 ? -10.063 8.803 2.226 1.00 94.81 345 THR A N 1
ATOM 2674 C CA . THR A 1 345 ? -9.134 9.886 2.570 1.00 94.81 345 THR A CA 1
ATOM 2675 C C . THR A 1 345 ? -9.887 11.189 2.818 1.00 94.81 345 THR A C 1
ATOM 2677 O O . THR A 1 345 ? -10.977 11.403 2.284 1.00 94.81 345 THR A O 1
ATOM 2680 N N . LEU A 1 346 ? -9.313 12.061 3.641 1.00 90.25 346 LEU A N 1
ATOM 2681 C CA . LEU A 1 346 ? -9.877 13.371 3.951 1.00 90.25 346 LEU A CA 1
ATOM 2682 C C . LEU A 1 346 ? -9.145 14.448 3.146 1.00 90.25 346 LEU A C 1
ATOM 2684 O O . LEU A 1 346 ? -7.916 14.485 3.139 1.00 90.25 346 LEU A O 1
ATOM 2688 N N . GLU A 1 347 ? -9.887 15.344 2.495 1.00 85.69 347 GLU A N 1
ATOM 2689 C CA . GLU A 1 347 ? -9.301 16.534 1.874 1.00 85.69 347 GLU A CA 1
ATOM 2690 C C . GLU A 1 347 ? -8.800 17.490 2.971 1.00 85.69 347 GLU A C 1
ATOM 2692 O O . GLU A 1 347 ? -9.584 18.130 3.672 1.00 85.69 347 GLU A O 1
ATOM 2697 N N . THR A 1 348 ? -7.481 17.620 3.113 1.00 64.62 348 THR A N 1
ATOM 2698 C CA . THR A 1 348 ? -6.846 18.586 4.019 1.00 64.62 348 THR A CA 1
ATOM 2699 C C . THR A 1 348 ? -6.216 19.713 3.196 1.00 64.62 348 THR A C 1
ATOM 2701 O O . THR A 1 348 ? -5.009 19.712 2.964 1.00 64.62 348 THR A O 1
ATOM 2704 N N . SER A 1 349 ? -6.998 20.669 2.681 1.00 54.41 349 SER A N 1
ATOM 2705 C CA . SER A 1 349 ? -6.379 21.833 2.020 1.00 54.41 349 SER A CA 1
ATOM 2706 C C . SER A 1 349 ? -5.583 22.634 3.053 1.00 54.41 349 SER A C 1
ATOM 2708 O O . SER A 1 349 ? -6.130 23.038 4.078 1.00 54.41 349 SER A O 1
ATOM 2710 N N . ALA A 1 350 ? -4.319 22.943 2.750 1.00 44.28 350 ALA A N 1
ATOM 2711 C CA . ALA A 1 350 ? -3.478 23.834 3.556 1.00 44.28 350 ALA A CA 1
ATOM 2712 C C . ALA A 1 350 ? -4.084 25.248 3.741 1.00 44.28 350 ALA A C 1
ATOM 2714 O O . ALA A 1 350 ? -3.637 26.005 4.602 1.00 44.28 350 ALA A O 1
ATOM 2715 N N . SER A 1 351 ? -5.100 25.605 2.942 1.00 44.25 351 SER A N 1
ATOM 2716 C CA . SER A 1 351 ? -5.855 26.863 3.028 1.00 44.25 351 SER A CA 1
ATOM 2717 C C . SER A 1 351 ? -7.221 26.744 3.720 1.00 44.25 351 SER A C 1
ATOM 2719 O O . SER A 1 351 ? -7.798 27.765 4.102 1.00 44.25 351 SER A O 1
ATOM 2721 N N . ALA A 1 352 ? -7.748 25.529 3.904 1.00 45.06 352 ALA A N 1
ATOM 2722 C CA . ALA A 1 352 ? -9.046 25.316 4.529 1.00 45.06 352 ALA A CA 1
ATOM 2723 C C . ALA A 1 352 ? -8.869 25.176 6.043 1.00 45.06 352 ALA A C 1
ATOM 2725 O O . ALA A 1 352 ? -8.476 24.138 6.563 1.00 45.06 352 ALA A O 1
ATOM 2726 N N . SER A 1 353 ? -9.216 26.229 6.774 1.00 42.66 353 SER A N 1
ATOM 2727 C CA . SER A 1 353 ? -9.308 26.241 8.239 1.00 42.66 353 SER A CA 1
ATOM 2728 C C . SER A 1 353 ? -10.487 25.418 8.796 1.00 42.66 353 SER A C 1
ATOM 2730 O O . SER A 1 353 ? -10.853 25.573 9.961 1.00 42.66 353 SER A O 1
ATOM 2732 N N . THR A 1 354 ? -11.105 24.556 7.984 1.00 49.81 354 THR A N 1
ATOM 2733 C CA . THR A 1 354 ? -12.292 23.758 8.318 1.00 49.81 354 THR A CA 1
ATOM 2734 C C . THR A 1 354 ? -12.218 22.399 7.625 1.00 49.81 354 THR A C 1
ATOM 2736 O O . THR A 1 354 ? -11.831 22.353 6.459 1.00 49.81 354 THR A O 1
ATOM 2739 N N . GLU A 1 355 ? -12.594 21.324 8.328 1.00 55.81 355 GLU A N 1
ATOM 2740 C CA . GLU A 1 355 ? -12.550 19.939 7.825 1.00 55.81 355 GLU A CA 1
ATOM 2741 C C . GLU A 1 355 ? -13.194 19.823 6.430 1.00 55.81 355 GLU A C 1
ATOM 2743 O O . GLU A 1 355 ? -14.313 20.295 6.209 1.00 55.81 355 GLU A O 1
ATOM 2748 N N . GLY A 1 356 ? -12.415 19.272 5.490 1.00 71.81 356 GLY A N 1
ATOM 2749 C CA . GLY A 1 356 ? -12.750 19.125 4.078 1.00 71.81 356 GLY A CA 1
ATOM 2750 C C . GLY A 1 356 ? -13.590 17.884 3.799 1.00 71.81 356 GLY A C 1
ATOM 2751 O O . GLY A 1 356 ? -14.030 17.172 4.697 1.00 71.81 356 GLY A O 1
ATOM 2752 N N . GLU A 1 357 ? -13.885 17.646 2.533 1.00 86.56 357 GLU A N 1
ATOM 2753 C CA . GLU A 1 357 ? -14.759 16.545 2.142 1.00 86.56 357 GLU A CA 1
ATOM 2754 C C . GLU A 1 357 ? -14.059 15.192 2.297 1.00 86.56 357 GLU A C 1
ATOM 2756 O O . GLU A 1 357 ? -12.840 15.069 2.155 1.00 86.56 357 GLU A O 1
ATOM 2761 N N . LEU A 1 358 ? -14.848 14.160 2.579 1.00 92.31 358 LEU A N 1
ATOM 2762 C CA . LEU A 1 358 ? -14.368 12.792 2.676 1.00 92.31 358 LEU A CA 1
ATOM 2763 C C . LEU A 1 358 ? -14.466 12.139 1.298 1.00 92.31 358 LEU A C 1
ATOM 2765 O O . LEU A 1 358 ? -15.569 11.997 0.768 1.00 92.31 358 LEU A O 1
ATOM 2769 N N . PHE A 1 359 ? -13.334 11.742 0.727 1.00 96.62 359 PHE A N 1
ATOM 2770 C CA . PHE A 1 359 ? -13.256 11.059 -0.562 1.00 96.62 359 PHE A CA 1
ATOM 2771 C C . PHE A 1 359 ? -13.061 9.559 -0.356 1.00 96.62 359 PHE A C 1
ATOM 2773 O O . PHE A 1 359 ? -12.312 9.136 0.523 1.00 96.62 35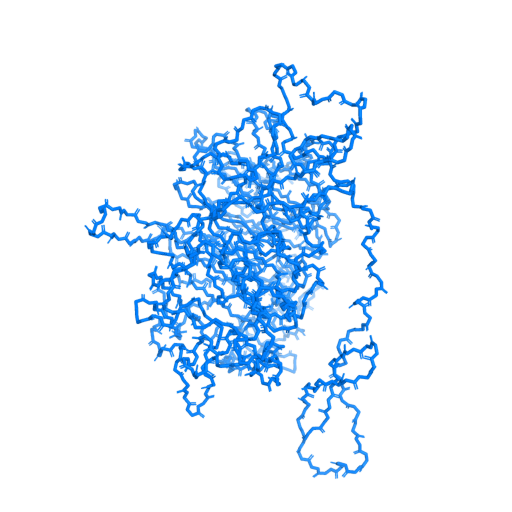9 PHE A O 1
ATOM 2780 N N . TYR A 1 360 ? -13.705 8.746 -1.186 1.00 98.19 360 TYR A N 1
ATOM 2781 C CA . TYR A 1 360 ? -13.617 7.292 -1.109 1.00 98.19 360 TYR A CA 1
ATOM 2782 C C . TYR A 1 360 ? -13.703 6.627 -2.477 1.00 98.19 360 TYR A C 1
ATOM 2784 O O . TYR A 1 360 ? -14.246 7.186 -3.436 1.00 98.19 360 TYR A O 1
ATOM 2792 N N . VAL A 1 361 ? -13.203 5.395 -2.548 1.00 98.31 361 VAL A N 1
ATOM 2793 C CA . VAL A 1 361 ? -13.455 4.507 -3.683 1.00 98.31 361 VAL A CA 1
ATOM 2794 C C . VAL A 1 361 ? -14.742 3.717 -3.453 1.00 98.31 361 VAL A C 1
ATOM 2796 O O . VAL A 1 361 ? -14.858 2.991 -2.466 1.00 98.31 361 VAL A O 1
ATOM 2799 N N . GLY A 1 362 ? -15.685 3.834 -4.388 1.00 96.88 362 GLY A N 1
ATOM 2800 C CA . GLY A 1 362 ? -16.936 3.078 -4.421 1.00 96.88 362 GLY A CA 1
ATOM 2801 C C . GLY A 1 362 ? -17.120 2.409 -5.783 1.00 96.88 362 GLY A C 1
ATOM 2802 O O . GLY A 1 362 ? -17.226 3.090 -6.805 1.00 96.88 362 GLY A O 1
ATOM 2803 N N . GLY A 1 363 ? -17.144 1.078 -5.817 1.00 93.19 363 GLY A N 1
ATOM 2804 C CA . GLY A 1 363 ? -17.127 0.297 -7.052 1.00 93.19 363 GLY A CA 1
ATOM 2805 C C . GLY A 1 363 ? -15.893 0.625 -7.890 1.00 93.19 363 GLY A C 1
ATOM 2806 O O . GLY A 1 363 ? -14.772 0.593 -7.395 1.00 93.19 363 GLY A O 1
ATOM 2807 N N . ASN A 1 364 ? -16.114 0.992 -9.152 1.00 92.94 364 ASN A N 1
ATOM 2808 C CA . ASN A 1 364 ? -15.047 1.354 -10.089 1.00 92.94 364 ASN A CA 1
ATOM 2809 C C . ASN A 1 364 ? -14.815 2.875 -10.181 1.00 92.94 364 ASN A C 1
ATOM 2811 O O . ASN A 1 364 ? -14.267 3.356 -11.170 1.00 92.94 364 ASN A O 1
ATOM 2815 N N . GLY A 1 365 ? -15.277 3.651 -9.196 1.00 95.00 365 GLY A N 1
ATOM 2816 C CA . GLY A 1 365 ? -15.240 5.112 -9.240 1.00 95.00 365 GLY A CA 1
ATOM 2817 C C . GLY A 1 365 ? -14.852 5.759 -7.916 1.00 95.00 365 GLY A C 1
ATOM 2818 O O . GLY A 1 365 ? -14.800 5.120 -6.865 1.00 95.00 365 GLY A O 1
ATOM 2819 N N . VAL A 1 366 ? -14.604 7.065 -7.979 1.00 97.56 366 VAL A N 1
ATOM 2820 C CA . VAL A 1 366 ? -14.307 7.902 -6.813 1.00 97.56 366 VAL A CA 1
ATOM 2821 C C . VAL A 1 366 ? -15.520 8.759 -6.491 1.00 97.56 366 VAL A C 1
ATOM 2823 O O . VAL A 1 366 ? -16.167 9.311 -7.381 1.00 97.56 366 VAL A O 1
ATOM 2826 N N . HIS A 1 367 ? -15.829 8.868 -5.209 1.00 97.50 367 HIS A N 1
ATOM 2827 C CA . HIS A 1 367 ? -16.969 9.608 -4.695 1.00 97.50 367 HIS A CA 1
ATOM 2828 C C . HIS A 1 367 ? -16.527 10.456 -3.506 1.00 97.50 367 HIS A C 1
ATOM 2830 O O . HIS A 1 367 ? -15.465 10.230 -2.924 1.00 97.50 367 HIS A O 1
ATOM 2836 N N . ARG A 1 368 ? -17.354 11.430 -3.138 1.00 94.94 368 ARG A N 1
ATOM 2837 C CA . ARG A 1 368 ? -17.136 12.289 -1.979 1.00 94.94 368 ARG A CA 1
ATOM 2838 C C . ARG A 1 368 ? -18.418 12.522 -1.196 1.00 94.94 368 ARG A C 1
ATOM 2840 O O . ARG A 1 368 ? -19.515 12.469 -1.757 1.00 94.94 368 ARG A O 1
ATOM 2847 N N . VAL A 1 369 ? -18.262 12.810 0.089 1.00 92.50 369 VAL A N 1
ATOM 2848 C CA . VAL A 1 369 ? -19.320 13.319 0.963 1.00 92.50 369 VAL A CA 1
ATOM 2849 C C . VAL A 1 369 ? -18.818 14.555 1.701 1.00 92.50 369 VAL A C 1
ATOM 2851 O O . VAL A 1 369 ? -17.742 14.547 2.300 1.00 92.50 369 VAL A O 1
ATOM 2854 N N . SER A 1 370 ? -19.592 15.637 1.639 1.00 85.44 370 SER A N 1
ATOM 2855 C CA . SER A 1 370 ? -19.253 16.873 2.341 1.00 85.44 370 SER A CA 1
ATOM 2856 C C . SER A 1 370 ? -19.481 16.712 3.845 1.00 85.44 370 SER A C 1
ATOM 2858 O O . SER A 1 370 ? -20.547 16.260 4.271 1.00 85.44 370 SER A O 1
ATOM 2860 N N . LEU A 1 371 ? -18.490 17.104 4.645 1.00 82.88 371 LEU A N 1
ATOM 2861 C CA . LEU A 1 371 ? -18.563 17.074 6.104 1.00 82.88 371 LEU A CA 1
ATOM 2862 C C . LEU A 1 371 ? -18.985 18.451 6.660 1.00 82.88 371 LEU A C 1
ATOM 2864 O O . LEU A 1 371 ? -18.753 19.476 6.012 1.00 82.88 371 LEU A O 1
ATOM 2868 N N . PRO A 1 372 ? -19.630 18.521 7.839 1.00 72.50 372 PRO A N 1
ATOM 2869 C CA . PRO A 1 372 ? -19.972 19.794 8.471 1.00 72.50 372 PRO A CA 1
ATOM 2870 C C . PRO A 1 372 ? -18.731 20.581 8.895 1.00 72.50 372 PRO A C 1
ATOM 2872 O O . PRO A 1 372 ? -17.815 20.047 9.510 1.00 72.50 372 PRO A O 1
ATOM 2875 N N . THR A 1 373 ? -18.735 21.890 8.652 1.00 65.69 373 THR A N 1
ATOM 2876 C CA . THR A 1 373 ? -17.639 22.783 9.048 1.00 65.69 373 THR A CA 1
ATOM 2877 C C . THR A 1 373 ? -17.803 23.303 10.479 1.00 65.69 373 THR A C 1
ATOM 2879 O O . THR A 1 373 ? -18.884 23.768 10.848 1.00 65.69 373 THR A O 1
ATOM 2882 N N . GLY A 1 374 ? -16.715 23.334 11.258 1.00 54.59 374 GLY A N 1
ATOM 2883 C CA . GLY A 1 374 ? -16.594 24.169 12.466 1.00 54.59 374 GLY A CA 1
ATOM 2884 C C . GLY A 1 374 ? -17.510 23.808 13.642 1.00 54.59 374 GLY A C 1
ATOM 2885 O O . GLY A 1 374 ? -17.747 24.650 14.504 1.00 54.59 374 GLY A O 1
ATOM 2886 N N . THR A 1 375 ? -18.037 22.585 13.682 1.00 53.97 375 THR A N 1
ATOM 2887 C CA . THR A 1 375 ? -18.870 22.070 14.779 1.00 53.97 375 THR A CA 1
ATOM 2888 C C . THR A 1 375 ? -18.308 20.738 15.254 1.00 53.97 375 THR A C 1
ATOM 2890 O O . THR A 1 375 ? -17.829 19.948 14.445 1.00 53.97 375 THR A O 1
ATOM 2893 N N . LEU A 1 376 ? -18.325 20.499 16.567 1.00 58.12 376 LEU A N 1
ATOM 2894 C CA . LEU A 1 376 ? -17.922 19.207 17.119 1.00 58.12 376 LEU A CA 1
ATOM 2895 C C . LEU A 1 376 ? -18.903 18.138 16.615 1.00 58.12 376 LEU A C 1
ATOM 2897 O O . LEU A 1 376 ? -20.120 18.348 16.653 1.00 58.12 376 LEU A O 1
ATOM 2901 N N . ALA A 1 377 ? -18.385 17.001 16.150 1.00 60.12 377 ALA A N 1
ATOM 2902 C CA . ALA A 1 377 ? -19.215 15.827 15.941 1.00 60.12 377 ALA A CA 1
ATOM 2903 C C . ALA A 1 377 ? -19.619 15.291 17.322 1.00 60.12 377 ALA A C 1
ATOM 2905 O O . ALA A 1 377 ? -18.755 14.978 18.138 1.00 60.12 377 ALA A O 1
ATOM 2906 N N . CYS A 1 378 ? -20.915 15.248 17.618 1.00 60.00 378 CYS A N 1
ATOM 2907 C CA . CYS A 1 378 ? -21.420 14.822 18.927 1.00 60.00 378 CYS A CA 1
ATOM 2908 C C . CYS A 1 378 ? -22.438 13.698 18.758 1.00 60.00 378 CYS A C 1
ATOM 2910 O O . CYS A 1 378 ? -22.981 13.521 17.664 1.00 60.00 378 CYS A O 1
ATOM 2912 N N . GLU A 1 379 ? -22.697 12.966 19.844 1.00 54.47 379 GLU A N 1
ATOM 2913 C CA . GLU A 1 379 ? -23.702 11.905 19.924 1.00 54.47 379 GLU A CA 1
ATOM 2914 C C . GLU A 1 379 ? -25.022 12.351 19.272 1.00 54.47 379 GLU A C 1
ATOM 2916 O O . GLU A 1 379 ? -25.801 13.140 19.815 1.00 54.47 379 GLU A O 1
ATOM 2921 N N . ALA A 1 380 ? -25.295 11.840 18.073 1.00 49.59 380 ALA A N 1
ATOM 2922 C CA . ALA A 1 380 ? -26.666 11.704 17.634 1.00 49.59 380 ALA A CA 1
ATOM 2923 C C . ALA A 1 380 ? -27.281 10.635 18.539 1.00 49.59 380 ALA A C 1
ATOM 2925 O O . ALA A 1 380 ? -26.693 9.564 18.668 1.00 49.59 380 ALA A O 1
ATOM 2926 N N . GLN A 1 381 ? -28.442 10.895 19.155 1.00 44.44 381 GLN A N 1
ATOM 2927 C CA . GLN A 1 381 ? -29.193 9.822 19.814 1.00 44.44 381 GLN A CA 1
ATOM 2928 C C . GLN A 1 381 ? -29.244 8.623 18.863 1.00 44.44 381 GLN A C 1
ATOM 2930 O O . GLN A 1 381 ? -29.728 8.761 17.734 1.00 44.44 381 GLN A O 1
ATOM 2935 N N . ALA A 1 382 ? -28.675 7.505 19.318 1.00 42.88 382 ALA A N 1
ATOM 2936 C CA . ALA A 1 382 ? -28.512 6.281 18.556 1.00 42.88 382 ALA A CA 1
ATOM 2937 C C . ALA A 1 382 ? -29.772 5.974 17.726 1.00 42.88 382 ALA A C 1
ATOM 2939 O O . ALA A 1 382 ? -30.897 5.983 18.232 1.00 42.88 382 ALA A O 1
ATOM 2940 N N . SER A 1 383 ? -29.583 5.712 16.431 1.00 44.84 383 SER A N 1
ATOM 2941 C CA . SER A 1 383 ? -30.609 5.062 15.604 1.00 44.84 383 SER A CA 1
ATOM 2942 C C . SER A 1 383 ? -30.924 3.663 16.186 1.00 44.84 383 SER A C 1
ATOM 2944 O O . SER A 1 383 ? -30.150 3.170 17.000 1.00 44.84 383 SER A O 1
ATOM 2946 N N . PRO A 1 384 ? -32.066 3.030 15.850 1.00 45.31 384 PRO A N 1
ATOM 2947 C CA . PRO A 1 384 ? -32.936 2.263 16.761 1.00 45.31 384 PRO A CA 1
ATOM 2948 C C . PRO A 1 384 ? -32.412 0.916 17.312 1.00 45.31 384 PRO A C 1
ATOM 2950 O O . PRO A 1 384 ? -33.205 0.118 17.803 1.00 45.31 384 PRO A O 1
ATOM 2953 N N . SER A 1 385 ? -31.105 0.659 17.297 1.00 48.66 385 SER A N 1
ATOM 2954 C CA . SER A 1 385 ? -30.453 -0.460 17.987 1.00 48.66 385 SER A CA 1
ATOM 2955 C C . SER A 1 385 ? -30.126 -0.148 19.455 1.00 48.66 385 SER A C 1
ATOM 2957 O O . SER A 1 385 ? -29.140 -0.659 19.976 1.00 48.66 385 SER A O 1
ATOM 2959 N N . SER A 1 386 ? -30.891 0.713 20.142 1.00 59.38 386 SER A N 1
ATOM 2960 C CA . SER A 1 386 ? -30.594 1.157 21.520 1.00 59.38 386 SER A CA 1
ATOM 2961 C C . SER A 1 386 ? -30.770 0.062 22.588 1.00 59.38 386 SER A C 1
ATOM 2963 O O . SER A 1 386 ? -31.033 0.371 23.748 1.00 59.38 386 SER A O 1
ATOM 2965 N N . THR A 1 387 ? -30.689 -1.203 22.190 1.00 76.31 387 THR A N 1
ATOM 2966 C CA . THR A 1 387 ? -30.813 -2.384 23.041 1.00 76.31 387 THR A CA 1
ATOM 2967 C C . THR A 1 387 ? -29.531 -2.628 23.820 1.00 76.31 387 THR A C 1
ATOM 2969 O O . THR A 1 387 ? -29.612 -3.211 24.885 1.00 76.31 387 THR A O 1
ATOM 2972 N N . CYS A 1 388 ? -28.397 -2.047 23.383 1.00 81.94 388 CYS A N 1
ATOM 2973 C CA . CYS A 1 388 ? -27.057 -2.196 23.974 1.00 81.94 388 CYS A CA 1
ATOM 2974 C C . CYS A 1 388 ? -26.909 -1.710 25.436 1.00 81.94 388 CYS A C 1
ATOM 2976 O O . CYS A 1 388 ? -25.798 -1.456 25.896 1.00 81.94 388 CYS A O 1
ATOM 2978 N N . SER A 1 389 ? -28.008 -1.439 26.136 1.00 87.25 389 SER A N 1
ATOM 2979 C CA . SER A 1 389 ? -28.058 -1.038 27.545 1.00 87.25 389 SER A CA 1
ATOM 2980 C C . SER A 1 389 ? -29.424 -1.346 28.187 1.00 87.25 389 SER A C 1
ATOM 2982 O O . SER A 1 389 ? -29.791 -0.721 29.187 1.00 87.25 389 SER A O 1
ATOM 2984 N N . ASP A 1 390 ? -30.211 -2.255 27.599 1.00 85.94 390 ASP A N 1
ATOM 2985 C CA . ASP A 1 390 ? -31.563 -2.603 28.048 1.00 85.94 390 ASP A CA 1
ATOM 2986 C C . ASP A 1 390 ? -31.616 -3.831 28.980 1.00 85.94 390 ASP A C 1
ATOM 2988 O O . ASP A 1 390 ? -32.674 -4.155 29.535 1.00 85.94 390 ASP A O 1
ATOM 2992 N N . GLY A 1 391 ? -30.466 -4.458 29.236 1.00 89.69 391 GLY A N 1
ATOM 2993 C CA . GLY A 1 391 ? -30.310 -5.598 30.130 1.00 89.69 391 GLY A CA 1
ATOM 2994 C C . GLY A 1 391 ? -30.667 -6.938 29.491 1.00 89.69 391 GLY A C 1
ATOM 2995 O O . GLY A 1 391 ? -30.729 -7.942 30.210 1.00 89.69 391 GLY A O 1
ATOM 2996 N N . LEU A 1 392 ? -30.926 -6.990 28.180 1.00 89.94 392 LEU A N 1
ATOM 2997 C CA . LEU A 1 392 ? -31.346 -8.190 27.463 1.00 89.94 392 LEU A CA 1
ATOM 2998 C C . LEU A 1 392 ? -30.500 -8.389 26.204 1.00 89.94 392 LEU A C 1
ATOM 3000 O O . LEU A 1 392 ? -30.537 -7.552 25.321 1.00 89.94 392 LEU A O 1
ATOM 3004 N N . ALA A 1 393 ? -29.886 -9.568 26.047 1.00 89.50 393 ALA A N 1
ATOM 3005 C CA . ALA A 1 393 ? -29.222 -9.952 24.796 1.00 89.50 393 ALA A CA 1
ATOM 3006 C C . ALA A 1 393 ? -30.238 -10.025 23.643 1.00 89.50 393 ALA A C 1
ATOM 3008 O O . ALA A 1 393 ? -30.950 -11.027 23.492 1.00 89.50 393 ALA A O 1
ATOM 3009 N N . ASN A 1 394 ? -30.354 -8.948 22.871 1.00 87.62 394 ASN A N 1
ATOM 3010 C CA . ASN A 1 394 ? -31.344 -8.832 21.812 1.00 87.62 394 ASN A CA 1
ATOM 3011 C C . ASN A 1 394 ? -30.849 -7.958 20.640 1.00 87.62 394 ASN A C 1
ATOM 3013 O O . ASN A 1 394 ? -29.729 -7.453 20.636 1.00 87.62 394 ASN A O 1
ATOM 3017 N N . GLY A 1 395 ? -31.647 -7.867 19.573 1.00 85.25 395 GLY A N 1
ATOM 3018 C CA . GLY A 1 395 ? -31.222 -7.192 18.349 1.00 85.25 395 GLY A CA 1
ATOM 3019 C C . GLY A 1 395 ? -30.048 -7.922 17.693 1.00 85.25 395 GLY A C 1
ATOM 3020 O O . GLY A 1 395 ? -30.226 -9.010 17.149 1.00 85.25 395 GLY A O 1
ATOM 3021 N N . GLU A 1 396 ? -28.865 -7.313 17.735 1.00 82.81 396 GLU A N 1
ATOM 3022 C CA . GLU A 1 396 ? -27.627 -7.866 17.164 1.00 82.81 396 GLU A CA 1
ATOM 3023 C C . GLU A 1 396 ? -26.546 -8.164 18.201 1.00 82.81 396 GLU A C 1
ATOM 3025 O O . GLU A 1 396 ? -25.415 -8.493 17.847 1.00 82.81 396 GLU A O 1
ATOM 3030 N N . GLU A 1 397 ? -26.892 -8.045 19.475 1.00 91.00 397 GLU A N 1
ATOM 3031 C CA . GLU A 1 397 ? -26.017 -8.389 20.580 1.00 91.00 397 GLU A CA 1
ATOM 3032 C C . GLU A 1 397 ? -25.695 -9.879 20.602 1.00 91.00 397 GLU A C 1
ATOM 3034 O O . GLU A 1 397 ? -26.561 -10.741 20.428 1.00 91.00 397 GLU A O 1
ATOM 3039 N N . THR A 1 398 ? -24.435 -10.188 20.879 1.00 92.38 398 THR A N 1
ATOM 3040 C CA . THR A 1 398 ? -23.970 -11.565 21.076 1.00 92.38 398 THR A CA 1
ATOM 3041 C C . THR A 1 398 ? -23.843 -11.915 22.557 1.00 92.38 398 THR A C 1
ATOM 3043 O O . THR A 1 398 ? -23.826 -13.093 22.911 1.00 92.38 398 THR A O 1
ATOM 3046 N N . GLY A 1 399 ? -23.802 -10.901 23.426 1.00 92.19 399 GLY A N 1
ATOM 3047 C CA . GLY A 1 399 ? -23.942 -11.003 24.876 1.00 92.19 399 GLY A CA 1
ATOM 3048 C C . GLY A 1 399 ? -24.842 -9.887 25.408 1.00 92.19 399 GLY A C 1
ATOM 3049 O O . GLY A 1 399 ? -25.157 -8.958 24.687 1.00 92.19 399 GLY A O 1
ATOM 3050 N N . ILE A 1 400 ? -25.296 -9.971 26.662 1.00 92.94 400 ILE A N 1
ATOM 3051 C CA . ILE A 1 400 ? -26.228 -8.970 27.219 1.00 92.94 400 ILE A CA 1
ATOM 3052 C C . ILE A 1 400 ? -25.602 -7.571 27.148 1.00 92.94 400 ILE A C 1
ATOM 3054 O O . ILE A 1 400 ? -24.566 -7.350 27.783 1.00 92.94 400 ILE A O 1
ATOM 3058 N N . ASP A 1 401 ? -26.248 -6.664 26.408 1.00 89.25 401 ASP A N 1
ATOM 3059 C CA . ASP A 1 401 ? -25.831 -5.276 26.195 1.00 89.25 401 ASP A CA 1
ATOM 3060 C C . ASP A 1 401 ? -24.451 -5.133 25.519 1.00 89.25 401 ASP A C 1
ATOM 3062 O O . ASP A 1 401 ? -23.771 -4.113 25.670 1.00 89.25 401 ASP A O 1
ATOM 3066 N N . CYS A 1 402 ? -23.978 -6.167 24.811 1.00 89.31 402 CYS A N 1
ATOM 3067 C CA . CYS A 1 402 ? -22.636 -6.174 24.233 1.00 89.31 402 CYS A CA 1
ATOM 3068 C C . CYS A 1 402 ? -22.469 -7.058 22.982 1.00 89.31 402 CYS A C 1
ATOM 3070 O O . CYS A 1 402 ? -23.235 -7.984 22.705 1.00 89.31 402 CYS A O 1
ATOM 3072 N N . GLY A 1 403 ? -21.389 -6.797 22.245 1.00 86.38 403 GLY A N 1
ATOM 3073 C CA . GLY A 1 403 ? -20.993 -7.540 21.052 1.00 86.38 403 GLY A CA 1
ATOM 3074 C C . GLY A 1 403 ? -21.823 -7.192 19.817 1.00 86.38 403 GLY A C 1
ATOM 3075 O O . GLY A 1 403 ? -22.600 -6.236 19.810 1.00 86.38 403 GLY A O 1
ATOM 3076 N N . GLY A 1 404 ? -21.626 -7.938 18.733 1.00 82.06 404 GLY A N 1
ATOM 3077 C CA . GLY A 1 404 ? -22.210 -7.580 17.447 1.00 82.06 404 GLY A CA 1
ATOM 3078 C C . GLY A 1 404 ? -21.593 -6.311 16.852 1.00 82.06 404 GLY A C 1
ATOM 3079 O O . GLY A 1 404 ? -20.500 -5.879 17.223 1.00 82.06 404 GLY A O 1
ATOM 3080 N N . ARG A 1 405 ? -22.282 -5.714 15.870 1.00 74.19 405 ARG A N 1
ATOM 3081 C CA . ARG A 1 405 ? -21.703 -4.630 15.052 1.00 74.19 405 ARG A CA 1
ATOM 3082 C C . ARG A 1 405 ? -21.912 -3.217 15.610 1.00 74.19 405 ARG A C 1
ATOM 3084 O O . ARG A 1 405 ? -21.188 -2.310 15.215 1.00 74.19 405 ARG A O 1
ATOM 3091 N N . TYR A 1 406 ? -22.913 -3.019 16.472 1.00 77.19 406 TYR A N 1
ATOM 3092 C CA . TYR A 1 406 ? -23.323 -1.689 16.950 1.00 77.19 406 TYR A CA 1
ATOM 3093 C C . TYR A 1 406 ? -23.091 -1.460 18.448 1.00 77.19 406 TYR A C 1
ATOM 3095 O O . TYR A 1 406 ? -23.053 -0.306 18.870 1.00 77.19 406 TYR A O 1
ATOM 3103 N N . CYS A 1 407 ? -22.941 -2.520 19.248 1.00 79.56 407 CYS A N 1
ATOM 3104 C CA . CYS A 1 407 ? -22.783 -2.396 20.694 1.00 79.56 407 CYS A CA 1
ATOM 3105 C C . CYS A 1 407 ? -21.312 -2.395 21.124 1.00 79.56 407 CYS A C 1
ATOM 3107 O O . CYS A 1 407 ? -20.412 -2.821 20.396 1.00 79.56 407 CYS A O 1
ATOM 3109 N N . SER A 1 408 ? -21.079 -1.931 22.355 1.00 83.19 408 SER A N 1
ATOM 3110 C CA . SER A 1 408 ? -19.782 -2.075 23.021 1.00 83.19 408 SER A CA 1
ATOM 3111 C C . SER A 1 408 ? -19.369 -3.544 23.095 1.00 83.19 408 SER A C 1
ATOM 3113 O O . SER A 1 408 ? -20.209 -4.434 23.181 1.00 83.19 408 SER A O 1
ATOM 3115 N N . ARG A 1 409 ? -18.065 -3.818 23.107 1.00 85.38 409 ARG A N 1
ATOM 3116 C CA . ARG A 1 409 ? -17.553 -5.192 23.181 1.00 85.38 409 ARG A CA 1
ATOM 3117 C C . ARG A 1 409 ? -17.843 -5.856 24.522 1.00 85.38 409 ARG A C 1
ATOM 3119 O O . ARG A 1 409 ? -17.787 -5.222 25.576 1.00 85.38 409 ARG A O 1
ATOM 3126 N N . CYS A 1 410 ? -18.079 -7.157 24.463 1.00 90.75 410 CYS A N 1
ATOM 3127 C CA . CYS A 1 410 ? -18.280 -8.019 25.609 1.00 90.75 410 CYS A CA 1
ATOM 3128 C C . CYS A 1 410 ? -16.977 -8.209 26.397 1.00 90.75 410 CYS A C 1
ATOM 3130 O O . CYS A 1 410 ? -15.908 -8.450 25.833 1.00 90.75 410 CYS A O 1
ATOM 3132 N N . LYS A 1 411 ? -17.063 -8.088 27.720 1.00 93.06 411 LYS A N 1
ATOM 3133 C CA . LYS A 1 411 ? -15.958 -8.364 28.647 1.00 93.06 411 LYS A CA 1
ATOM 3134 C C . LYS A 1 411 ? -15.722 -9.866 28.769 1.00 93.06 411 LYS A C 1
ATOM 3136 O O . LYS A 1 411 ? -16.612 -10.663 28.476 1.00 93.06 411 LYS A O 1
ATOM 3141 N N . ASP A 1 412 ? -14.558 -10.245 29.281 1.00 94.06 412 ASP A N 1
ATOM 3142 C CA . ASP A 1 412 ? -14.245 -11.647 29.550 1.00 94.06 412 ASP A CA 1
ATOM 3143 C C . ASP A 1 412 ? -15.309 -12.289 30.457 1.00 94.06 412 ASP A C 1
ATOM 3145 O O . ASP A 1 412 ? -15.804 -11.687 31.416 1.00 94.06 412 ASP A O 1
ATOM 3149 N N . GLY A 1 413 ? -15.714 -13.507 30.103 1.00 94.44 413 GLY A N 1
ATOM 3150 C CA . GLY A 1 413 ? -16.811 -14.250 30.717 1.00 94.44 413 GLY A CA 1
ATOM 3151 C C . GLY A 1 413 ? -18.207 -13.960 30.150 1.00 94.44 413 GLY A C 1
ATOM 3152 O O . GLY A 1 413 ? -19.141 -14.685 30.494 1.00 94.44 413 GLY A O 1
ATOM 3153 N N . GLN A 1 414 ? -18.389 -12.946 29.295 1.00 95.94 414 GLN A N 1
ATOM 3154 C CA . GLN A 1 414 ? -19.664 -12.699 28.606 1.00 95.94 414 GLN A CA 1
ATOM 3155 C C . GLN A 1 414 ? -19.792 -13.523 27.317 1.00 95.94 414 GLN A C 1
ATOM 3157 O O . GLN A 1 414 ? -18.801 -14.008 26.775 1.00 95.94 414 GLN A O 1
ATOM 3162 N N . ALA A 1 415 ? -21.026 -13.701 26.840 1.00 95.88 415 ALA A N 1
ATOM 3163 C CA . ALA A 1 415 ? -21.304 -14.463 25.627 1.00 95.88 415 ALA A CA 1
ATOM 3164 C C . ALA A 1 415 ? -20.819 -13.734 24.363 1.00 95.88 415 ALA A C 1
ATOM 3166 O O . ALA A 1 415 ? -20.836 -12.505 24.290 1.00 95.88 415 ALA A O 1
ATOM 3167 N N . CYS A 1 416 ? -20.405 -14.510 23.368 1.00 93.81 416 CYS A N 1
ATOM 3168 C CA . CYS A 1 416 ? -19.940 -14.030 22.072 1.00 93.81 416 CYS A CA 1
ATOM 3169 C C . CYS A 1 416 ? -20.276 -15.037 20.970 1.00 93.81 416 CYS A C 1
ATOM 3171 O O . CYS A 1 416 ? -20.463 -16.226 21.235 1.00 93.81 416 CYS A O 1
ATOM 3173 N N . ALA A 1 417 ? -20.333 -14.566 19.725 1.00 91.75 417 ALA A N 1
ATOM 3174 C CA . ALA A 1 417 ? -20.466 -15.414 18.544 1.00 91.75 417 ALA A CA 1
ATOM 3175 C C . ALA A 1 417 ? -19.133 -15.544 17.795 1.00 91.75 417 ALA A C 1
ATOM 3177 O O . ALA A 1 417 ? -18.804 -16.614 17.285 1.00 91.75 417 ALA A O 1
ATOM 3178 N N . ILE A 1 418 ? -18.364 -14.459 17.738 1.00 87.25 418 ILE A N 1
ATOM 3179 C CA . ILE A 1 418 ? -17.067 -14.367 17.076 1.00 87.25 418 ILE A CA 1
ATOM 3180 C C . ILE A 1 418 ? -16.080 -13.586 17.943 1.00 87.25 418 ILE A C 1
ATOM 3182 O O . ILE A 1 418 ? -16.457 -12.796 18.804 1.00 87.25 418 ILE A O 1
ATOM 3186 N N . SER A 1 419 ? -14.785 -13.778 17.696 1.00 84.44 419 SER A N 1
ATOM 3187 C CA . SER A 1 419 ? -13.720 -13.139 18.478 1.00 84.44 419 SER A CA 1
ATOM 3188 C C . SER A 1 419 ? -13.848 -11.619 18.580 1.00 84.44 419 SER A C 1
ATOM 3190 O O . SER A 1 419 ? -13.543 -11.060 19.628 1.00 84.44 419 SER A O 1
ATOM 3192 N N . THR A 1 420 ? -14.343 -10.942 17.543 1.00 83.38 420 THR A N 1
ATOM 3193 C CA . THR A 1 420 ? -14.518 -9.480 17.543 1.00 83.38 420 THR A CA 1
ATOM 3194 C C . THR A 1 420 ? -15.623 -8.966 18.452 1.00 83.38 420 THR A C 1
ATOM 3196 O O . THR A 1 420 ? -15.667 -7.763 18.708 1.00 83.38 420 THR A O 1
ATOM 3199 N N . ASP A 1 421 ? -16.503 -9.835 18.947 1.00 88.12 421 ASP A N 1
ATOM 3200 C CA . ASP A 1 421 ? -17.495 -9.445 19.949 1.00 88.12 421 ASP A CA 1
ATOM 3201 C C . ASP A 1 421 ? -16.832 -9.150 21.297 1.00 88.12 421 ASP A C 1
ATOM 3203 O O . ASP A 1 421 ? -17.377 -8.402 22.103 1.00 88.12 421 ASP A O 1
ATOM 3207 N N . CYS A 1 422 ? -15.644 -9.709 21.535 1.00 87.75 422 CYS A N 1
ATOM 3208 C CA . CYS A 1 422 ? -14.934 -9.637 22.801 1.00 87.75 422 CYS A CA 1
ATOM 3209 C C . CYS A 1 422 ? -13.946 -8.471 22.859 1.00 87.75 422 CYS A C 1
ATOM 3211 O O . CYS A 1 422 ? -13.258 -8.145 21.884 1.00 87.75 422 CYS A O 1
ATOM 3213 N N . LEU A 1 423 ? -13.806 -7.878 24.045 1.00 85.06 423 LEU A N 1
ATOM 3214 C CA . LEU A 1 423 ? -12.801 -6.852 24.323 1.00 85.06 423 LEU A CA 1
ATOM 3215 C C . LEU A 1 423 ? -11.381 -7.405 24.126 1.00 85.06 423 LEU A C 1
ATOM 3217 O O . LEU A 1 423 ? -10.539 -6.740 23.527 1.00 85.06 423 LEU A O 1
ATOM 3221 N N . SER A 1 424 ? -11.159 -8.651 24.547 1.00 82.12 424 SER A N 1
ATOM 3222 C CA . SER A 1 424 ? -9.925 -9.422 24.358 1.00 82.12 424 SER A CA 1
ATOM 3223 C C . SER A 1 424 ? -9.659 -9.848 22.913 1.00 82.12 424 SER A C 1
ATOM 3225 O O . SER A 1 424 ? -8.576 -10.331 22.592 1.00 82.12 424 SER A O 1
ATOM 3227 N N . ASN A 1 425 ? -10.652 -9.702 22.032 1.00 81.00 425 ASN A N 1
ATOM 3228 C CA . ASN A 1 425 ? -10.642 -10.257 20.687 1.00 81.00 425 ASN A CA 1
ATOM 3229 C C . ASN A 1 425 ? -10.461 -11.792 20.651 1.00 81.00 425 ASN A C 1
ATOM 3231 O O . ASN A 1 425 ? -9.863 -12.326 19.714 1.00 81.00 425 ASN A O 1
ATOM 3235 N N . SER A 1 426 ? -10.945 -12.500 21.675 1.00 85.81 426 SER A N 1
ATOM 3236 C CA . SER A 1 426 ? -10.897 -13.959 21.767 1.00 85.81 426 SER A CA 1
ATOM 3237 C C . SER A 1 426 ? -12.231 -14.499 22.277 1.00 85.81 426 SER A C 1
ATOM 3239 O O . SER A 1 426 ? -12.593 -14.291 23.435 1.00 85.81 426 SER A O 1
ATOM 3241 N N . CYS A 1 427 ? -12.965 -15.175 21.393 1.00 90.75 427 CYS A N 1
ATOM 3242 C CA . CYS A 1 427 ? -14.193 -15.886 21.723 1.00 90.75 427 CYS A CA 1
ATOM 3243 C C . CYS A 1 427 ? -13.900 -17.384 21.672 1.00 90.75 427 CYS A C 1
ATOM 3245 O O . CYS A 1 427 ? -13.679 -17.928 20.589 1.00 90.75 427 CYS A O 1
ATOM 3247 N N . ASP A 1 428 ? -13.887 -18.045 22.827 1.00 93.00 428 ASP A N 1
ATOM 3248 C CA . ASP A 1 428 ? -13.693 -19.489 22.914 1.00 93.00 428 ASP A CA 1
ATOM 3249 C C . ASP A 1 428 ? -14.965 -20.153 23.435 1.00 93.00 428 ASP A C 1
ATOM 3251 O O . ASP A 1 428 ? -15.524 -19.761 24.458 1.00 93.00 428 ASP A O 1
ATOM 3255 N N . ASN A 1 429 ? -15.450 -21.155 22.700 1.00 94.25 429 ASN A N 1
ATOM 3256 C CA . ASN A 1 429 ? -16.673 -21.891 23.030 1.00 94.25 429 ASN A CA 1
ATOM 3257 C C . ASN A 1 429 ? -17.891 -20.986 23.341 1.00 94.25 429 ASN A C 1
ATOM 3259 O O . ASN A 1 429 ? -18.713 -21.308 24.200 1.00 94.25 429 ASN A O 1
ATOM 3263 N N . GLY A 1 430 ? -18.012 -19.859 22.627 1.00 95.44 430 GLY A N 1
ATOM 3264 C CA . GLY A 1 430 ? -19.111 -18.897 22.769 1.00 95.44 430 GLY A CA 1
ATOM 3265 C C . GLY A 1 430 ? -18.997 -17.955 23.973 1.00 95.44 430 GLY A C 1
ATOM 3266 O O . GLY A 1 430 ? -19.981 -17.306 24.329 1.00 95.44 430 GLY A O 1
ATOM 3267 N N . VAL A 1 431 ? -17.826 -17.884 24.615 1.00 96.44 431 VAL A N 1
ATOM 3268 C CA . VAL A 1 431 ? -17.552 -17.002 25.756 1.00 96.44 431 VAL A CA 1
ATOM 3269 C C . VAL A 1 431 ? -16.267 -16.210 25.521 1.00 96.44 431 VAL A C 1
ATOM 3271 O O . VAL A 1 431 ? -15.276 -16.739 25.017 1.00 96.44 431 VAL A O 1
ATOM 3274 N N . CYS A 1 432 ? -16.274 -14.931 25.886 1.00 94.44 432 CYS A N 1
ATOM 3275 C CA . CYS A 1 432 ? -15.086 -14.092 25.823 1.00 94.44 432 CYS A CA 1
ATOM 3276 C C . CYS A 1 432 ? -14.049 -14.550 26.845 1.00 94.44 432 CYS A C 1
ATOM 3278 O O . CYS A 1 432 ? -14.369 -14.751 28.017 1.00 94.44 432 CYS A O 1
ATOM 3280 N N . VAL A 1 433 ? -12.808 -14.708 26.404 1.00 92.50 433 VAL A N 1
ATOM 3281 C CA . VAL A 1 433 ? -11.688 -15.166 27.237 1.00 92.50 433 VAL A CA 1
ATOM 3282 C C . VAL A 1 433 ? -10.498 -14.232 27.093 1.00 92.50 433 VAL A C 1
ATOM 3284 O O . VAL A 1 433 ? -10.416 -13.509 26.104 1.00 92.50 433 VAL A O 1
ATOM 3287 N N . ASP A 1 434 ? -9.547 -14.293 28.026 1.00 86.44 434 ASP A N 1
ATOM 3288 C CA . ASP A 1 434 ? -8.306 -13.518 27.946 1.00 86.44 434 ASP A CA 1
ATOM 3289 C C . ASP A 1 434 ? -7.601 -13.701 26.589 1.00 86.44 434 ASP A C 1
ATOM 3291 O O . ASP A 1 434 ? -7.574 -14.792 26.004 1.00 86.44 434 ASP A O 1
ATOM 3295 N N . ALA A 1 435 ? -6.996 -12.621 26.092 1.00 68.62 435 ALA A N 1
ATOM 3296 C CA . ALA A 1 435 ? -6.230 -12.653 24.855 1.00 68.62 435 ALA A CA 1
ATOM 3297 C C . ALA A 1 435 ? -4.986 -13.538 25.029 1.00 68.62 435 ALA A C 1
ATOM 3299 O O . ALA A 1 435 ? -4.136 -13.281 25.884 1.00 68.62 435 ALA A O 1
ATOM 3300 N N . VAL A 1 436 ? -4.855 -14.572 24.199 1.00 65.00 436 VAL A N 1
ATOM 3301 C CA . VAL A 1 436 ? -3.651 -15.409 24.178 1.00 65.00 436 VAL A CA 1
ATOM 3302 C C . VAL A 1 436 ? -2.591 -14.712 23.319 1.00 65.00 436 VAL A C 1
ATOM 3304 O O . VAL A 1 436 ? -2.906 -14.331 22.187 1.00 65.00 436 VAL A O 1
ATOM 3307 N N . PRO A 1 437 ? -1.340 -14.552 23.800 1.00 61.91 437 PRO A N 1
ATOM 3308 C CA . PRO A 1 437 ? -0.251 -14.040 22.978 1.00 61.91 437 PRO A CA 1
ATOM 3309 C C . PRO A 1 437 ? -0.134 -14.840 21.682 1.00 61.91 437 PRO A C 1
ATOM 3311 O O . PRO A 1 437 ? -0.100 -16.073 21.700 1.00 61.91 437 PRO A O 1
ATOM 3314 N N . TYR A 1 438 ? -0.081 -14.144 20.548 1.00 65.81 438 TYR A N 1
ATOM 3315 C CA . TYR A 1 438 ? 0.057 -14.817 19.267 1.00 65.81 438 TYR A CA 1
ATOM 3316 C C . TYR A 1 438 ? 1.455 -15.424 19.133 1.00 65.81 438 TYR A C 1
ATOM 3318 O O . TYR A 1 438 ? 2.452 -14.706 19.064 1.00 65.81 438 TYR A O 1
ATOM 3326 N N . ILE A 1 439 ? 1.511 -16.751 19.040 1.00 61.53 439 ILE A N 1
ATOM 3327 C CA . ILE A 1 439 ? 2.705 -17.480 18.613 1.00 61.53 439 ILE A CA 1
ATOM 3328 C C . ILE A 1 439 ? 2.664 -17.567 17.090 1.00 61.53 439 ILE A C 1
ATOM 3330 O O . ILE A 1 439 ? 1.660 -17.999 16.520 1.00 61.53 439 ILE A O 1
ATOM 3334 N N . HIS A 1 440 ? 3.751 -17.155 16.440 1.00 59.28 440 HIS A N 1
ATOM 3335 C CA . HIS A 1 440 ? 3.876 -17.189 14.987 1.00 59.28 440 HIS A CA 1
ATOM 3336 C C . HIS A 1 440 ? 3.562 -18.590 14.432 1.00 59.28 440 HIS A C 1
ATOM 3338 O O . HIS A 1 440 ? 4.096 -19.594 14.901 1.00 59.28 440 HIS A O 1
ATOM 3344 N N . GLN A 1 441 ? 2.679 -18.648 13.436 1.00 59.78 441 GLN A N 1
ATOM 3345 C CA . GLN A 1 441 ? 2.325 -19.863 12.706 1.00 59.78 441 GLN A CA 1
ATOM 3346 C C . GLN A 1 441 ? 2.820 -19.754 11.268 1.00 59.78 441 GLN A C 1
ATOM 3348 O O . GLN A 1 441 ? 2.797 -18.666 10.694 1.00 59.78 441 GLN A O 1
ATOM 3353 N N . ALA A 1 442 ? 3.207 -20.894 10.691 1.00 57.22 442 ALA A N 1
ATOM 3354 C CA . ALA A 1 442 ? 3.670 -20.960 9.314 1.00 57.22 442 ALA A CA 1
ATOM 3355 C C . ALA A 1 442 ? 2.612 -20.416 8.342 1.00 57.22 442 ALA A C 1
ATOM 3357 O O . ALA A 1 442 ? 1.442 -20.805 8.400 1.00 57.22 442 ALA A O 1
ATOM 3358 N N . THR A 1 443 ? 3.027 -19.515 7.455 1.00 69.19 443 THR A N 1
ATOM 3359 C CA . THR A 1 443 ? 2.176 -18.932 6.411 1.00 69.19 443 THR A CA 1
ATOM 3360 C C . THR A 1 443 ? 2.427 -19.612 5.060 1.00 69.19 443 THR A C 1
ATOM 3362 O O . THR A 1 443 ? 3.285 -20.485 4.937 1.00 69.19 443 THR A O 1
ATOM 3365 N N . ILE A 1 444 ? 1.690 -19.214 4.015 1.00 67.19 444 ILE A N 1
ATOM 3366 C CA . ILE A 1 444 ? 1.944 -19.674 2.633 1.00 67.19 444 ILE A CA 1
ATOM 3367 C C . ILE A 1 444 ? 3.394 -19.375 2.209 1.00 67.19 444 ILE A C 1
ATOM 3369 O O . ILE A 1 444 ? 4.004 -20.173 1.499 1.00 67.19 444 ILE A O 1
ATOM 3373 N N . LEU A 1 445 ? 3.964 -18.270 2.699 1.00 77.00 445 LEU A N 1
ATOM 3374 C CA . LEU A 1 445 ? 5.354 -17.899 2.454 1.00 77.00 445 LEU A CA 1
ATOM 3375 C C . LEU A 1 445 ? 6.338 -18.946 2.999 1.00 77.00 445 LEU A C 1
ATOM 3377 O O . LEU A 1 445 ? 7.298 -19.280 2.314 1.00 77.00 445 LEU A O 1
ATOM 3381 N N . GLU A 1 446 ? 6.071 -19.550 4.159 1.00 76.81 446 GLU A N 1
ATOM 3382 C CA . GLU A 1 446 ? 6.930 -20.613 4.708 1.00 76.81 446 GLU A CA 1
ATOM 3383 C C . GLU A 1 446 ? 6.956 -21.869 3.824 1.00 76.81 446 GLU A C 1
ATOM 3385 O O . GLU A 1 446 ? 7.968 -22.569 3.737 1.00 76.81 446 GLU A O 1
ATOM 3390 N N . GLY A 1 447 ? 5.863 -22.147 3.106 1.00 74.19 447 GLY A N 1
ATOM 3391 C CA . GLY A 1 447 ? 5.829 -23.208 2.097 1.00 74.19 447 GLY A CA 1
ATOM 3392 C C . GLY A 1 447 ? 6.809 -22.947 0.948 1.00 74.19 447 GLY A C 1
ATOM 3393 O O . GLY A 1 447 ? 7.518 -23.856 0.523 1.00 74.19 447 GLY A O 1
ATOM 3394 N N . TYR A 1 448 ? 6.900 -21.698 0.486 1.00 78.25 448 TYR A N 1
ATOM 3395 C CA . TYR A 1 448 ? 7.897 -21.285 -0.503 1.00 78.25 448 TYR A CA 1
ATOM 3396 C C . TYR A 1 448 ? 9.317 -21.343 0.069 1.00 78.25 448 TYR A C 1
ATOM 3398 O O . TYR A 1 448 ? 10.178 -21.984 -0.532 1.00 78.25 448 TYR A O 1
ATOM 3406 N N . LEU A 1 449 ? 9.550 -20.763 1.251 1.00 77.75 449 LEU A N 1
ATOM 3407 C CA . LEU A 1 449 ? 10.872 -20.693 1.890 1.00 77.75 449 LEU A CA 1
ATOM 3408 C C . LEU A 1 449 ? 11.451 -22.065 2.270 1.00 77.75 449 LEU A C 1
ATOM 3410 O O . LEU A 1 449 ? 12.653 -22.183 2.502 1.00 77.75 449 LEU A O 1
ATOM 3414 N N . SER A 1 450 ? 10.616 -23.104 2.329 1.00 78.38 450 SER A N 1
ATOM 3415 C CA . SER A 1 450 ? 11.031 -24.496 2.549 1.00 78.38 450 SER A CA 1
ATOM 3416 C C . SER A 1 450 ? 11.114 -25.332 1.264 1.00 78.38 450 SER A C 1
ATOM 3418 O O . SER A 1 450 ? 11.465 -26.513 1.315 1.00 78.38 450 SER A O 1
ATOM 3420 N N . SER A 1 451 ? 10.809 -24.747 0.103 1.00 76.00 451 SER A N 1
ATOM 3421 C CA . SER A 1 451 ? 10.792 -25.445 -1.184 1.00 76.00 451 SER A CA 1
ATOM 3422 C C . SER A 1 451 ? 12.177 -25.531 -1.833 1.00 76.00 451 SER A C 1
ATOM 3424 O O . SER A 1 451 ? 13.024 -24.652 -1.674 1.00 76.00 451 SER A O 1
ATOM 3426 N N . GLN A 1 452 ? 12.391 -26.564 -2.657 1.00 73.50 452 GLN A N 1
ATOM 3427 C CA . GLN A 1 452 ? 13.600 -26.683 -3.483 1.00 73.50 452 GLN A CA 1
ATOM 3428 C C . GLN A 1 452 ? 13.749 -25.506 -4.460 1.00 73.50 452 GLN A C 1
ATOM 3430 O O . GLN A 1 452 ? 14.868 -25.132 -4.800 1.00 73.50 452 GLN A O 1
ATOM 3435 N N . PHE A 1 453 ? 12.626 -24.923 -4.893 1.00 70.19 453 PHE A N 1
ATOM 3436 C CA . PHE A 1 453 ? 12.619 -23.747 -5.755 1.00 70.19 453 PHE A CA 1
ATOM 3437 C C . PHE A 1 453 ? 13.289 -22.553 -5.062 1.00 70.19 453 PHE A C 1
ATOM 3439 O O . PHE A 1 453 ? 14.207 -21.975 -5.633 1.00 70.19 453 PHE A O 1
ATOM 3446 N N . TYR A 1 454 ? 12.934 -22.258 -3.805 1.00 74.88 454 TYR A N 1
ATOM 3447 C CA . TYR A 1 454 ? 13.606 -21.214 -3.024 1.00 74.88 454 TYR A CA 1
ATOM 3448 C C . TYR A 1 454 ? 15.093 -21.518 -2.795 1.00 74.88 454 TYR A C 1
ATOM 3450 O O . TYR A 1 454 ? 15.923 -20.651 -3.045 1.00 74.88 454 TYR A O 1
ATOM 3458 N N . TYR A 1 455 ? 15.461 -22.741 -2.398 1.00 72.88 455 TYR A N 1
ATOM 3459 C CA . TYR A 1 455 ? 16.871 -23.101 -2.160 1.00 72.88 455 TYR A CA 1
ATOM 3460 C C . TYR A 1 455 ? 17.762 -22.999 -3.407 1.00 72.88 455 TYR A C 1
ATOM 3462 O O . TYR A 1 455 ? 18.971 -22.821 -3.277 1.00 72.88 455 TYR A O 1
ATOM 3470 N N . ASN A 1 456 ? 17.168 -23.099 -4.598 1.00 66.12 456 ASN A N 1
ATOM 3471 C CA . ASN A 1 456 ? 17.849 -22.895 -5.876 1.00 66.12 456 ASN A CA 1
ATOM 3472 C C . ASN A 1 456 ? 17.653 -21.470 -6.434 1.00 66.12 456 ASN A C 1
ATOM 3474 O O . ASN A 1 456 ? 18.170 -21.168 -7.509 1.00 66.12 456 ASN A O 1
ATOM 3478 N N . SER A 1 457 ? 16.880 -20.613 -5.760 1.00 67.69 457 SER A N 1
ATOM 3479 C CA . SER A 1 457 ? 16.579 -19.260 -6.230 1.00 67.69 457 SER A CA 1
ATOM 3480 C C . SER A 1 457 ? 17.777 -18.328 -6.071 1.00 67.69 457 SER A C 1
ATOM 3482 O O . SER A 1 457 ? 18.603 -18.482 -5.166 1.00 67.69 457 SER A O 1
ATOM 3484 N N . PHE A 1 458 ? 17.837 -17.310 -6.929 1.00 66.31 458 PHE A N 1
ATOM 3485 C CA . PHE A 1 458 ? 18.805 -16.223 -6.817 1.00 66.31 458 PHE A CA 1
ATOM 3486 C C . PHE A 1 458 ? 18.793 -15.591 -5.420 1.00 66.31 458 PHE A C 1
ATOM 3488 O O . PHE A 1 458 ? 19.852 -15.478 -4.807 1.00 66.31 458 PHE A O 1
ATOM 3495 N N . LEU A 1 459 ? 17.606 -15.244 -4.908 1.00 66.81 459 LEU A N 1
ATOM 3496 C CA . LEU A 1 459 ? 17.430 -14.590 -3.611 1.00 66.81 459 LEU A CA 1
ATOM 3497 C C . LEU A 1 459 ? 18.136 -15.354 -2.482 1.00 66.81 459 LEU A C 1
ATOM 3499 O O . LEU A 1 459 ? 18.911 -14.767 -1.730 1.00 66.81 459 LEU A O 1
ATOM 3503 N N . HIS A 1 460 ? 17.929 -16.673 -2.406 1.00 68.88 460 HIS A N 1
ATOM 3504 C CA . HIS A 1 460 ? 18.586 -17.525 -1.413 1.00 68.88 460 HIS A CA 1
ATOM 3505 C C . HIS A 1 460 ? 20.118 -17.447 -1.520 1.00 68.88 460 HIS A C 1
ATOM 3507 O O . HIS A 1 460 ? 20.815 -17.264 -0.522 1.00 68.88 460 HIS A O 1
ATOM 3513 N N . HIS A 1 461 ? 20.662 -17.542 -2.732 1.00 65.12 461 HIS A N 1
ATOM 3514 C CA . HIS A 1 461 ? 22.108 -17.514 -2.936 1.00 65.12 461 HIS A CA 1
ATOM 3515 C C . HIS A 1 461 ? 22.739 -16.133 -2.701 1.00 65.12 461 HIS A C 1
ATOM 3517 O O . HIS A 1 461 ? 23.824 -16.062 -2.121 1.00 65.12 461 HIS A O 1
ATOM 3523 N N . ALA A 1 462 ? 22.061 -15.050 -3.093 1.00 62.12 462 ALA A N 1
ATOM 3524 C CA . ALA A 1 462 ? 22.504 -13.677 -2.853 1.00 62.12 462 ALA A CA 1
ATOM 3525 C C . ALA A 1 462 ? 22.635 -13.380 -1.350 1.00 62.12 462 ALA A C 1
ATOM 3527 O O . ALA A 1 462 ? 23.596 -12.749 -0.911 1.00 62.12 462 ALA A O 1
ATOM 3528 N N . ILE A 1 463 ? 21.698 -13.902 -0.559 1.00 65.06 463 ILE A N 1
ATOM 3529 C CA . ILE A 1 463 ? 21.660 -13.770 0.898 1.00 65.06 463 ILE A CA 1
ATOM 3530 C C . ILE A 1 463 ? 22.780 -14.566 1.580 1.00 65.06 463 ILE A C 1
ATOM 3532 O O . ILE A 1 463 ? 23.430 -14.060 2.495 1.00 65.06 463 ILE A O 1
ATOM 3536 N N . HIS A 1 464 ? 23.030 -15.804 1.148 1.00 65.69 464 HIS A N 1
ATOM 3537 C CA . HIS A 1 464 ? 23.965 -16.700 1.837 1.00 65.69 464 HIS A CA 1
ATOM 3538 C C . HIS A 1 464 ? 25.425 -16.590 1.375 1.00 65.69 464 HIS A C 1
ATOM 3540 O O . HIS A 1 464 ? 26.284 -17.254 1.949 1.00 65.69 464 HIS A O 1
ATOM 3546 N N . GLN A 1 465 ? 25.730 -15.739 0.385 1.00 60.16 465 GLN A N 1
ATOM 3547 C CA . GLN A 1 465 ? 27.088 -15.517 -0.147 1.00 60.16 465 GLN A CA 1
ATOM 3548 C C . GLN A 1 465 ? 27.826 -16.811 -0.558 1.00 60.16 465 GLN A C 1
ATOM 3550 O O . GLN A 1 465 ? 29.056 -16.837 -0.655 1.00 60.16 465 GLN A O 1
ATOM 3555 N N . ASP A 1 466 ? 27.089 -17.896 -0.814 1.00 55.44 466 ASP A N 1
ATOM 3556 C CA . ASP A 1 466 ? 27.651 -19.164 -1.267 1.00 55.44 466 ASP A CA 1
ATOM 3557 C C . ASP A 1 466 ? 28.188 -19.032 -2.698 1.00 55.44 466 ASP A C 1
ATOM 3559 O O . ASP A 1 466 ? 27.809 -18.128 -3.443 1.00 55.44 466 ASP A O 1
ATOM 3563 N N . SER A 1 467 ? 29.081 -19.936 -3.126 1.00 44.41 467 SER A N 1
ATOM 3564 C CA . SER A 1 467 ? 29.643 -19.890 -4.480 1.00 44.41 467 SER A CA 1
ATOM 3565 C C . SER A 1 467 ? 28.531 -19.992 -5.534 1.00 44.41 467 SER A C 1
ATOM 3567 O O . SER A 1 467 ? 28.082 -21.090 -5.872 1.00 44.41 467 SER A O 1
ATOM 3569 N N . MET A 1 468 ? 28.128 -18.848 -6.087 1.00 46.62 468 MET A N 1
ATOM 3570 C CA . MET A 1 468 ? 27.102 -18.668 -7.122 1.00 46.62 468 MET A CA 1
ATOM 3571 C C . MET A 1 468 ? 27.571 -19.162 -8.501 1.00 46.62 468 MET A C 1
ATOM 3573 O O 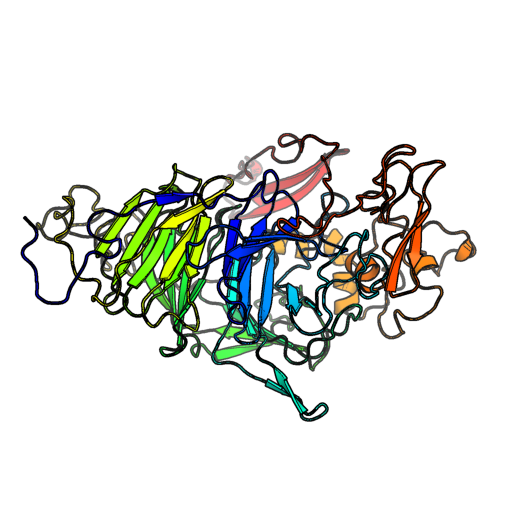. MET A 1 468 ? 27.361 -18.542 -9.533 1.00 46.62 468 MET A O 1
ATOM 3577 N N . SER A 1 469 ? 28.263 -20.302 -8.534 1.00 40.41 469 SER A N 1
ATOM 3578 C CA . SER A 1 469 ? 28.741 -20.932 -9.770 1.00 40.41 469 SER A CA 1
ATOM 3579 C C . SER A 1 469 ? 27.604 -21.512 -10.623 1.00 40.41 469 SER A C 1
ATOM 3581 O O . SER A 1 469 ? 27.842 -21.887 -11.769 1.00 40.41 469 SER A O 1
ATOM 3583 N N . THR A 1 470 ? 26.381 -21.582 -10.078 1.00 40.56 470 THR A N 1
ATOM 3584 C CA . THR A 1 470 ? 25.185 -22.119 -10.753 1.00 40.56 470 THR A CA 1
ATOM 3585 C C . THR A 1 470 ? 23.935 -21.240 -10.640 1.00 40.56 470 THR A C 1
ATOM 3587 O O . THR A 1 470 ? 23.094 -21.314 -11.528 1.00 40.56 470 THR A O 1
ATOM 3590 N N . ALA A 1 471 ? 23.828 -20.369 -9.633 1.00 36.38 471 ALA A N 1
ATOM 3591 C CA . ALA A 1 471 ? 22.865 -19.269 -9.616 1.00 36.38 471 ALA A CA 1
ATOM 3592 C C . ALA A 1 471 ? 23.544 -18.036 -10.217 1.00 36.38 471 ALA A C 1
ATOM 3594 O O . ALA A 1 471 ? 24.590 -17.620 -9.732 1.00 36.38 471 ALA A O 1
ATOM 3595 N N . SER A 1 472 ? 23.026 -17.462 -11.298 1.00 39.75 472 SER A N 1
ATOM 3596 C CA . SER A 1 472 ? 23.623 -16.240 -11.841 1.00 39.75 472 SER A CA 1
ATOM 3597 C C . SER A 1 472 ? 23.493 -15.097 -10.817 1.00 39.75 472 SER A C 1
ATOM 3599 O O . SER A 1 472 ? 22.401 -14.896 -10.301 1.00 39.75 472 SER A O 1
ATOM 3601 N N . TYR A 1 473 ? 24.601 -14.377 -10.578 1.00 48.91 473 TYR A N 1
ATOM 3602 C CA . TYR A 1 473 ? 24.815 -13.111 -9.826 1.00 48.91 473 TYR A CA 1
ATOM 3603 C C . TYR A 1 473 ? 25.332 -13.177 -8.379 1.00 48.91 473 TYR A C 1
ATOM 3605 O O . TYR A 1 473 ? 24.632 -12.867 -7.425 1.00 48.91 473 TYR A O 1
ATOM 3613 N N . LEU A 1 474 ? 26.649 -13.363 -8.245 1.00 34.66 474 LEU A N 1
ATOM 3614 C CA . LEU A 1 474 ? 27.424 -12.612 -7.248 1.00 34.66 474 LEU A CA 1
ATOM 3615 C C . LEU A 1 474 ? 27.202 -11.103 -7.479 1.00 34.66 474 LEU A C 1
ATOM 3617 O O . LEU A 1 474 ? 27.517 -10.632 -8.571 1.00 34.66 474 LEU A O 1
ATOM 3621 N N . ASN A 1 475 ? 26.753 -10.334 -6.480 1.00 40.00 475 ASN A N 1
ATOM 3622 C CA . ASN A 1 475 ? 26.985 -8.883 -6.474 1.00 40.00 475 ASN A CA 1
ATOM 3623 C C . ASN A 1 475 ? 28.151 -8.546 -5.533 1.00 40.00 475 ASN A C 1
ATOM 3625 O O . ASN A 1 475 ? 27.966 -8.432 -4.321 1.00 40.00 475 ASN A O 1
ATOM 3629 N N . PRO A 1 476 ? 29.373 -8.455 -6.090 1.00 43.06 476 PRO A N 1
ATOM 3630 C CA . PRO A 1 476 ? 30.227 -7.320 -5.751 1.00 43.06 476 PRO A CA 1
ATOM 3631 C C . PRO A 1 476 ? 30.999 -6.740 -6.962 1.00 43.06 476 PRO A C 1
ATOM 3633 O O . PRO A 1 476 ? 32.161 -6.372 -6.811 1.00 43.06 476 PRO A O 1
ATOM 3636 N N . TYR A 1 477 ? 30.406 -6.655 -8.163 1.00 41.78 477 TYR A N 1
ATOM 3637 C CA . TYR A 1 477 ? 30.962 -5.895 -9.306 1.00 41.78 477 TYR A CA 1
ATOM 3638 C C . TYR A 1 477 ? 29.836 -5.278 -10.156 1.00 41.78 477 TYR A C 1
ATOM 3640 O O . TYR A 1 477 ? 28.732 -5.816 -10.190 1.00 41.78 477 TYR A O 1
ATOM 3648 N N . PRO A 1 478 ? 30.066 -4.106 -10.776 1.00 49.91 478 PRO A N 1
ATOM 3649 C CA . PRO A 1 478 ? 29.025 -3.122 -10.994 1.00 49.91 478 PRO A CA 1
ATOM 3650 C C . PRO A 1 478 ? 28.083 -3.563 -12.111 1.00 49.91 478 PRO A C 1
ATOM 3652 O O . PRO A 1 478 ? 28.516 -3.893 -13.212 1.00 49.91 478 PRO A O 1
ATOM 3655 N N . ILE A 1 479 ? 26.788 -3.381 -11.869 1.00 50.22 479 ILE A N 1
ATOM 3656 C CA . ILE A 1 479 ? 25.660 -3.358 -12.826 1.00 50.22 479 ILE A CA 1
ATOM 3657 C C . ILE A 1 479 ? 25.925 -2.430 -14.046 1.00 50.22 479 ILE A C 1
ATOM 3659 O O . ILE A 1 479 ? 25.126 -2.324 -14.964 1.00 50.22 479 ILE A O 1
ATOM 3663 N N . MET A 1 480 ? 27.083 -1.766 -14.067 1.00 49.47 480 MET A N 1
ATOM 3664 C CA . MET A 1 480 ? 27.565 -0.781 -15.022 1.00 49.47 480 MET A CA 1
ATOM 3665 C C . MET A 1 480 ? 28.497 -1.345 -16.109 1.00 49.47 480 MET A C 1
ATOM 3667 O O . MET A 1 480 ? 28.934 -0.567 -16.957 1.00 49.47 480 MET A O 1
ATOM 3671 N N . GLU A 1 481 ? 28.856 -2.636 -16.099 1.00 65.06 481 GLU A N 1
ATOM 3672 C CA . GLU A 1 481 ? 29.604 -3.215 -17.228 1.00 65.06 481 GLU A CA 1
ATOM 3673 C C . GLU A 1 481 ? 28.722 -3.234 -18.486 1.00 65.06 481 GLU A C 1
ATOM 3675 O O . GLU A 1 481 ? 27.576 -3.686 -18.460 1.00 65.06 481 GLU A O 1
ATOM 3680 N N . GLU A 1 482 ? 29.258 -2.752 -19.612 1.00 66.50 482 GLU A N 1
ATOM 3681 C CA . GLU A 1 482 ? 28.503 -2.551 -20.863 1.00 66.50 482 GLU A CA 1
ATOM 3682 C C . GLU A 1 482 ? 27.863 -3.853 -21.384 1.00 66.50 482 GLU A C 1
ATOM 3684 O O . GLU A 1 482 ? 26.854 -3.830 -22.089 1.00 66.50 482 GLU A O 1
ATOM 3689 N N . THR A 1 483 ? 28.420 -5.010 -21.017 1.00 73.62 483 THR A N 1
ATOM 3690 C CA . THR A 1 483 ? 27.939 -6.322 -21.456 1.00 73.62 483 THR A CA 1
ATOM 3691 C C . THR A 1 483 ? 26.954 -6.987 -20.500 1.00 73.62 483 THR A C 1
ATOM 3693 O O . THR A 1 483 ? 26.444 -8.047 -20.857 1.00 73.62 483 THR A O 1
ATOM 3696 N N . PHE A 1 484 ? 26.619 -6.381 -19.350 1.00 76.81 484 PHE A N 1
ATOM 3697 C CA . PHE A 1 484 ? 25.780 -7.004 -18.316 1.00 76.81 484 PHE A CA 1
ATOM 3698 C C . PHE A 1 484 ? 24.506 -7.632 -18.898 1.00 76.81 484 PHE A C 1
ATOM 3700 O O . PHE A 1 484 ? 24.350 -8.851 -18.852 1.00 76.81 484 PHE A O 1
ATOM 3707 N N . CYS A 1 485 ? 23.661 -6.845 -19.574 1.00 80.00 485 CYS A N 1
ATOM 3708 C CA . CYS A 1 485 ? 22.406 -7.340 -20.156 1.00 80.00 485 CYS A CA 1
ATOM 3709 C C . CYS A 1 485 ? 22.580 -8.427 -21.233 1.00 80.00 485 CYS A C 1
ATOM 3711 O O . CYS A 1 485 ? 21.606 -9.081 -21.595 1.00 80.00 485 CYS A O 1
ATOM 3713 N N . ASN A 1 486 ? 23.787 -8.609 -21.776 1.00 77.81 486 ASN A N 1
ATOM 3714 C CA . ASN A 1 486 ? 24.088 -9.629 -22.782 1.00 77.81 486 ASN A CA 1
ATOM 3715 C C . ASN A 1 486 ? 24.624 -10.931 -22.172 1.00 77.81 486 ASN A C 1
ATOM 3717 O O . ASN A 1 486 ? 24.666 -11.949 -22.866 1.00 77.81 486 ASN A O 1
ATOM 3721 N N . GLU A 1 487 ? 25.074 -10.902 -20.921 1.00 77.81 487 GLU A N 1
ATOM 3722 C CA . GLU A 1 487 ? 25.712 -12.029 -20.230 1.00 77.81 487 GLU A CA 1
ATOM 3723 C C . GLU A 1 487 ? 24.840 -12.598 -19.103 1.00 77.81 487 GLU A C 1
ATOM 3725 O O . GLU A 1 487 ? 24.947 -13.779 -18.771 1.00 77.81 487 GLU A O 1
ATOM 3730 N N . VAL A 1 488 ? 23.941 -11.770 -18.568 1.00 75.81 488 VAL A N 1
ATOM 3731 C CA . VAL A 1 488 ? 22.925 -12.091 -17.562 1.00 75.81 488 VAL A CA 1
ATOM 3732 C C . VAL A 1 488 ? 22.147 -13.364 -17.981 1.00 75.81 488 VAL A C 1
ATOM 3734 O O . VAL A 1 488 ? 21.636 -13.479 -19.094 1.00 75.81 488 VAL A O 1
ATOM 3737 N N . GLY A 1 489 ? 22.146 -14.388 -17.122 1.00 73.94 489 GLY A N 1
ATOM 3738 C CA . GLY A 1 489 ? 21.413 -15.645 -17.300 1.00 73.94 489 GLY A CA 1
ATOM 3739 C C . GLY A 1 489 ? 22.165 -16.745 -18.035 1.00 73.94 489 GLY A C 1
ATOM 3740 O O . GLY A 1 489 ? 21.605 -17.815 -18.268 1.00 73.94 489 GLY A O 1
ATOM 3741 N N . LYS A 1 490 ? 23.415 -16.501 -18.434 1.00 78.44 490 LYS A N 1
ATOM 3742 C CA . LYS A 1 490 ? 24.221 -17.458 -19.198 1.00 78.44 490 LYS A CA 1
ATOM 3743 C C . LYS A 1 490 ? 25.250 -18.154 -18.314 1.00 78.44 490 LYS A C 1
ATOM 3745 O O . LYS A 1 490 ? 25.799 -17.576 -17.378 1.00 78.44 490 LYS A O 1
ATOM 3750 N N . ASN A 1 491 ? 25.541 -19.414 -18.628 1.00 73.12 491 ASN A N 1
ATOM 3751 C CA . ASN A 1 491 ? 26.423 -20.237 -17.812 1.00 73.12 491 ASN A CA 1
ATOM 3752 C C . ASN A 1 491 ? 27.897 -20.025 -18.201 1.00 73.12 491 ASN A C 1
ATOM 3754 O O . ASN A 1 491 ? 28.352 -20.431 -19.275 1.00 73.12 491 ASN A O 1
ATOM 3758 N N . THR A 1 492 ? 28.676 -19.452 -17.284 1.00 69.31 492 THR A N 1
ATOM 3759 C CA . THR A 1 492 ? 30.117 -19.200 -17.462 1.00 69.31 492 THR A CA 1
ATOM 3760 C C . THR A 1 492 ? 30.963 -20.476 -17.494 1.00 69.31 492 THR A C 1
ATOM 3762 O O . THR A 1 492 ? 32.081 -20.458 -18.003 1.00 69.31 492 THR A O 1
ATOM 3765 N N . SER A 1 493 ? 30.428 -21.595 -16.999 1.00 70.88 493 SER A N 1
ATOM 3766 C CA . SER A 1 493 ? 31.065 -22.918 -17.021 1.00 70.88 493 SER A CA 1
ATOM 3767 C C . SER A 1 493 ? 30.772 -23.707 -18.302 1.00 70.88 493 SER A C 1
ATOM 3769 O O . SER A 1 493 ? 31.311 -24.801 -18.490 1.00 70.88 493 SER A O 1
ATOM 3771 N N . SER A 1 494 ? 29.907 -23.196 -19.185 1.00 75.56 494 SER A N 1
ATOM 3772 C CA . SER A 1 494 ? 29.624 -23.852 -20.460 1.00 75.56 494 SER A CA 1
ATOM 3773 C C . SER A 1 494 ? 30.798 -23.704 -21.436 1.00 75.56 494 SER A C 1
ATOM 3775 O O . SER A 1 494 ? 31.452 -22.667 -21.513 1.00 75.56 494 SER A O 1
ATOM 3777 N N . LEU A 1 495 ? 31.050 -24.754 -22.224 1.00 80.38 495 LEU A N 1
ATOM 3778 C CA . LEU A 1 495 ? 32.097 -24.775 -23.255 1.00 80.38 495 LEU A CA 1
ATOM 3779 C C . LEU A 1 495 ? 31.733 -23.940 -24.495 1.00 80.38 495 LEU A C 1
ATOM 3781 O O . LEU A 1 495 ? 32.593 -23.675 -25.334 1.00 80.38 495 LEU A O 1
ATOM 3785 N N . THR A 1 496 ? 30.465 -23.550 -24.636 1.00 82.81 496 THR A N 1
ATOM 3786 C CA . THR A 1 496 ? 30.008 -22.629 -25.684 1.00 82.81 496 THR A CA 1
ATOM 3787 C C . THR A 1 496 ? 30.444 -21.201 -25.354 1.00 82.81 496 THR A C 1
ATOM 3789 O O . THR A 1 496 ? 30.262 -20.782 -24.210 1.00 82.81 496 THR A O 1
ATOM 3792 N N . PRO A 1 497 ? 30.948 -20.410 -26.314 1.00 82.00 497 PRO A N 1
ATOM 3793 C CA . PRO A 1 497 ? 31.244 -18.999 -26.077 1.00 82.00 497 PRO A CA 1
ATOM 3794 C C . PRO A 1 497 ? 30.037 -18.258 -25.480 1.00 82.00 497 PRO A C 1
ATOM 3796 O O . PRO A 1 497 ? 28.918 -18.415 -25.963 1.00 82.00 497 PRO A O 1
ATOM 3799 N N . LEU A 1 498 ? 30.253 -17.437 -24.445 1.00 75.62 498 LEU A N 1
ATOM 3800 C CA . LEU A 1 498 ? 29.187 -16.725 -23.717 1.00 75.62 498 LEU A CA 1
ATOM 3801 C C . LEU A 1 498 ? 28.296 -15.874 -24.645 1.00 75.62 498 LEU A C 1
ATOM 3803 O O . LEU A 1 498 ? 27.080 -15.806 -24.477 1.00 75.62 498 LEU A O 1
ATOM 3807 N N . ALA A 1 499 ? 28.886 -15.290 -25.690 1.00 76.06 499 ALA A N 1
ATOM 3808 C CA . ALA A 1 499 ? 28.171 -14.511 -26.699 1.00 76.06 499 ALA A CA 1
ATOM 3809 C C . ALA A 1 499 ? 27.123 -15.324 -27.490 1.00 76.06 499 ALA A C 1
ATOM 3811 O O . ALA A 1 499 ? 26.151 -14.750 -27.968 1.00 76.06 499 ALA A O 1
ATOM 3812 N N . GLU A 1 500 ? 27.292 -16.644 -27.606 1.00 81.50 500 GLU A N 1
ATOM 3813 C CA . GLU A 1 500 ? 26.432 -17.533 -28.404 1.00 81.50 500 GLU A CA 1
ATOM 3814 C C . GLU A 1 500 ? 25.430 -18.331 -27.552 1.00 81.50 500 GLU A C 1
ATOM 3816 O O . GLU A 1 500 ? 24.553 -19.006 -28.090 1.00 81.50 500 GLU A O 1
ATOM 3821 N N . GLN A 1 501 ? 25.542 -18.264 -26.224 1.00 83.94 501 GLN A N 1
ATOM 3822 C CA . GLN A 1 501 ? 24.621 -18.938 -25.310 1.00 83.94 501 GLN A CA 1
ATOM 3823 C C . GLN A 1 501 ? 23.281 -18.203 -25.225 1.00 83.94 501 GLN A C 1
ATOM 3825 O O . GLN A 1 501 ? 23.253 -16.976 -25.143 1.00 83.94 501 GLN A O 1
ATOM 3830 N N . ALA A 1 502 ? 22.176 -18.948 -25.192 1.00 84.31 502 ALA A N 1
ATOM 3831 C CA . ALA A 1 502 ? 20.877 -18.413 -24.791 1.00 84.31 502 ALA A CA 1
ATOM 3832 C C . ALA A 1 502 ? 20.802 -18.324 -23.253 1.00 84.31 502 ALA A C 1
ATOM 3834 O O . ALA A 1 502 ? 21.373 -19.192 -22.587 1.00 84.31 502 ALA A O 1
ATOM 3835 N N . PRO A 1 503 ? 20.135 -17.303 -22.684 1.00 83.31 503 PRO A N 1
ATOM 3836 C CA . PRO A 1 503 ? 19.939 -17.218 -21.240 1.00 83.31 503 PRO A CA 1
ATOM 3837 C C . PRO A 1 503 ? 18.971 -18.304 -20.746 1.00 83.31 503 PRO A C 1
ATOM 3839 O O . PRO A 1 503 ? 17.997 -18.629 -21.427 1.00 83.31 503 PRO A O 1
ATOM 3842 N N . ASP A 1 504 ? 19.222 -18.844 -19.553 1.00 79.56 504 ASP A N 1
ATOM 3843 C CA . ASP A 1 504 ? 18.289 -19.728 -18.851 1.00 79.56 504 ASP A CA 1
ATOM 3844 C C . ASP A 1 504 ? 17.315 -18.892 -18.013 1.00 79.56 504 ASP A C 1
ATOM 3846 O O . ASP A 1 504 ? 17.607 -18.488 -16.890 1.00 79.56 504 ASP A O 1
ATOM 3850 N N . CYS A 1 505 ? 16.143 -18.613 -18.576 1.00 78.38 505 CYS A N 1
ATOM 3851 C CA . CYS A 1 505 ? 15.139 -17.770 -17.932 1.00 78.38 505 CYS A CA 1
ATOM 3852 C C . CYS A 1 505 ? 14.507 -18.389 -16.678 1.00 78.38 505 CYS A C 1
ATOM 3854 O O . CYS A 1 505 ? 13.840 -17.670 -15.942 1.00 78.38 505 CYS A O 1
ATOM 3856 N N . ALA A 1 506 ? 14.693 -19.689 -16.418 1.00 71.75 506 ALA A N 1
ATOM 3857 C CA . ALA A 1 506 ? 14.094 -20.351 -15.259 1.00 71.75 506 ALA A CA 1
ATOM 3858 C C . ALA A 1 506 ? 14.821 -20.042 -13.938 1.00 71.75 506 ALA A C 1
ATOM 3860 O O . ALA A 1 506 ? 14.292 -20.337 -12.867 1.00 71.75 506 ALA A O 1
ATOM 3861 N N . VAL A 1 507 ? 16.029 -19.477 -14.009 1.00 64.75 507 VAL A N 1
ATOM 3862 C CA . VAL A 1 507 ? 16.914 -19.261 -12.851 1.00 64.75 507 VAL A CA 1
ATOM 3863 C C . VAL A 1 507 ? 17.343 -17.800 -12.678 1.00 64.75 507 VAL A C 1
ATOM 3865 O O . VAL A 1 507 ? 18.195 -17.502 -11.843 1.00 64.75 507 VAL A O 1
ATOM 3868 N N . ILE A 1 508 ? 16.774 -16.884 -13.469 1.00 70.12 508 ILE A N 1
ATOM 3869 C CA . ILE A 1 508 ? 17.076 -15.450 -13.412 1.00 70.12 508 ILE A CA 1
ATOM 3870 C C . ILE A 1 508 ? 16.045 -14.754 -12.536 1.00 70.12 508 ILE A C 1
ATOM 3872 O O . ILE A 1 508 ? 14.846 -14.915 -12.742 1.00 70.12 508 ILE A O 1
ATOM 3876 N N . ASP A 1 509 ? 16.520 -13.923 -11.615 1.00 70.62 509 ASP A N 1
ATOM 3877 C CA . ASP A 1 509 ? 15.662 -12.963 -10.939 1.00 70.62 509 ASP A CA 1
ATOM 3878 C C . ASP A 1 509 ? 15.401 -11.764 -11.854 1.00 70.62 509 ASP A C 1
ATOM 3880 O O . ASP A 1 509 ? 16.340 -11.135 -12.358 1.00 70.62 509 ASP A O 1
ATOM 3884 N N . PHE A 1 510 ? 14.129 -11.462 -12.105 1.00 78.50 510 PHE A N 1
ATOM 3885 C CA . PHE A 1 510 ? 13.781 -10.325 -12.943 1.00 78.50 510 PHE A CA 1
ATOM 3886 C C . PHE A 1 510 ? 14.066 -9.013 -12.227 1.00 78.50 510 PHE A C 1
ATOM 3888 O O . PHE A 1 510 ? 14.423 -8.070 -12.919 1.00 78.50 510 PHE A O 1
ATOM 3895 N N . ASP A 1 511 ? 14.050 -8.939 -10.896 1.00 73.31 511 ASP A N 1
ATOM 3896 C CA . ASP A 1 511 ? 14.365 -7.694 -10.184 1.00 73.31 511 ASP A CA 1
ATOM 3897 C C . ASP A 1 511 ? 15.777 -7.223 -10.535 1.00 73.31 511 ASP A C 1
ATOM 3899 O O . ASP A 1 511 ? 15.986 -6.057 -10.866 1.00 73.31 511 ASP A O 1
ATOM 3903 N N . ALA A 1 512 ? 16.730 -8.152 -10.640 1.00 68.75 512 ALA A N 1
ATOM 3904 C CA . ALA A 1 512 ? 18.082 -7.854 -11.105 1.00 68.75 512 ALA A CA 1
ATOM 3905 C C . ALA A 1 512 ? 18.127 -7.356 -12.566 1.00 68.75 512 ALA A C 1
ATOM 3907 O O . ALA A 1 512 ? 18.933 -6.484 -12.896 1.00 68.75 512 ALA A O 1
ATOM 3908 N N . LEU A 1 513 ? 17.264 -7.869 -13.455 1.00 76.75 513 LEU A N 1
ATOM 3909 C CA . LEU A 1 513 ? 17.157 -7.373 -14.835 1.00 76.75 513 LEU A CA 1
ATOM 3910 C C . LEU A 1 513 ? 16.581 -5.956 -14.882 1.00 76.75 513 LEU A C 1
ATOM 3912 O O . LEU A 1 513 ? 17.090 -5.113 -15.623 1.00 76.75 513 LEU A O 1
ATOM 3916 N N . LEU A 1 514 ? 15.525 -5.697 -14.111 1.00 73.12 514 LEU A N 1
ATOM 3917 C CA . LEU A 1 514 ? 14.820 -4.415 -14.079 1.00 73.12 514 LEU A CA 1
ATOM 3918 C C . LEU A 1 514 ? 15.693 -3.328 -13.482 1.00 73.12 514 LEU A C 1
ATOM 3920 O O . LEU A 1 514 ? 15.873 -2.269 -14.087 1.00 73.12 514 LEU A O 1
ATOM 3924 N N . MET A 1 515 ? 16.296 -3.625 -12.336 1.00 69.75 515 MET A N 1
ATOM 3925 C CA . MET A 1 515 ? 17.200 -2.708 -11.667 1.00 69.75 515 MET A CA 1
ATOM 3926 C C . MET A 1 515 ? 18.515 -2.531 -12.437 1.00 69.75 515 MET A C 1
ATOM 3928 O O . MET A 1 515 ? 19.095 -1.448 -12.421 1.00 69.75 515 MET A O 1
ATOM 3932 N N . GLY A 1 516 ? 18.945 -3.547 -13.196 1.00 69.81 516 GLY A N 1
ATOM 3933 C CA . GLY A 1 516 ? 20.072 -3.450 -14.123 1.00 69.81 516 GLY A CA 1
ATOM 3934 C C . GLY A 1 516 ? 19.778 -2.759 -15.456 1.00 69.81 516 GLY A C 1
ATOM 3935 O O . GLY A 1 516 ? 20.658 -2.663 -16.312 1.00 69.81 516 GLY A O 1
ATOM 3936 N N . GLY A 1 517 ? 18.552 -2.264 -15.659 1.00 76.81 517 GLY A N 1
ATOM 3937 C CA . GLY A 1 517 ? 18.156 -1.543 -16.868 1.00 76.81 517 GLY A CA 1
ATOM 3938 C C . GLY A 1 517 ? 18.032 -2.422 -18.117 1.00 76.81 517 GLY A C 1
ATOM 3939 O O . GLY A 1 517 ? 18.040 -1.902 -19.233 1.00 76.81 517 GLY A O 1
ATOM 3940 N N . CYS A 1 518 ? 17.903 -3.739 -17.951 1.00 81.94 518 CYS A N 1
ATOM 3941 C CA . CYS A 1 518 ? 17.812 -4.729 -19.022 1.00 81.94 518 CYS A CA 1
ATOM 3942 C C . CYS A 1 518 ? 16.363 -5.000 -19.455 1.00 81.94 518 CYS A C 1
ATOM 3944 O O . CYS A 1 518 ? 15.967 -6.151 -19.618 1.00 81.94 518 CYS A O 1
ATOM 3946 N N . PHE A 1 519 ? 15.567 -3.954 -19.677 1.00 86.06 519 PHE A N 1
ATOM 3947 C CA . PHE A 1 519 ? 14.138 -4.053 -20.017 1.00 86.06 519 PHE A CA 1
ATOM 3948 C C . PHE A 1 519 ? 13.838 -4.882 -21.278 1.00 86.06 519 PHE A C 1
ATOM 3950 O O . PHE A 1 519 ? 12.752 -5.436 -21.411 1.00 86.06 519 PHE A O 1
ATOM 3957 N N . CYS A 1 520 ? 14.792 -4.980 -22.204 1.00 88.19 520 CYS A N 1
ATOM 3958 C CA . CYS A 1 520 ? 14.657 -5.744 -23.446 1.00 88.19 520 CYS A CA 1
ATOM 3959 C C . CYS A 1 520 ? 15.303 -7.136 -23.381 1.00 88.19 520 CYS A C 1
ATOM 3961 O O . CYS A 1 520 ? 15.629 -7.714 -24.420 1.00 88.19 520 CYS A O 1
ATOM 3963 N N . HIS A 1 521 ? 15.575 -7.652 -22.180 1.00 87.88 521 HIS A N 1
ATOM 3964 C CA . HIS A 1 521 ? 16.193 -8.962 -22.010 1.00 87.88 521 HIS A CA 1
ATOM 3965 C C . HIS A 1 521 ? 15.293 -10.083 -22.575 1.00 87.88 521 HIS A C 1
ATOM 3967 O O . HIS A 1 521 ? 14.079 -10.017 -22.388 1.00 87.88 521 HIS A O 1
ATOM 3973 N N . PRO A 1 522 ? 15.838 -11.142 -23.214 1.00 86.88 522 PRO A N 1
ATOM 3974 C CA . PRO A 1 522 ? 15.034 -12.225 -23.794 1.00 86.88 522 PRO A CA 1
ATOM 3975 C C . PRO A 1 522 ? 14.081 -12.926 -22.818 1.00 86.88 522 PRO A C 1
ATOM 3977 O O . PRO A 1 522 ? 13.076 -13.473 -23.250 1.00 86.88 522 PRO A O 1
ATOM 3980 N N . CYS A 1 523 ? 14.376 -12.901 -21.516 1.00 84.12 523 CYS A N 1
ATOM 3981 C CA . CYS A 1 523 ? 13.490 -13.467 -20.494 1.00 84.12 523 CYS A CA 1
ATOM 3982 C C . CYS A 1 523 ? 12.312 -12.556 -20.118 1.00 84.12 523 CYS A C 1
ATOM 3984 O O . CYS A 1 523 ? 11.387 -13.013 -19.465 1.00 84.12 523 CYS A O 1
ATOM 3986 N N . LEU A 1 524 ? 12.320 -11.294 -20.554 1.00 84.69 524 LEU A N 1
ATOM 3987 C CA . LEU A 1 524 ? 11.229 -10.332 -20.378 1.00 84.69 524 LEU A CA 1
ATOM 3988 C C . LEU A 1 524 ? 10.356 -10.225 -21.642 1.00 84.69 524 LEU A C 1
ATOM 3990 O O . LEU A 1 524 ? 9.655 -9.234 -21.819 1.00 84.69 524 LEU A O 1
ATOM 3994 N N . ASP A 1 525 ? 10.390 -11.206 -22.549 1.00 82.69 525 ASP A N 1
ATOM 3995 C CA . ASP A 1 525 ? 9.709 -11.147 -23.853 1.00 82.69 525 ASP A CA 1
ATOM 3996 C C . ASP A 1 525 ? 8.197 -10.879 -23.750 1.00 82.69 525 ASP A C 1
ATOM 3998 O O . ASP A 1 525 ? 7.640 -10.120 -24.544 1.00 82.69 525 ASP A O 1
ATOM 4002 N N . LYS A 1 526 ? 7.539 -11.445 -22.737 1.00 80.75 526 LYS A N 1
ATOM 4003 C CA . LYS A 1 526 ? 6.119 -11.224 -22.426 1.00 80.75 526 LYS A CA 1
ATOM 4004 C C . LYS A 1 526 ? 5.838 -9.921 -21.669 1.00 80.75 526 LYS A C 1
ATOM 4006 O O . LYS A 1 526 ? 4.690 -9.491 -21.621 1.00 80.75 526 LYS A O 1
ATOM 4011 N N . LEU A 1 527 ? 6.871 -9.299 -21.103 1.00 83.19 527 LEU A N 1
ATOM 4012 C CA . LEU A 1 527 ? 6.841 -7.978 -20.461 1.00 83.19 527 LEU A CA 1
ATOM 4013 C C . LEU A 1 527 ? 7.389 -6.888 -21.396 1.00 83.19 527 LEU A C 1
ATOM 4015 O O . LEU A 1 527 ? 7.632 -5.760 -20.968 1.00 83.19 527 LEU A O 1
ATOM 4019 N N . ASN A 1 528 ? 7.609 -7.231 -22.671 1.00 84.88 528 ASN A N 1
ATOM 4020 C CA . ASN A 1 528 ? 8.193 -6.344 -23.660 1.00 84.88 528 ASN A CA 1
ATOM 4021 C C . ASN A 1 528 ? 7.337 -5.072 -23.794 1.00 84.88 528 ASN A C 1
ATOM 4023 O O . ASN A 1 528 ? 6.156 -5.159 -24.142 1.00 84.88 528 ASN A O 1
ATOM 4027 N N . PRO A 1 529 ? 7.922 -3.883 -23.571 1.00 88.06 529 PRO A N 1
ATOM 4028 C CA . PRO A 1 529 ? 7.169 -2.639 -23.616 1.00 88.06 529 PRO A CA 1
ATOM 4029 C C . PRO A 1 529 ? 6.714 -2.249 -25.035 1.00 88.06 529 PRO A C 1
ATOM 4031 O O . PRO A 1 529 ? 5.819 -1.414 -25.174 1.00 88.06 529 PRO A O 1
ATOM 4034 N N . CYS A 1 530 ? 7.298 -2.823 -26.091 1.00 90.75 530 CYS A N 1
ATOM 4035 C CA . CYS A 1 530 ? 7.016 -2.471 -27.482 1.00 90.75 530 CYS A CA 1
ATOM 4036 C C . CYS A 1 530 ? 5.791 -3.199 -28.058 1.00 90.75 530 CYS A C 1
ATOM 4038 O O . CYS A 1 530 ? 5.682 -4.422 -28.010 1.00 90.75 530 CYS A O 1
ATOM 4040 N N . LEU A 1 531 ? 4.902 -2.438 -28.695 1.00 89.00 531 LEU A N 1
ATOM 4041 C CA . LEU A 1 531 ? 3.673 -2.891 -29.343 1.00 89.00 531 LEU A CA 1
ATOM 4042 C C . LEU A 1 531 ? 3.832 -3.165 -30.835 1.00 89.00 531 LEU A C 1
ATOM 4044 O O . LEU A 1 531 ? 4.819 -2.793 -31.463 1.00 89.00 531 LEU A O 1
ATOM 4048 N N . ASN A 1 532 ? 2.799 -3.787 -31.414 1.00 90.94 532 ASN A N 1
ATOM 4049 C CA . ASN A 1 532 ? 2.589 -3.897 -32.861 1.00 90.94 532 ASN A CA 1
ATOM 4050 C C . ASN A 1 532 ? 3.783 -4.489 -33.633 1.00 90.94 532 ASN A C 1
ATOM 4052 O O . ASN A 1 532 ? 4.058 -4.104 -34.767 1.00 90.94 532 ASN A O 1
ATOM 4056 N N . GLY A 1 533 ? 4.499 -5.438 -33.021 1.00 89.88 533 GLY A N 1
ATOM 4057 C CA . GLY A 1 533 ? 5.688 -6.060 -33.613 1.00 89.88 533 GLY A CA 1
ATOM 4058 C C . GLY A 1 533 ? 6.966 -5.221 -33.498 1.00 89.88 533 GLY A C 1
ATOM 4059 O O . GLY A 1 533 ? 7.952 -5.525 -34.168 1.00 89.88 533 GLY A O 1
ATOM 4060 N N . GLY A 1 534 ? 6.963 -4.176 -32.668 1.00 92.75 534 GLY A N 1
ATOM 4061 C CA . GLY A 1 534 ? 8.142 -3.390 -32.323 1.00 92.75 534 GLY A CA 1
ATOM 4062 C C . GLY A 1 534 ? 9.227 -4.218 -31.638 1.00 92.75 534 GLY A C 1
ATOM 4063 O O . GLY A 1 534 ? 8.952 -5.109 -30.835 1.00 92.75 534 GLY A O 1
ATOM 4064 N N . THR A 1 535 ? 10.483 -3.911 -31.958 1.00 93.56 535 THR A N 1
ATOM 4065 C CA . THR A 1 535 ? 11.651 -4.550 -31.337 1.00 93.56 535 THR A CA 1
ATOM 4066 C C . THR A 1 535 ? 12.169 -3.682 -30.198 1.00 93.56 535 THR A C 1
ATOM 4068 O O . THR A 1 535 ? 12.513 -2.520 -30.421 1.00 93.56 535 THR A O 1
ATOM 4071 N N . CYS A 1 536 ? 12.245 -4.242 -28.991 1.00 93.00 536 CYS A N 1
ATOM 4072 C CA . CYS A 1 536 ? 12.803 -3.558 -27.827 1.00 93.00 536 CYS A CA 1
ATOM 4073 C C . CYS A 1 536 ? 14.323 -3.438 -27.950 1.00 93.00 536 CYS A C 1
ATOM 4075 O O . CYS A 1 536 ? 15.012 -4.401 -28.285 1.00 93.00 536 CYS A O 1
ATOM 4077 N N . VAL A 1 537 ? 14.844 -2.249 -27.665 1.00 91.75 537 VAL A N 1
ATOM 4078 C CA . VAL A 1 537 ? 16.274 -1.947 -27.647 1.00 91.75 537 VAL A CA 1
ATOM 4079 C C . VAL A 1 537 ? 16.629 -1.340 -26.295 1.00 91.75 537 VAL A C 1
ATOM 4081 O O . VAL A 1 537 ? 16.082 -0.303 -25.918 1.00 91.75 537 VAL A O 1
ATOM 4084 N N . ASN A 1 538 ? 17.551 -1.974 -25.564 1.00 86.88 538 ASN A N 1
ATOM 4085 C CA . ASN A 1 538 ? 18.031 -1.428 -24.296 1.00 86.88 538 ASN A CA 1
ATOM 4086 C C . ASN A 1 538 ? 18.727 -0.086 -24.554 1.00 86.88 538 ASN A C 1
ATOM 4088 O O . ASN A 1 538 ? 19.626 0.018 -25.391 1.00 86.88 538 ASN A O 1
ATOM 4092 N N . TYR A 1 539 ? 18.313 0.941 -23.818 1.00 84.12 539 TYR A N 1
ATOM 4093 C CA . TYR A 1 539 ? 19.011 2.214 -23.759 1.00 84.12 539 TYR A CA 1
ATOM 4094 C C . TYR A 1 539 ? 19.943 2.158 -22.555 1.00 84.12 539 TYR A C 1
ATOM 4096 O O . TYR A 1 539 ? 19.500 2.316 -21.419 1.00 84.12 539 TYR A O 1
ATOM 4104 N N . MET A 1 540 ? 21.213 1.849 -22.832 1.00 72.31 540 MET A N 1
ATOM 4105 C CA . MET A 1 540 ? 22.257 1.493 -21.863 1.00 72.31 540 MET A CA 1
ATOM 4106 C C . MET A 1 540 ? 22.066 2.114 -20.472 1.00 72.31 540 MET A C 1
ATOM 4108 O O . MET A 1 540 ? 22.228 3.325 -20.310 1.00 72.31 540 MET A O 1
ATOM 4112 N N . LEU A 1 541 ? 21.725 1.261 -19.491 1.00 67.00 541 LEU A N 1
ATOM 4113 C CA . LEU A 1 541 ? 21.579 1.552 -18.049 1.00 67.00 541 LEU A CA 1
ATOM 4114 C C . LEU A 1 541 ? 20.569 2.645 -17.684 1.00 67.00 541 LEU A C 1
ATOM 4116 O O . LEU A 1 541 ? 20.458 3.057 -16.533 1.00 67.00 541 LEU A O 1
ATOM 4120 N N . LYS A 1 542 ? 19.842 3.150 -18.673 1.00 72.56 542 LYS A N 1
ATOM 4121 C CA . LYS A 1 542 ? 18.921 4.260 -18.511 1.00 72.56 542 LYS A CA 1
ATOM 4122 C C . LYS A 1 542 ? 17.511 3.845 -18.840 1.00 72.56 542 LYS A C 1
ATOM 4124 O O . LYS A 1 542 ? 16.607 4.413 -18.261 1.00 72.56 542 LYS A O 1
ATOM 4129 N N . GLY A 1 543 ? 17.265 2.854 -19.688 1.00 83.88 543 GLY A N 1
ATOM 4130 C CA . GLY A 1 543 ? 15.905 2.434 -20.002 1.00 83.88 543 GLY A CA 1
ATOM 4131 C C . GLY A 1 543 ? 15.810 1.608 -21.267 1.00 83.88 543 GLY A C 1
ATOM 4132 O O . GLY A 1 543 ? 16.658 0.763 -21.536 1.00 83.88 543 GLY A O 1
ATOM 4133 N N . PHE A 1 544 ? 14.792 1.885 -22.073 1.00 90.06 544 PHE A N 1
ATOM 4134 C CA . PHE A 1 544 ? 14.579 1.222 -23.353 1.00 90.06 544 PHE A CA 1
ATOM 4135 C C . PHE A 1 544 ? 14.072 2.191 -24.416 1.00 90.06 544 PHE A C 1
ATOM 4137 O O . PHE A 1 544 ? 13.641 3.307 -24.136 1.00 90.06 544 PHE A O 1
ATOM 4144 N N . THR A 1 545 ? 14.115 1.739 -25.662 1.00 92.00 545 THR A N 1
ATOM 4145 C CA . THR A 1 545 ? 13.430 2.353 -26.796 1.00 92.00 545 THR A CA 1
ATOM 4146 C C . THR A 1 545 ? 12.863 1.257 -27.689 1.00 92.00 545 THR A C 1
ATOM 4148 O O . THR A 1 545 ? 13.366 0.134 -27.692 1.00 92.00 545 THR A O 1
ATOM 4151 N N . CYS A 1 546 ? 11.844 1.581 -28.479 1.00 93.00 546 CYS A N 1
ATOM 4152 C CA . CYS A 1 546 ? 11.275 0.652 -29.447 1.00 93.00 546 CYS A CA 1
ATOM 4153 C C . CYS A 1 546 ? 11.692 1.013 -30.876 1.00 93.00 546 CYS A C 1
ATOM 4155 O O . CYS A 1 546 ? 11.609 2.168 -31.290 1.00 93.00 546 CYS A O 1
ATOM 4157 N N . SER A 1 547 ? 12.145 0.013 -31.632 1.00 95.56 547 SER A N 1
ATOM 4158 C CA . SER A 1 547 ? 12.309 0.097 -33.083 1.00 95.56 547 SER A CA 1
ATOM 4159 C C . SER A 1 547 ? 11.007 -0.343 -33.747 1.00 95.56 547 SER A C 1
ATOM 4161 O O . SER A 1 547 ? 10.618 -1.509 -33.623 1.00 95.56 547 SER A O 1
ATOM 4163 N N . CYS A 1 548 ? 10.317 0.587 -34.407 1.00 94.12 548 CYS A N 1
ATOM 4164 C CA . CYS A 1 548 ? 8.975 0.351 -34.934 1.00 94.12 548 CYS A CA 1
ATOM 4165 C C . CYS A 1 548 ? 8.980 -0.175 -36.376 1.00 94.12 548 CYS A C 1
ATOM 4167 O O . CYS A 1 548 ? 9.767 0.312 -37.192 1.00 94.12 548 CYS A O 1
ATOM 4169 N N . PRO A 1 549 ? 8.099 -1.140 -36.711 1.00 95.25 549 PRO A N 1
ATOM 4170 C CA . PRO A 1 549 ? 7.882 -1.568 -38.090 1.00 95.25 549 PRO A CA 1
ATOM 4171 C C . PRO A 1 549 ? 7.357 -0.426 -38.964 1.00 95.25 549 PRO A C 1
ATOM 4173 O O . PRO A 1 549 ? 6.789 0.538 -38.452 1.00 95.25 549 PRO A O 1
ATOM 4176 N N . ASP A 1 550 ? 7.499 -0.564 -40.285 1.00 92.62 550 ASP A N 1
ATOM 4177 C CA . ASP A 1 550 ? 7.134 0.478 -41.251 1.00 92.62 550 ASP A CA 1
ATOM 4178 C C . ASP A 1 550 ? 5.732 1.060 -40.999 1.00 92.62 550 ASP A C 1
ATOM 4180 O O . ASP A 1 550 ? 4.713 0.366 -41.036 1.00 92.62 550 ASP A O 1
ATOM 4184 N N . GLY A 1 551 ? 5.713 2.369 -40.740 1.00 86.25 551 GLY A N 1
ATOM 4185 C CA . GLY A 1 551 ? 4.532 3.176 -40.452 1.00 86.25 551 GLY A CA 1
ATOM 4186 C C . GLY A 1 551 ? 4.094 3.186 -38.978 1.00 86.25 551 GLY A C 1
ATOM 4187 O O . GLY A 1 551 ? 3.571 4.194 -38.512 1.00 86.25 551 GLY A O 1
ATOM 4188 N N . TYR A 1 552 ? 4.380 2.162 -38.178 1.00 91.50 552 TYR A N 1
ATOM 4189 C CA . TYR A 1 552 ? 4.148 2.289 -36.737 1.00 91.50 552 TYR A CA 1
ATOM 4190 C C . TYR A 1 552 ? 5.114 3.294 -36.109 1.00 91.50 552 TYR A C 1
ATOM 4192 O O . TYR A 1 552 ? 6.258 3.441 -36.543 1.00 91.50 552 TYR A O 1
ATOM 4200 N N . HIS A 1 553 ? 4.659 3.998 -35.078 1.00 87.88 553 HIS A N 1
ATOM 4201 C CA . HIS A 1 553 ? 5.474 5.001 -34.398 1.00 87.88 553 HIS A CA 1
ATOM 4202 C C . HIS A 1 553 ? 5.002 5.260 -32.958 1.00 87.88 553 HIS A C 1
ATOM 4204 O O . HIS A 1 553 ? 4.042 4.658 -32.473 1.00 87.88 553 HIS A O 1
ATOM 4210 N N . GLY A 1 554 ? 5.706 6.162 -32.269 1.00 83.88 554 GLY A N 1
ATOM 4211 C CA . GLY A 1 554 ? 5.578 6.396 -30.831 1.00 83.88 554 GLY A CA 1
ATOM 4212 C C . GLY A 1 554 ? 6.604 5.595 -30.033 1.00 83.88 554 GLY A C 1
ATOM 4213 O O . GLY A 1 554 ? 7.229 4.673 -30.556 1.00 83.88 554 GLY A O 1
ATOM 4214 N N . ASP A 1 555 ? 6.769 5.944 -28.761 1.00 84.88 555 ASP A N 1
ATOM 4215 C CA . ASP A 1 555 ? 7.805 5.364 -27.892 1.00 84.88 555 ASP A CA 1
ATOM 4216 C C . ASP A 1 555 ? 7.673 3.850 -27.716 1.00 84.88 555 ASP A C 1
ATOM 4218 O O . ASP A 1 555 ? 8.647 3.175 -27.392 1.00 84.88 555 ASP A O 1
ATOM 4222 N N . HIS A 1 556 ? 6.458 3.335 -27.912 1.00 88.12 556 HIS A N 1
ATOM 4223 C CA . HIS A 1 556 ? 6.091 1.934 -27.776 1.00 88.12 556 HIS A CA 1
ATOM 4224 C C . HIS A 1 556 ? 5.591 1.356 -29.099 1.00 88.12 556 HIS A C 1
ATOM 4226 O O . HIS A 1 556 ? 5.047 0.265 -29.097 1.00 88.12 556 HIS A O 1
ATOM 4232 N N . CYS A 1 557 ? 5.723 2.055 -30.231 1.00 90.56 557 CYS A N 1
ATOM 4233 C CA . CYS A 1 557 ? 5.113 1.650 -31.506 1.00 90.56 557 CYS A CA 1
ATOM 4234 C C . CYS A 1 557 ? 3.585 1.496 -31.433 1.00 90.56 557 CYS A C 1
ATOM 4236 O O . CYS A 1 557 ? 2.992 0.686 -32.146 1.00 90.56 557 CYS A O 1
ATOM 4238 N N . GLN A 1 558 ? 2.942 2.258 -30.547 1.00 86.25 558 GLN A N 1
ATOM 4239 C CA . GLN A 1 558 ? 1.512 2.163 -30.274 1.00 86.25 558 GLN A CA 1
ATOM 4240 C C . GLN A 1 558 ? 0.638 2.786 -31.373 1.00 86.25 558 GLN A C 1
ATOM 4242 O O . GLN A 1 558 ? -0.515 2.390 -31.510 1.00 86.25 558 GLN A O 1
ATOM 4247 N N . TYR A 1 559 ? 1.176 3.727 -32.157 1.00 85.44 559 TYR A N 1
ATOM 4248 C CA . TYR A 1 559 ? 0.415 4.472 -33.162 1.00 85.44 559 TYR A CA 1
ATOM 4249 C C . TYR A 1 559 ? 0.581 3.872 -34.555 1.00 85.44 559 TYR A C 1
ATOM 4251 O O . TYR A 1 559 ? 1.682 3.478 -34.946 1.00 85.44 559 TYR A O 1
ATOM 4259 N N . ALA A 1 560 ? -0.515 3.830 -35.311 1.00 86.12 560 ALA A N 1
ATOM 4260 C CA . ALA A 1 560 ? -0.562 3.265 -36.657 1.00 86.12 560 ALA A CA 1
ATOM 4261 C C . ALA A 1 560 ? 0.036 4.213 -37.735 1.00 86.12 560 ALA A C 1
ATOM 4263 O O . ALA A 1 560 ? 0.112 5.418 -37.507 1.00 86.12 560 ALA A O 1
ATOM 4264 N N . PRO A 1 561 ? 0.383 3.708 -38.940 1.00 80.75 561 PRO A N 1
ATOM 4265 C CA . PRO A 1 561 ? 0.969 4.476 -40.061 1.00 80.75 561 PRO A CA 1
ATOM 4266 C C . PRO A 1 561 ? 0.314 5.802 -40.436 1.00 80.75 561 PRO A C 1
ATOM 4268 O O . PRO A 1 561 ? 1.013 6.746 -40.802 1.00 80.75 561 PRO A O 1
ATOM 4271 N N . ASP A 1 562 ? -1.008 5.881 -40.324 1.00 78.69 562 ASP A N 1
ATOM 4272 C CA . ASP A 1 562 ? -1.788 7.054 -40.724 1.00 78.69 562 ASP A CA 1
ATOM 4273 C C . ASP A 1 562 ? -2.346 7.831 -39.525 1.00 78.69 562 ASP A C 1
ATOM 4275 O O . ASP A 1 562 ? -3.078 8.812 -39.690 1.00 78.69 562 ASP A O 1
ATOM 4279 N N . GLU A 1 563 ? -2.029 7.392 -38.308 1.00 73.62 563 GLU A N 1
ATOM 4280 C CA . GLU A 1 563 ? -2.451 8.076 -37.099 1.00 73.62 563 GLU A CA 1
ATOM 4281 C C . GLU A 1 563 ? -1.463 9.215 -36.825 1.00 73.62 563 GLU A C 1
ATOM 4283 O O . GLU A 1 563 ? -0.265 8.979 -36.714 1.00 73.62 563 GLU A O 1
ATOM 4288 N N . PRO A 1 564 ? -1.891 10.482 -36.761 1.00 65.75 564 PRO A N 1
ATOM 4289 C CA . PRO A 1 564 ? -0.970 11.528 -36.355 1.00 65.75 564 PRO A CA 1
ATOM 4290 C C . PRO A 1 564 ? -0.541 11.262 -34.911 1.00 65.75 564 PRO A C 1
ATOM 4292 O O . PRO A 1 564 ? -1.396 11.001 -34.060 1.00 65.75 564 PRO A O 1
ATOM 4295 N N . THR A 1 565 ? 0.755 11.417 -34.611 1.00 61.25 565 THR A N 1
ATOM 4296 C CA . THR A 1 565 ? 1.199 11.565 -33.219 1.00 61.25 565 THR A CA 1
ATOM 4297 C C . THR A 1 565 ? 0.275 12.578 -32.550 1.00 61.25 565 THR A C 1
ATOM 4299 O O . THR A 1 565 ? 0.076 13.654 -33.130 1.00 61.25 565 THR A O 1
ATOM 4302 N N . PRO A 1 566 ? -0.335 12.266 -31.390 1.00 56.12 566 PRO A N 1
ATOM 4303 C CA . PRO A 1 566 ? -1.363 13.115 -30.808 1.00 56.12 566 PRO A CA 1
ATOM 4304 C C . PRO A 1 566 ? -0.882 14.565 -30.708 1.00 56.12 566 PRO A C 1
ATOM 4306 O O . PRO A 1 566 ? -0.079 14.931 -29.846 1.00 56.12 566 PRO A O 1
ATOM 4309 N N . SER A 1 567 ? -1.353 15.419 -31.624 1.00 46.00 567 SER A N 1
ATOM 4310 C CA . SER A 1 567 ? -1.004 16.831 -31.627 1.00 46.00 567 SER A CA 1
ATOM 4311 C C . SER A 1 567 ? -1.854 17.478 -30.548 1.00 46.00 567 SER A C 1
ATOM 4313 O O . SER A 1 567 ? -2.980 17.915 -30.798 1.00 46.00 567 SER A O 1
ATOM 4315 N N . TYR A 1 568 ? -1.361 17.483 -29.314 1.00 48.59 568 TYR A N 1
ATOM 4316 C CA . TYR A 1 568 ? -2.082 18.127 -28.229 1.00 48.59 568 TYR A CA 1
ATOM 4317 C C . TYR A 1 568 ? -2.264 19.607 -28.606 1.00 48.59 568 TYR A C 1
ATOM 4319 O O . TYR A 1 568 ? -1.299 20.352 -28.779 1.00 48.59 568 TYR A O 1
ATOM 4327 N N . LYS A 1 569 ? -3.500 20.065 -28.781 1.00 37.34 569 LYS A N 1
ATOM 4328 C CA . LYS A 1 569 ? -3.796 21.496 -28.687 1.00 37.34 569 LYS A CA 1
ATOM 4329 C C . LYS A 1 569 ? -3.904 21.840 -27.205 1.00 37.34 569 LYS A C 1
ATOM 4331 O O . LYS A 1 569 ? -4.254 21.003 -26.384 1.00 37.34 569 LYS A O 1
ATOM 4336 N N . SER A 1 570 ? -3.471 23.045 -26.874 1.00 39.75 570 SER A N 1
ATOM 4337 C CA . SER A 1 570 ? -3.425 23.601 -25.525 1.00 39.75 570 SER A CA 1
ATOM 4338 C C . SER A 1 570 ? -4.743 23.458 -24.749 1.00 39.75 570 SER A C 1
ATOM 4340 O O . SER A 1 570 ? -5.798 23.730 -25.315 1.00 39.75 570 SER A O 1
ATOM 4342 N N . MET A 1 571 ? -4.589 23.209 -23.440 1.00 42.31 571 MET A N 1
ATOM 4343 C CA . MET A 1 571 ? -5.526 23.417 -22.321 1.00 42.31 571 MET A CA 1
ATOM 4344 C C . MET A 1 571 ? -6.672 22.404 -22.144 1.00 42.31 571 MET A C 1
ATOM 4346 O O . MET A 1 571 ? -7.608 22.367 -22.935 1.00 42.31 571 MET A O 1
ATOM 4350 N N . GLY A 1 572 ? -6.634 21.673 -21.018 1.00 37.06 572 GLY A N 1
ATOM 4351 C CA . GLY A 1 572 ? -7.843 21.389 -20.233 1.00 37.06 572 GLY A CA 1
ATOM 4352 C C . GLY A 1 572 ? -8.090 19.961 -19.746 1.00 37.06 572 GLY A C 1
ATOM 4353 O O . GLY A 1 572 ? -8.951 19.804 -18.904 1.00 37.06 572 GLY A O 1
ATOM 4354 N N . ASN A 1 573 ? -7.411 18.934 -20.258 1.00 41.28 573 ASN A N 1
ATOM 4355 C CA . ASN A 1 573 ? -7.561 17.558 -19.768 1.00 41.28 573 ASN A CA 1
ATOM 4356 C C . ASN A 1 573 ? -6.358 16.746 -20.232 1.00 41.28 573 ASN A C 1
ATOM 4358 O O . ASN A 1 573 ? -6.275 16.363 -21.404 1.00 41.28 573 ASN A O 1
ATOM 4362 N N . PHE A 1 574 ? -5.392 16.534 -19.347 1.00 44.91 574 PHE A N 1
ATOM 4363 C CA . PHE A 1 574 ? -4.334 15.582 -19.616 1.00 44.91 574 PHE A CA 1
ATOM 4364 C C . PHE A 1 574 ? -4.844 14.169 -19.253 1.00 44.91 574 PHE A C 1
ATOM 4366 O O . PHE A 1 574 ? -5.707 13.969 -18.408 1.00 44.91 574 PHE A O 1
ATOM 4373 N N . THR A 1 575 ? -4.381 13.168 -19.988 1.00 49.69 575 THR A N 1
ATOM 4374 C CA . THR A 1 575 ? -4.466 11.740 -19.650 1.00 49.69 575 THR A CA 1
ATOM 4375 C C . THR A 1 575 ? -3.196 11.175 -20.244 1.00 49.69 575 THR A C 1
ATOM 4377 O O . THR A 1 575 ? -3.181 10.773 -21.406 1.00 49.69 575 THR A O 1
ATOM 4380 N N . LYS A 1 576 ? -2.068 11.285 -19.540 1.00 52.66 576 LYS A N 1
ATOM 4381 C CA . LYS A 1 576 ? -0.775 10.873 -20.107 1.00 52.66 576 LYS A CA 1
ATOM 4382 C C . LYS A 1 576 ? -0.422 9.422 -19.760 1.00 52.66 576 LYS A C 1
ATOM 4384 O O . LYS A 1 576 ? 0.623 9.135 -19.199 1.00 52.66 576 LYS A O 1
ATOM 4389 N N . TRP A 1 577 ? -1.273 8.526 -20.251 1.00 47.19 577 TRP A N 1
ATOM 4390 C CA . TRP A 1 577 ? -0.886 7.221 -20.789 1.00 47.19 577 TRP A CA 1
ATOM 4391 C C . TRP A 1 577 ? -1.850 6.933 -21.958 1.00 47.19 577 TRP A C 1
ATOM 4393 O O . TRP A 1 577 ? -3.058 6.859 -21.724 1.00 47.19 577 TRP A O 1
ATOM 4403 N N . PRO A 1 578 ? -1.392 6.874 -23.223 1.00 45.91 578 PRO A N 1
ATOM 4404 C CA . PRO A 1 578 ? -2.275 6.600 -24.353 1.00 45.91 578 PRO A CA 1
ATOM 4405 C C . PRO A 1 578 ? -2.715 5.130 -24.301 1.00 45.91 578 PRO A C 1
ATOM 4407 O O . PRO A 1 578 ? -1.901 4.229 -24.461 1.00 45.91 578 PRO A O 1
ATOM 4410 N N . TYR A 1 579 ? -3.999 4.930 -23.997 1.00 40.38 579 TYR A N 1
ATOM 4411 C CA . TYR A 1 579 ? -4.800 3.705 -24.074 1.00 40.38 579 TYR A CA 1
ATOM 4412 C C . TYR A 1 579 ? -4.065 2.426 -24.512 1.00 40.38 579 TYR A C 1
ATOM 4414 O O . TYR A 1 579 ? -3.876 2.172 -25.698 1.00 40.38 579 TYR A O 1
ATOM 4422 N N . TYR A 1 580 ? -3.785 1.553 -23.544 1.00 38.91 580 TYR A N 1
ATOM 4423 C CA . TYR A 1 580 ? -3.730 0.118 -23.802 1.00 38.91 580 TYR A CA 1
ATOM 4424 C C . TYR A 1 580 ? -5.139 -0.451 -23.631 1.00 38.91 580 TYR A C 1
ATOM 4426 O O . TYR A 1 580 ? -5.698 -0.435 -22.533 1.00 38.91 580 TYR A O 1
ATOM 4434 N N . VAL A 1 581 ? -5.701 -0.982 -24.714 1.00 35.72 581 VAL A N 1
ATOM 4435 C CA . VAL A 1 581 ? -6.703 -2.044 -24.619 1.00 35.72 581 VAL A CA 1
ATOM 4436 C C . VAL A 1 581 ? -5.902 -3.314 -24.364 1.00 35.72 581 VAL A C 1
ATOM 4438 O O . VAL A 1 581 ? -5.064 -3.671 -25.189 1.00 35.72 581 VAL A O 1
ATOM 4441 N N . TYR A 1 582 ? -6.107 -3.972 -23.223 1.00 31.78 582 TYR A N 1
ATOM 4442 C CA . TYR A 1 582 ? -5.560 -5.312 -23.017 1.00 31.78 582 TYR A CA 1
ATOM 4443 C C . TYR A 1 582 ? -6.050 -6.212 -24.169 1.00 31.78 582 TYR A C 1
ATOM 4445 O O . TYR A 1 582 ? -7.261 -6.372 -24.318 1.00 31.78 582 TYR A O 1
ATOM 4453 N N . PRO A 1 583 ? -5.168 -6.825 -24.984 1.00 31.52 583 PRO A N 1
ATOM 4454 C CA . PRO A 1 583 ? -5.589 -7.805 -25.986 1.00 31.52 583 PRO A CA 1
ATOM 4455 C C . PRO A 1 583 ? -5.967 -9.159 -25.364 1.00 31.52 583 PRO A C 1
ATOM 4457 O O . PRO A 1 583 ? -6.260 -10.109 -26.085 1.00 31.52 583 PRO A O 1
ATOM 4460 N N . TYR A 1 584 ? -5.986 -9.257 -24.037 1.00 33.94 584 TYR A N 1
ATOM 4461 C CA . TYR A 1 584 ? -6.532 -10.391 -23.317 1.00 33.94 584 TYR A CA 1
ATOM 4462 C C . TYR A 1 584 ? -7.717 -9.905 -22.488 1.00 33.94 584 TYR A C 1
ATOM 4464 O O . TYR A 1 584 ? -7.565 -9.035 -21.630 1.00 33.94 584 TYR A O 1
ATOM 4472 N N . GLU A 1 585 ? -8.887 -10.520 -22.686 1.00 30.41 585 GLU A N 1
ATOM 4473 C CA . GLU A 1 585 ? -9.756 -10.756 -21.537 1.00 30.41 585 GLU A CA 1
ATOM 4474 C C . GLU A 1 585 ? -8.833 -11.320 -20.458 1.00 30.41 585 GLU A C 1
ATOM 4476 O O . GLU A 1 585 ? -8.155 -12.320 -20.706 1.00 30.41 585 GLU A O 1
ATOM 4481 N N . MET A 1 586 ? -8.719 -10.649 -19.307 1.00 32.50 586 MET A N 1
ATOM 4482 C CA . MET A 1 586 ? -8.160 -11.310 -18.136 1.00 32.50 586 MET A CA 1
ATOM 4483 C C . MET A 1 586 ? -8.986 -12.580 -18.004 1.00 32.50 586 MET A C 1
ATOM 4485 O O . MET A 1 586 ? -10.165 -12.509 -17.650 1.00 32.50 586 MET A O 1
ATOM 4489 N N . ALA A 1 587 ? -8.397 -13.710 -18.395 1.00 30.56 587 ALA A N 1
ATOM 4490 C CA . ALA A 1 587 ? -8.962 -15.011 -18.156 1.00 30.56 587 ALA A CA 1
ATOM 4491 C C . ALA A 1 587 ? -9.032 -15.107 -16.637 1.00 30.56 587 ALA A C 1
ATOM 4493 O O . ALA A 1 587 ? -8.068 -15.462 -15.967 1.00 30.56 587 ALA A O 1
ATOM 4494 N N . SER A 1 588 ? -10.180 -14.706 -16.109 1.00 37.41 588 SER A N 1
ATOM 4495 C CA . SER A 1 588 ? -10.522 -14.758 -14.699 1.00 37.41 588 SER A CA 1
ATOM 4496 C C . SER A 1 588 ? -10.736 -16.202 -14.251 1.00 37.41 588 SER A C 1
ATOM 4498 O O . SER A 1 588 ? -10.935 -16.434 -13.071 1.00 37.41 588 SER A O 1
ATOM 4500 N N . ASP A 1 589 ? -10.582 -17.184 -15.146 1.00 31.67 589 ASP A N 1
ATOM 4501 C CA . ASP A 1 589 ? -11.075 -18.537 -14.911 1.00 31.67 589 ASP A CA 1
ATOM 4502 C C . ASP A 1 589 ? -10.036 -19.653 -15.124 1.00 31.67 589 ASP A C 1
ATOM 4504 O O . ASP A 1 589 ? -10.427 -20.800 -15.334 1.00 31.67 589 ASP A O 1
ATOM 4508 N N . LYS A 1 590 ? -8.715 -19.388 -15.099 1.00 29.36 590 LYS A N 1
ATOM 4509 C CA . LYS A 1 590 ? -7.723 -20.490 -15.228 1.00 29.36 590 LYS A CA 1
ATOM 4510 C C . LYS A 1 590 ? -6.600 -20.603 -14.197 1.00 29.36 590 LYS A C 1
ATOM 4512 O O . LYS A 1 590 ? -5.942 -21.636 -14.198 1.00 29.36 590 LYS A O 1
ATOM 4517 N N . CYS A 1 591 ? -6.451 -19.657 -13.268 1.00 28.20 591 CYS A N 1
ATOM 4518 C CA . CYS A 1 591 ? -5.619 -19.863 -12.065 1.00 28.20 591 CYS A CA 1
ATOM 4519 C C . CYS A 1 591 ? -6.361 -19.604 -10.740 1.00 28.20 591 CYS A C 1
ATOM 4521 O O . CYS A 1 591 ? -5.769 -19.734 -9.676 1.00 28.20 591 CYS A O 1
ATOM 4523 N N . MET A 1 592 ? -7.660 -19.295 -10.791 1.00 35.03 592 MET A N 1
ATOM 4524 C CA . MET A 1 592 ? -8.558 -19.283 -9.631 1.00 35.03 592 MET A CA 1
ATOM 4525 C C . MET A 1 592 ? -9.448 -20.528 -9.704 1.00 35.03 592 MET A C 1
ATOM 4527 O O . MET A 1 592 ? -10.628 -20.443 -10.024 1.00 35.03 592 MET A O 1
ATOM 4531 N N . ALA A 1 593 ? -8.875 -21.708 -9.494 1.00 34.78 593 ALA A N 1
ATOM 4532 C CA . ALA A 1 593 ? -9.658 -22.937 -9.393 1.00 34.78 593 ALA A CA 1
ATOM 4533 C C . ALA A 1 593 ? -9.167 -23.742 -8.194 1.00 34.78 593 ALA A C 1
ATOM 4535 O O . ALA A 1 593 ? -8.419 -24.702 -8.329 1.00 34.78 593 ALA A O 1
ATOM 4536 N N . ASP A 1 594 ? -9.488 -23.204 -7.021 1.00 29.16 594 ASP A N 1
ATOM 4537 C CA . ASP A 1 594 ? -10.138 -23.877 -5.893 1.00 29.16 594 ASP A CA 1
ATOM 4538 C C . ASP A 1 594 ? -9.703 -23.186 -4.590 1.00 29.16 594 ASP A C 1
ATOM 4540 O O . ASP A 1 594 ? -8.519 -22.879 -4.420 1.00 29.16 594 ASP A O 1
ATOM 4544 N N . PRO A 1 595 ? -10.621 -22.896 -3.645 1.00 39.09 595 PRO A N 1
ATOM 4545 C CA . PRO A 1 595 ? -10.196 -22.559 -2.295 1.00 39.09 595 PRO A CA 1
ATOM 4546 C C . PRO A 1 595 ? -9.301 -23.697 -1.801 1.00 39.09 595 PRO A C 1
ATOM 4548 O O . PRO A 1 595 ? -9.697 -24.862 -1.878 1.00 39.09 595 PRO A O 1
ATOM 4551 N N . LEU A 1 596 ? -8.096 -23.362 -1.324 1.00 43.06 596 LEU A N 1
ATOM 4552 C CA . LEU A 1 596 ? -7.175 -24.344 -0.753 1.00 43.06 596 LEU A CA 1
ATOM 4553 C C . LEU A 1 596 ? -7.962 -25.244 0.217 1.00 43.06 596 LEU A C 1
ATOM 4555 O O . LEU A 1 596 ? -8.649 -24.710 1.098 1.00 43.06 596 LEU A O 1
ATOM 4559 N N . PRO A 1 597 ? -7.920 -26.580 0.058 1.00 42.31 597 PRO A N 1
ATOM 4560 C CA . PRO A 1 597 ? -8.673 -27.475 0.921 1.00 42.31 597 PRO A CA 1
ATOM 4561 C C . PRO A 1 597 ? -8.277 -27.219 2.375 1.00 42.31 597 PRO A C 1
ATOM 4563 O O . PRO A 1 597 ? -7.100 -27.235 2.717 1.00 42.31 597 PRO A O 1
ATOM 4566 N N . THR A 1 598 ? -9.260 -26.956 3.235 1.00 46.50 598 THR A N 1
ATOM 4567 C CA . THR A 1 598 ? -9.051 -26.680 4.669 1.00 46.50 598 THR A CA 1
ATOM 4568 C C . THR A 1 598 ? -9.076 -27.944 5.528 1.00 46.50 598 THR A C 1
ATOM 4570 O O . THR A 1 598 ? -8.832 -27.885 6.733 1.00 46.50 598 THR A O 1
ATOM 4573 N N . THR A 1 599 ? -9.355 -29.100 4.920 1.00 47.88 599 THR A N 1
ATOM 4574 C CA . THR A 1 599 ? -9.453 -30.400 5.589 1.00 47.88 599 THR A CA 1
ATOM 4575 C C . THR A 1 599 ? -8.636 -31.450 4.836 1.00 47.88 599 THR A C 1
ATOM 4577 O O . THR A 1 599 ? -8.938 -31.744 3.682 1.00 47.88 599 THR A O 1
ATOM 4580 N N . CYS A 1 600 ? -7.624 -32.033 5.486 1.00 54.09 600 CYS A N 1
ATOM 4581 C CA . CYS A 1 600 ? -6.919 -33.214 4.978 1.00 54.09 600 CYS A CA 1
ATOM 4582 C C . CYS A 1 600 ? -7.833 -34.447 5.080 1.00 54.09 600 CYS A C 1
ATOM 4584 O O . CYS A 1 600 ? -8.374 -34.704 6.159 1.00 54.09 600 CYS A O 1
ATOM 4586 N N . GLU A 1 601 ? -7.964 -35.249 4.022 1.00 54.66 601 GLU A N 1
ATOM 4587 C CA . GLU A 1 601 ? -8.542 -36.592 4.157 1.00 54.66 601 GLU A CA 1
ATOM 4588 C C . GLU A 1 601 ? -7.573 -37.480 4.956 1.00 54.66 601 GLU A C 1
ATOM 4590 O O . GLU A 1 601 ? -6.383 -37.568 4.647 1.00 54.66 601 GLU A O 1
ATOM 4595 N N . MET A 1 602 ? -8.061 -38.104 6.033 1.00 54.53 602 MET A N 1
ATOM 4596 C CA . MET A 1 602 ? -7.259 -39.048 6.813 1.00 54.53 602 MET A CA 1
ATOM 4597 C C . MET A 1 602 ? -7.139 -40.365 6.049 1.00 54.53 602 MET A C 1
ATOM 4599 O O . MET A 1 602 ? -8.137 -41.052 5.839 1.00 54.53 602 MET A O 1
ATOM 4603 N N . ASP A 1 603 ? -5.913 -40.745 5.696 1.00 60.22 603 ASP A N 1
ATOM 4604 C CA . ASP A 1 603 ? -5.607 -42.112 5.280 1.00 60.22 603 ASP A CA 1
ATOM 4605 C C . ASP A 1 603 ? -5.953 -43.079 6.431 1.00 60.22 603 ASP A C 1
ATOM 4607 O O . ASP A 1 603 ? -5.543 -42.875 7.579 1.00 60.22 603 ASP A O 1
ATOM 4611 N N . GLU A 1 604 ? -6.698 -44.151 6.137 1.00 63.09 604 GLU A N 1
ATOM 4612 C CA . GLU A 1 604 ? -7.036 -45.209 7.100 1.00 63.09 604 GLU A CA 1
ATOM 4613 C C . GLU A 1 604 ? -5.780 -45.831 7.744 1.00 63.09 604 GLU A C 1
ATOM 4615 O O . GLU A 1 604 ? -5.843 -46.362 8.857 1.00 63.09 604 GLU A O 1
ATOM 4620 N N . SER A 1 605 ? -4.616 -45.717 7.093 1.00 58.62 605 SER A N 1
ATOM 4621 C CA . SER A 1 605 ? -3.320 -46.150 7.622 1.00 58.62 605 SER A CA 1
ATOM 4622 C C . SER A 1 605 ? -2.779 -45.290 8.784 1.00 58.62 605 SER A C 1
ATOM 4624 O O . SER A 1 605 ? -1.857 -45.718 9.491 1.00 58.62 605 SER A O 1
ATOM 4626 N N . LEU A 1 606 ? -3.353 -44.102 9.020 1.00 57.88 606 LEU A N 1
ATOM 4627 C CA . LEU A 1 606 ? -2.893 -43.103 9.999 1.00 57.88 606 LEU A CA 1
ATOM 4628 C C . LEU A 1 606 ? -3.763 -43.015 11.268 1.00 57.88 606 LEU A C 1
ATOM 4630 O O . LEU A 1 606 ? -3.449 -42.252 12.186 1.00 57.88 606 LEU A O 1
ATOM 4634 N N . VAL A 1 607 ? -4.818 -43.830 11.377 1.00 58.00 607 VAL A N 1
ATOM 4635 C CA . VAL A 1 607 ? -5.721 -43.845 12.540 1.00 58.00 607 VAL A CA 1
ATOM 4636 C C . VAL A 1 607 ? -4.953 -44.173 13.833 1.00 58.00 607 VAL A C 1
ATOM 4638 O O . VAL A 1 607 ? -4.370 -45.246 13.980 1.00 58.00 607 VAL A O 1
ATOM 4641 N N . GLY A 1 608 ? -4.977 -43.245 14.799 1.00 55.59 608 GLY A N 1
ATOM 4642 C CA . GLY A 1 608 ? -4.336 -43.391 16.115 1.00 55.59 608 GLY A CA 1
ATOM 4643 C C . GLY A 1 608 ? -2.952 -42.741 16.258 1.00 55.59 608 GLY A C 1
ATOM 4644 O O . GLY A 1 608 ? -2.334 -42.881 17.315 1.00 55.59 608 GLY A O 1
ATOM 4645 N N . LYS A 1 609 ? -2.464 -42.022 15.238 1.00 55.25 609 LYS A N 1
ATOM 4646 C CA . LYS A 1 609 ? -1.250 -41.191 15.311 1.00 55.25 609 LYS A CA 1
ATOM 4647 C C . LYS A 1 609 ? -1.604 -39.707 15.472 1.00 55.25 609 LYS A C 1
ATOM 4649 O O . LYS A 1 609 ? -2.680 -39.278 15.070 1.00 55.25 609 LYS A O 1
ATOM 4654 N N . GLN A 1 610 ? -0.710 -38.926 16.083 1.00 53.44 610 GLN A N 1
ATOM 4655 C CA . GLN A 1 610 ? -0.783 -37.463 16.004 1.00 53.44 610 GLN A CA 1
ATOM 4656 C C . GLN A 1 610 ? -0.269 -37.042 14.629 1.00 53.44 610 GLN A C 1
ATOM 4658 O O . GLN A 1 610 ? 0.889 -37.314 14.321 1.00 53.44 610 GLN A O 1
ATOM 4663 N N . CYS A 1 611 ? -1.122 -36.403 13.835 1.00 52.41 611 CYS A N 1
ATOM 4664 C CA . CYS A 1 611 ? -0.777 -35.893 12.513 1.00 52.41 611 CYS A CA 1
ATOM 4665 C C . CYS A 1 611 ? -0.978 -34.378 12.463 1.00 52.41 611 CYS A C 1
ATOM 4667 O O . CYS A 1 611 ? -1.852 -33.836 13.147 1.00 52.41 611 CYS A O 1
ATOM 4669 N N . THR A 1 612 ? -0.196 -33.706 11.624 1.00 50.62 612 THR A N 1
ATOM 4670 C CA . THR A 1 612 ? -0.355 -32.276 11.336 1.00 50.62 612 THR A CA 1
ATOM 4671 C C . THR A 1 612 ? -0.549 -32.087 9.838 1.00 50.62 612 THR A C 1
ATOM 4673 O O . THR A 1 612 ? 0.197 -32.642 9.034 1.00 50.62 612 THR A O 1
ATOM 4676 N N . CYS A 1 613 ? -1.544 -31.293 9.442 1.00 51.44 613 CYS A N 1
ATOM 4677 C CA . CYS A 1 613 ? -1.724 -30.935 8.038 1.00 51.44 613 CYS A CA 1
ATOM 4678 C C . CYS A 1 613 ? -0.569 -30.033 7.586 1.00 51.44 613 CYS A C 1
ATOM 4680 O O . CYS A 1 613 ? -0.296 -29.006 8.211 1.00 51.44 613 CYS A O 1
ATOM 4682 N N . LYS A 1 614 ? 0.110 -30.418 6.505 1.00 50.47 614 LYS A N 1
ATOM 4683 C CA . LYS A 1 614 ? 1.148 -29.616 5.856 1.00 50.47 614 LYS A CA 1
ATOM 4684 C C . LYS A 1 614 ? 0.822 -29.457 4.382 1.00 50.47 614 LYS A C 1
ATOM 4686 O O . LYS A 1 614 ? 0.376 -30.397 3.733 1.00 50.47 614 LYS A O 1
ATOM 4691 N N . TYR A 1 615 ? 1.085 -28.273 3.850 1.00 53.00 615 TYR A N 1
ATOM 4692 C CA . TYR A 1 615 ? 1.045 -28.053 2.414 1.00 53.00 615 TYR A CA 1
ATOM 4693 C C . TYR A 1 615 ? 2.287 -28.667 1.775 1.00 53.00 615 TYR A C 1
ATOM 4695 O O . TYR A 1 615 ? 3.408 -28.461 2.243 1.00 53.00 615 TYR A O 1
ATOM 4703 N N . LYS A 1 616 ? 2.079 -29.440 0.715 1.00 51.06 616 LYS A N 1
ATOM 4704 C CA . LYS A 1 616 ? 3.134 -30.045 -0.083 1.00 51.06 616 LYS A CA 1
ATOM 4705 C C . LYS A 1 616 ? 2.941 -29.629 -1.530 1.00 51.06 616 LYS A C 1
ATOM 4707 O O . LYS A 1 616 ? 1.837 -29.662 -2.062 1.00 51.06 616 LYS A O 1
ATOM 4712 N N . TRP A 1 617 ? 4.036 -29.244 -2.164 1.00 49.53 617 TRP A N 1
ATOM 4713 C CA . TRP A 1 617 ? 4.042 -28.951 -3.586 1.00 49.53 617 TRP A CA 1
ATOM 4714 C C . TRP A 1 617 ? 4.058 -30.256 -4.389 1.00 49.53 617 TRP A C 1
ATOM 4716 O O . TRP A 1 617 ? 4.813 -31.180 -4.059 1.00 49.53 617 TRP A O 1
ATOM 4726 N N . VAL A 1 618 ? 3.198 -30.350 -5.403 1.00 58.28 618 VAL A N 1
ATOM 4727 C CA . VAL A 1 618 ? 3.042 -31.549 -6.231 1.00 58.28 618 VAL A CA 1
ATOM 4728 C C . VAL A 1 618 ? 3.210 -31.167 -7.697 1.00 58.28 618 VAL A C 1
ATOM 4730 O O . VAL A 1 618 ? 2.493 -30.315 -8.222 1.00 58.28 618 VAL A O 1
ATOM 4733 N N . GLU A 1 619 ? 4.166 -31.813 -8.360 1.00 43.72 619 GLU A N 1
ATOM 4734 C CA . GLU A 1 619 ? 4.355 -31.705 -9.806 1.00 43.72 619 GLU A CA 1
ATOM 4735 C C . GLU A 1 619 ? 3.481 -32.749 -10.508 1.00 43.72 619 GLU A C 1
ATOM 4737 O O . GLU A 1 619 ? 3.713 -33.954 -10.377 1.00 43.72 619 GLU A O 1
ATOM 4742 N N . ALA A 1 620 ? 2.480 -32.298 -11.265 1.00 43.38 620 ALA A N 1
ATOM 4743 C CA . ALA A 1 620 ? 1.625 -33.162 -12.075 1.00 43.38 620 ALA A CA 1
ATOM 4744 C C . ALA A 1 620 ? 1.524 -32.643 -13.521 1.00 43.38 620 ALA A C 1
ATOM 4746 O O . ALA A 1 620 ? 0.472 -32.211 -13.988 1.00 43.38 620 ALA A O 1
ATOM 4747 N N . GLY A 1 621 ? 2.628 -32.720 -14.271 1.00 58.28 621 GLY A N 1
ATOM 4748 C CA . GLY A 1 621 ? 2.641 -32.364 -15.696 1.00 58.28 621 GLY A CA 1
ATOM 4749 C C . GLY A 1 621 ? 2.402 -30.868 -15.942 1.00 58.28 621 GLY A C 1
ATOM 4750 O O . GLY A 1 621 ? 3.068 -30.040 -15.337 1.00 58.28 621 GLY A O 1
ATOM 4751 N N . GLU A 1 622 ? 1.476 -30.513 -16.843 1.00 31.41 622 GLU A N 1
ATOM 4752 C CA . GLU A 1 622 ? 1.190 -29.114 -17.234 1.00 31.41 622 GLU A CA 1
ATOM 4753 C C . GLU A 1 622 ? 0.453 -28.285 -16.157 1.00 31.41 622 GLU A C 1
ATOM 4755 O O . GLU A 1 622 ? 0.188 -27.104 -16.374 1.00 31.41 622 GLU A O 1
ATOM 4760 N N . ALA A 1 623 ? 0.141 -28.869 -14.994 1.00 37.16 623 ALA A N 1
ATOM 4761 C CA . ALA A 1 623 ? -0.397 -28.161 -13.837 1.00 37.16 623 ALA A CA 1
ATOM 4762 C C . ALA A 1 623 ? 0.433 -28.494 -12.586 1.00 37.16 623 ALA A C 1
ATOM 4764 O O . ALA A 1 623 ? 0.399 -29.614 -12.073 1.00 37.16 623 ALA A O 1
ATOM 4765 N N . SER A 1 624 ? 1.180 -27.507 -12.093 1.00 47.62 624 SER A N 1
ATOM 4766 C CA . SER A 1 624 ? 1.861 -27.567 -10.796 1.00 47.62 624 SER A CA 1
ATOM 4767 C C . SER A 1 624 ? 0.985 -26.898 -9.741 1.00 47.62 624 SER A C 1
ATOM 4769 O O . SER A 1 624 ? 0.444 -25.820 -9.987 1.00 47.62 624 SER A O 1
ATOM 4771 N N . GLY A 1 625 ? 0.845 -27.519 -8.569 1.00 55.25 625 GLY A N 1
ATOM 4772 C CA . GLY A 1 625 ? -0.067 -27.041 -7.529 1.00 55.25 625 GLY A CA 1
ATOM 4773 C C . GLY A 1 625 ? 0.383 -27.374 -6.110 1.00 55.25 625 GLY A C 1
ATOM 4774 O O . GLY A 1 625 ? 1.367 -28.081 -5.886 1.00 55.25 625 GLY A O 1
ATOM 4775 N N . VAL A 1 626 ? -0.348 -26.830 -5.139 1.00 46.28 626 VAL A N 1
ATOM 4776 C CA . VAL A 1 626 ? -0.146 -27.077 -3.708 1.00 46.28 626 VAL A CA 1
ATOM 4777 C C . VAL A 1 626 ? -1.282 -27.971 -3.210 1.00 46.28 626 VAL A C 1
ATOM 4779 O O . VAL A 1 626 ? -2.447 -27.618 -3.360 1.00 46.28 626 VAL A O 1
ATOM 4782 N N . GLU A 1 627 ? -0.952 -29.107 -2.597 1.00 58.16 627 GLU A N 1
ATOM 4783 C CA . GLU A 1 627 ? -1.915 -30.032 -1.985 1.00 58.16 627 GLU A CA 1
ATOM 4784 C C . GLU A 1 627 ? -1.746 -30.043 -0.456 1.00 58.16 627 GLU A C 1
ATOM 4786 O O . GLU A 1 627 ? -0.630 -29.919 0.059 1.00 58.16 627 GLU A O 1
ATOM 4791 N N . LEU A 1 628 ? -2.845 -30.179 0.293 1.00 52.59 628 LEU A N 1
ATOM 4792 C CA . LEU A 1 628 ? -2.818 -30.315 1.751 1.00 52.59 628 LEU A CA 1
ATOM 4793 C C . LEU A 1 628 ? -2.718 -31.804 2.129 1.00 52.59 628 LEU A C 1
ATOM 4795 O O . LEU A 1 628 ? -3.644 -32.570 1.881 1.00 52.59 628 LEU A O 1
ATOM 4799 N N . VAL A 1 629 ? -1.613 -32.213 2.757 1.00 61.28 629 VAL A N 1
ATOM 4800 C CA . VAL A 1 629 ? -1.345 -33.613 3.132 1.00 61.28 629 VAL A CA 1
ATOM 4801 C C . VAL A 1 629 ? -1.231 -33.791 4.648 1.00 61.28 629 VAL A C 1
ATOM 4803 O O . VAL A 1 629 ? -0.741 -32.913 5.361 1.00 61.28 629 VAL A O 1
ATOM 4806 N N . CYS A 1 630 ? -1.671 -34.944 5.156 1.00 59.91 630 CYS A N 1
ATOM 4807 C CA . CYS A 1 630 ? -1.524 -35.320 6.565 1.00 59.91 630 CYS A CA 1
ATOM 4808 C C . CYS A 1 630 ? -0.131 -35.936 6.793 1.00 59.91 630 CYS A C 1
ATOM 4810 O O . CYS A 1 630 ? 0.201 -36.932 6.147 1.00 59.91 630 CYS A O 1
ATOM 4812 N N . VAL A 1 631 ? 0.684 -35.337 7.673 1.00 60.44 631 VAL A N 1
ATOM 4813 C CA . VAL A 1 631 ? 2.064 -35.775 7.982 1.00 60.44 631 VAL A CA 1
ATOM 4814 C C . VAL A 1 631 ? 2.173 -36.307 9.400 1.00 60.44 631 VAL A C 1
ATOM 4816 O O . VAL A 1 631 ? 1.582 -35.674 10.308 1.00 60.44 631 VAL A O 1
#

Organism: NCBI:txid156173

InterPro domains:
  IPR000742 EGF-like domain [PF00008] (525-556)
  IPR000742 EGF-like domain [PS00022] (546-557)
  IPR000742 EGF-like domain [PS01186] (546-557)
  IPR000742 EGF-like domain [PS50026] (521-558)
  IPR000742 EGF-like domain [SM00181] (522-558)
  IPR001881 EGF-like calcium-binding domain [SM00179] (523-558)
  IPR015943 WD40/YVTN repeat-like-containing domain superfamily [G3DSA:2.130.10.10] (200-389)
  IPR050906 Notch signaling pathway [PTHR24044] (133-613)